Protein AF-R0MEW8-F1 (afdb_monomer_lite)

Structure (mmCIF, N/CA/C/O backbone):
data_AF-R0MEW8-F1
#
_entry.id   AF-R0MEW8-F1
#
loop_
_atom_site.group_PDB
_atom_site.id
_atom_site.type_symbol
_atom_site.label_atom_id
_atom_site.label_alt_id
_atom_site.label_comp_id
_atom_site.label_asym_id
_atom_site.label_entity_id
_atom_site.label_seq_id
_atom_site.pdbx_PDB_ins_code
_atom_site.Cartn_x
_atom_site.Cartn_y
_atom_site.Cartn_z
_atom_site.occupancy
_atom_site.B_iso_or_equiv
_atom_site.auth_seq_id
_atom_site.auth_comp_id
_atom_site.auth_asym_id
_atom_site.auth_atom_id
_atom_site.pdbx_PDB_model_num
ATOM 1 N N . MET A 1 1 ? -70.773 8.733 0.676 1.00 45.72 1 MET A N 1
ATOM 2 C CA . MET A 1 1 ? -70.458 7.287 0.622 1.00 45.72 1 MET A CA 1
ATOM 3 C C . MET A 1 1 ? -69.654 6.947 -0.623 1.00 45.72 1 MET A C 1
ATOM 5 O O . MET A 1 1 ? -68.715 6.173 -0.503 1.00 45.72 1 MET A O 1
ATOM 9 N N . ASP A 1 2 ? -69.951 7.563 -1.768 1.00 40.75 2 ASP A N 1
ATOM 10 C CA . ASP A 1 2 ? -69.246 7.274 -3.025 1.00 40.75 2 ASP A CA 1
ATOM 11 C C . ASP A 1 2 ? -67.790 7.762 -3.052 1.00 40.75 2 ASP A C 1
ATOM 13 O O . ASP A 1 2 ? -66.929 7.014 -3.490 1.00 40.75 2 ASP A O 1
ATOM 17 N N . LEU A 1 3 ? -67.468 8.898 -2.420 1.00 40.88 3 LEU A N 1
ATOM 18 C CA . LEU A 1 3 ? -66.073 9.344 -2.235 1.00 40.88 3 LEU A CA 1
ATOM 19 C C . LEU A 1 3 ? -65.227 8.364 -1.400 1.00 40.88 3 LEU A C 1
ATOM 21 O O . LEU A 1 3 ? -64.081 8.093 -1.736 1.00 40.88 3 LEU A O 1
ATOM 25 N N . LYS A 1 4 ? -65.816 7.749 -0.363 1.00 42.19 4 LYS A N 1
ATOM 26 C CA . LYS A 1 4 ? -65.147 6.708 0.441 1.00 42.19 4 LYS A CA 1
ATOM 27 C C . LYS A 1 4 ? -64.995 5.389 -0.322 1.00 42.19 4 LYS A C 1
ATOM 29 O O . LYS A 1 4 ? -64.044 4.656 -0.079 1.00 42.19 4 LYS A O 1
ATOM 34 N N . LYS A 1 5 ? -65.917 5.074 -1.243 1.00 41.00 5 LYS A N 1
ATOM 35 C CA . LYS A 1 5 ? -65.794 3.923 -2.156 1.00 41.00 5 LYS A CA 1
ATOM 36 C C . LYS A 1 5 ? -64.725 4.162 -3.224 1.00 41.00 5 LYS A C 1
ATOM 38 O O . LYS A 1 5 ? -64.028 3.218 -3.587 1.00 41.00 5 LYS A O 1
ATOM 43 N N . GLU A 1 6 ? -64.578 5.395 -3.703 1.00 45.00 6 GLU A N 1
ATOM 44 C CA . GLU A 1 6 ? -63.500 5.784 -4.614 1.00 45.00 6 GLU A CA 1
ATOM 45 C C . GLU A 1 6 ? -62.135 5.792 -3.923 1.00 45.00 6 GLU A C 1
ATOM 47 O O . GLU A 1 6 ? -61.191 5.265 -4.498 1.00 45.00 6 GLU A O 1
ATOM 52 N N . GLU A 1 7 ? -62.029 6.269 -2.680 1.00 45.22 7 GLU A N 1
ATOM 53 C CA . GLU A 1 7 ? -60.822 6.123 -1.847 1.00 45.22 7 GLU A CA 1
ATOM 54 C C . GLU A 1 7 ? -60.459 4.653 -1.605 1.00 45.22 7 GLU A C 1
ATOM 56 O O . GLU A 1 7 ? -59.304 4.265 -1.750 1.00 45.22 7 GLU A O 1
ATOM 61 N N . PHE A 1 8 ? -61.442 3.796 -1.307 1.00 43.72 8 PHE A N 1
ATOM 62 C CA . PHE A 1 8 ? -61.196 2.360 -1.147 1.00 43.72 8 PHE A CA 1
ATOM 63 C C . PHE A 1 8 ? -60.732 1.694 -2.451 1.00 43.72 8 PHE A C 1
ATOM 65 O O . PHE A 1 8 ? -59.829 0.860 -2.416 1.00 43.72 8 PHE A O 1
ATOM 72 N N . LYS A 1 9 ? -61.278 2.093 -3.611 1.00 45.50 9 LYS A N 1
ATOM 73 C CA . LYS A 1 9 ? -60.771 1.658 -4.925 1.00 45.50 9 LYS A CA 1
ATOM 74 C C . LYS A 1 9 ? -59.355 2.182 -5.191 1.00 45.50 9 LYS A C 1
ATOM 76 O O . LYS A 1 9 ? -58.499 1.399 -5.600 1.00 45.50 9 LYS A O 1
ATOM 81 N N . ARG A 1 10 ? -59.084 3.456 -4.878 1.00 45.94 10 ARG A N 1
ATOM 82 C CA . ARG A 1 10 ? -57.755 4.099 -4.930 1.00 45.94 10 ARG A CA 1
ATOM 83 C C . ARG A 1 10 ? -56.748 3.527 -3.933 1.00 45.94 10 ARG A C 1
ATOM 85 O O . ARG A 1 10 ? -55.581 3.853 -4.053 1.00 45.94 10 ARG A O 1
ATOM 92 N N . ASN A 1 11 ? -57.139 2.672 -2.994 1.00 44.56 11 ASN A N 1
ATOM 93 C CA . ASN A 1 11 ? -56.206 2.006 -2.076 1.00 44.56 11 ASN A CA 1
ATOM 94 C C . ASN A 1 11 ? -56.059 0.503 -2.362 1.00 44.56 11 ASN A C 1
ATOM 96 O O . ASN A 1 11 ? -55.282 -0.172 -1.697 1.00 44.56 11 ASN A O 1
ATOM 100 N N . SER A 1 12 ? -56.789 -0.026 -3.351 1.00 41.22 12 SER A N 1
ATOM 101 C CA . SER A 1 12 ? -56.800 -1.458 -3.704 1.00 41.22 12 SER A CA 1
ATOM 102 C C . SER A 1 12 ? -55.963 -1.823 -4.937 1.00 41.22 12 SER A C 1
ATOM 104 O O . SER A 1 12 ? -55.835 -2.998 -5.266 1.00 41.22 12 SER A O 1
ATOM 106 N N . ILE A 1 13 ? -55.406 -0.829 -5.632 1.00 47.88 13 ILE A N 1
ATOM 107 C CA . ILE A 1 13 ? -54.719 -0.999 -6.919 1.00 47.88 13 ILE A CA 1
ATOM 108 C C . ILE A 1 13 ? -53.245 -0.624 -6.733 1.00 47.88 13 ILE A C 1
ATOM 110 O O . ILE A 1 13 ? -52.960 0.517 -6.374 1.00 47.88 13 ILE A O 1
ATOM 114 N N . ASN A 1 14 ? -52.322 -1.556 -6.978 1.00 50.12 14 ASN A N 1
ATOM 115 C CA . ASN A 1 14 ? -50.871 -1.307 -6.975 1.00 50.12 14 ASN A CA 1
ATOM 116 C C . ASN A 1 14 ? -50.541 -0.192 -7.991 1.00 50.12 14 ASN A C 1
ATOM 118 O O . ASN A 1 14 ? -51.127 -0.187 -9.075 1.00 50.12 14 ASN A O 1
ATOM 122 N N . VAL A 1 15 ? -49.674 0.781 -7.684 1.00 48.97 15 VAL A N 1
ATOM 123 C CA . VAL A 1 15 ? -49.488 1.933 -8.584 1.00 48.97 15 VAL A CA 1
ATOM 124 C C . VAL A 1 15 ? -48.710 1.596 -9.866 1.00 48.97 15 VAL A C 1
ATOM 126 O O . VAL A 1 15 ? -48.902 2.274 -10.878 1.00 48.97 15 VAL A O 1
ATOM 129 N N . HIS A 1 16 ? -48.074 0.420 -9.953 1.00 46.25 16 HIS A N 1
ATOM 130 C CA . HIS A 1 16 ? -47.681 -0.176 -11.243 1.00 46.25 16 HIS A CA 1
ATOM 131 C C . HIS A 1 16 ? -48.856 -0.385 -12.217 1.00 46.25 16 HIS A C 1
ATOM 133 O O . HIS A 1 16 ? -48.655 -0.366 -13.427 1.00 46.25 16 HIS A O 1
ATOM 139 N N . GLN A 1 17 ? -50.090 -0.533 -11.722 1.00 48.25 17 GLN A N 1
ATOM 140 C CA . GLN A 1 17 ? -51.301 -0.623 -12.550 1.00 48.25 17 GLN A CA 1
ATOM 141 C C . GLN A 1 17 ? -51.917 0.751 -12.887 1.00 48.25 17 GLN A C 1
ATOM 143 O O . GLN A 1 17 ? -52.889 0.807 -13.637 1.00 48.25 17 GLN A O 1
ATOM 148 N N . ARG A 1 18 ? -51.385 1.861 -12.347 1.00 52.66 18 ARG A N 1
ATOM 149 C CA . ARG A 1 18 ? -51.867 3.238 -12.605 1.00 52.66 18 ARG A CA 1
ATOM 150 C C . ARG A 1 18 ? -51.029 4.000 -13.622 1.00 52.66 18 ARG A C 1
ATOM 152 O O . ARG A 1 18 ? -51.518 4.979 -14.189 1.00 52.66 18 ARG A O 1
ATOM 159 N N . LEU A 1 19 ? -49.805 3.541 -13.877 1.00 44.97 19 LEU A N 1
ATOM 160 C CA . LEU A 1 19 ? -48.940 4.049 -14.938 1.00 44.97 19 LEU A CA 1
ATOM 161 C C . LEU A 1 19 ? -49.603 3.772 -16.300 1.00 44.97 19 LEU A C 1
ATOM 163 O O . LEU A 1 19 ? -49.580 2.651 -16.798 1.00 44.97 19 LEU A O 1
ATOM 167 N N . GLY A 1 20 ? -50.253 4.797 -16.861 1.00 47.22 20 GLY A N 1
ATOM 168 C CA . GLY A 1 20 ? -51.067 4.712 -18.083 1.00 47.22 20 GLY A CA 1
ATOM 169 C C . GLY A 1 20 ? -52.508 5.229 -17.949 1.00 47.22 20 GLY A C 1
ATOM 170 O O . GLY A 1 20 ? -53.253 5.183 -18.922 1.00 47.22 20 GLY A O 1
ATOM 171 N N . THR A 1 21 ? -52.908 5.727 -16.774 1.00 54.38 21 THR A N 1
ATOM 172 C CA . THR A 1 21 ? -54.212 6.382 -16.541 1.00 54.38 21 THR A CA 1
ATOM 173 C C . THR A 1 21 ? -54.038 7.869 -16.206 1.00 54.38 21 THR A C 1
ATOM 175 O O . THR A 1 21 ? -52.991 8.256 -15.696 1.00 54.38 21 THR A O 1
ATOM 178 N N . ASP A 1 22 ? -55.057 8.702 -16.455 1.00 46.09 22 ASP A N 1
ATOM 179 C CA . ASP A 1 22 ? -55.026 10.178 -16.300 1.00 46.09 22 ASP A CA 1
ATOM 180 C C . ASP A 1 22 ? -54.928 10.692 -14.838 1.00 46.09 22 ASP A C 1
ATOM 182 O O . ASP A 1 22 ? -55.223 11.853 -14.547 1.00 46.09 22 ASP A O 1
ATOM 186 N N . LEU A 1 23 ? -54.539 9.846 -13.881 1.00 52.16 23 LEU A N 1
ATOM 187 C CA . LEU A 1 23 ? -54.419 10.205 -12.466 1.00 52.16 23 LEU A CA 1
ATOM 188 C C . LEU A 1 23 ? -52.982 10.650 -12.149 1.00 52.16 23 LEU A C 1
ATOM 190 O O . LEU A 1 23 ? -52.039 9.878 -12.306 1.00 52.16 23 LEU A O 1
ATOM 194 N N . GLN A 1 24 ? -52.815 11.894 -11.685 1.00 48.31 24 GLN A N 1
ATOM 195 C CA . GLN A 1 24 ? -51.515 12.443 -11.278 1.00 48.31 24 GLN A CA 1
ATOM 196 C C . GLN A 1 24 ? -51.022 11.791 -9.978 1.00 48.31 24 GLN A C 1
ATOM 198 O O . GLN A 1 24 ? -51.754 11.765 -8.991 1.00 48.31 24 GLN A O 1
ATOM 203 N N . VAL A 1 25 ? -49.782 11.293 -9.991 1.00 53.56 25 VAL A N 1
ATOM 204 C CA . VAL A 1 25 ? -49.080 10.719 -8.831 1.00 53.56 25 VAL A CA 1
ATOM 205 C C . VAL A 1 25 ? -48.085 11.754 -8.305 1.00 53.56 25 VAL A C 1
ATOM 207 O O . VAL A 1 25 ? -47.317 12.323 -9.086 1.00 53.56 25 VA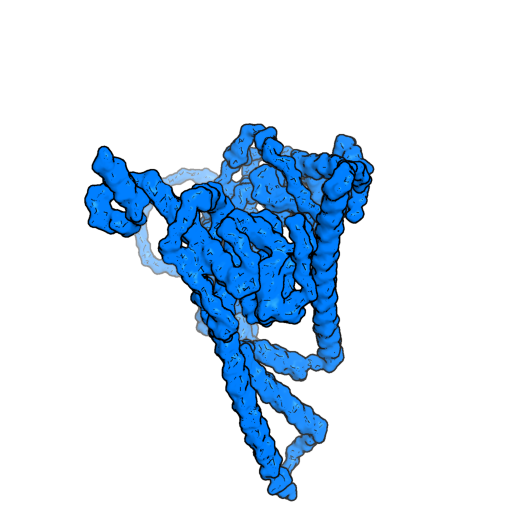L A O 1
ATOM 210 N N . THR A 1 26 ? -48.109 12.037 -7.003 1.00 58.66 26 THR A N 1
ATOM 211 C CA . THR A 1 26 ? -47.209 13.021 -6.375 1.00 58.66 26 THR A CA 1
ATOM 212 C C . THR A 1 26 ? -45.809 12.440 -6.111 1.00 58.66 26 THR A C 1
ATOM 214 O O . THR A 1 26 ? -45.624 11.225 -6.074 1.00 58.66 26 THR A O 1
ATOM 217 N N . GLN A 1 27 ? -44.790 13.296 -5.938 1.00 47.84 27 GLN A N 1
ATOM 218 C CA . GLN A 1 27 ? -43.417 12.849 -5.635 1.00 47.84 27 GLN A CA 1
ATOM 219 C C . GLN A 1 27 ? -43.324 12.085 -4.305 1.00 47.84 27 GLN A C 1
ATOM 221 O O . GLN A 1 27 ? -42.637 11.071 -4.247 1.00 47.84 27 GLN A O 1
ATOM 226 N N . GLU A 1 28 ? -44.049 12.527 -3.274 1.00 52.59 28 GLU A N 1
ATOM 227 C CA . GLU A 1 28 ? -44.102 11.845 -1.973 1.00 52.59 28 GLU A CA 1
ATOM 228 C C . GLU A 1 28 ? -44.771 10.467 -2.078 1.00 52.59 28 GLU A C 1
ATOM 230 O O . GLU A 1 28 ? -44.280 9.508 -1.487 1.00 52.59 28 GLU A O 1
ATOM 235 N N . GLU A 1 29 ? -45.826 10.332 -2.891 1.00 51.81 29 GLU A N 1
ATOM 236 C CA . GLU A 1 29 ? -46.462 9.036 -3.169 1.00 51.81 29 GLU A CA 1
ATOM 237 C C . GLU A 1 29 ? -45.537 8.099 -3.961 1.00 51.81 29 GLU A C 1
ATOM 239 O O . GLU A 1 29 ? -45.499 6.903 -3.677 1.00 51.81 29 GLU A O 1
ATOM 244 N N . MET A 1 30 ? -44.748 8.624 -4.909 1.00 47.25 30 MET A N 1
ATOM 245 C CA . MET A 1 30 ? -43.754 7.830 -5.645 1.00 47.25 30 MET A CA 1
ATOM 246 C C . MET A 1 30 ? -42.590 7.361 -4.763 1.00 47.25 30 MET A C 1
ATOM 248 O O . MET A 1 30 ? -42.080 6.258 -4.962 1.00 47.25 30 MET A O 1
ATOM 252 N N . ASP A 1 31 ? -42.149 8.180 -3.806 1.00 46.81 31 ASP A N 1
ATOM 253 C CA . ASP A 1 31 ? -41.082 7.805 -2.876 1.00 46.81 31 ASP A CA 1
ATOM 254 C C . ASP A 1 31 ? -41.580 6.832 -1.801 1.00 46.81 31 ASP A C 1
ATOM 256 O O . ASP A 1 31 ? -40.900 5.836 -1.560 1.00 46.81 31 ASP A O 1
ATOM 260 N N . GLN A 1 32 ? -42.790 7.024 -1.258 1.00 53.06 32 GLN A N 1
ATOM 261 C CA . GLN A 1 32 ? -43.449 6.035 -0.393 1.00 53.06 32 GLN A CA 1
ATOM 262 C C . GLN A 1 32 ? -43.654 4.696 -1.101 1.00 53.06 32 GLN A C 1
ATOM 264 O O . GLN A 1 32 ? -43.476 3.646 -0.494 1.00 53.06 32 GLN A O 1
ATOM 269 N N . GLU A 1 33 ? -43.984 4.693 -2.391 1.00 52.94 33 GLU A N 1
ATOM 270 C CA . GLU A 1 33 ? -44.113 3.448 -3.142 1.00 52.94 33 GLU A CA 1
ATOM 271 C C . GLU A 1 33 ? -42.762 2.759 -3.386 1.00 52.94 33 GLU A C 1
ATOM 273 O O . GLU A 1 33 ? -42.702 1.530 -3.377 1.00 52.94 33 GLU A O 1
ATOM 278 N N . ARG A 1 34 ? -41.655 3.502 -3.544 1.00 51.09 34 ARG A N 1
ATOM 279 C CA . ARG A 1 34 ? -40.305 2.913 -3.658 1.00 51.09 34 ARG A CA 1
ATOM 280 C C . ARG A 1 34 ? -39.827 2.267 -2.358 1.00 51.09 34 ARG A C 1
ATOM 282 O O . ARG A 1 34 ? -39.211 1.202 -2.428 1.00 51.09 34 ARG A O 1
ATOM 289 N N . THR A 1 35 ? -40.076 2.875 -1.198 1.00 48.03 35 THR A N 1
ATOM 290 C CA . THR A 1 35 ? -39.773 2.268 0.114 1.00 48.03 35 THR A CA 1
ATOM 291 C C . THR A 1 35 ? -40.696 1.087 0.401 1.00 48.03 35 THR A C 1
ATOM 293 O O . THR A 1 35 ? -40.183 -0.005 0.652 1.00 48.03 35 THR A O 1
ATOM 296 N N . ASN A 1 36 ? -42.008 1.244 0.176 1.00 57.62 36 ASN A N 1
ATOM 297 C CA . ASN A 1 36 ? -42.979 0.149 0.279 1.00 57.62 36 ASN A CA 1
ATOM 298 C C . ASN A 1 36 ? -42.616 -1.023 -0.650 1.00 57.62 36 ASN A C 1
ATOM 300 O O . ASN A 1 36 ? -42.833 -2.175 -0.289 1.00 57.62 36 ASN A O 1
ATOM 304 N N . SER A 1 37 ? -42.033 -0.761 -1.829 1.00 67.38 37 SER A N 1
ATOM 305 C CA . SER A 1 37 ? -41.575 -1.809 -2.754 1.00 67.38 37 SER A CA 1
ATOM 306 C C . SER A 1 37 ? -40.407 -2.618 -2.186 1.00 67.38 37 SER A C 1
ATOM 308 O O . SER A 1 37 ? -40.411 -3.838 -2.299 1.00 67.38 37 SER A O 1
ATOM 310 N N . LYS A 1 38 ? -39.427 -1.981 -1.527 1.00 75.00 38 LYS A N 1
ATOM 311 C CA . LYS A 1 38 ? -38.282 -2.695 -0.931 1.00 75.00 38 LYS A CA 1
ATOM 312 C C . LYS A 1 38 ? -38.686 -3.524 0.286 1.00 75.00 38 LYS A C 1
ATOM 314 O O . LYS A 1 38 ? -38.229 -4.658 0.421 1.00 75.00 38 LYS A O 1
ATOM 319 N N . ALA A 1 39 ? -39.528 -2.972 1.161 1.00 77.44 39 ALA A N 1
ATOM 320 C CA . ALA A 1 39 ? -40.037 -3.700 2.320 1.00 77.44 39 ALA A CA 1
ATOM 321 C C . ALA A 1 39 ? -40.902 -4.881 1.876 1.00 77.44 39 ALA A C 1
ATOM 323 O O . ALA A 1 39 ? -40.704 -6.009 2.327 1.00 77.44 39 ALA A O 1
ATOM 324 N N . TYR A 1 40 ? -41.777 -4.658 0.897 1.00 80.31 40 TYR A N 1
ATOM 325 C CA . TYR A 1 40 ? -42.547 -5.723 0.269 1.00 80.31 40 TYR A CA 1
ATOM 326 C C . TYR A 1 40 ? -41.659 -6.813 -0.349 1.00 80.31 40 TYR A C 1
ATOM 328 O O . TYR A 1 40 ? -41.887 -8.002 -0.113 1.00 80.31 40 TYR A O 1
ATOM 336 N N . ASP A 1 41 ? -40.629 -6.428 -1.104 1.00 81.31 41 ASP A N 1
ATOM 337 C CA . ASP A 1 41 ? -39.705 -7.366 -1.742 1.00 81.31 41 ASP A CA 1
ATOM 338 C C . ASP A 1 41 ? -38.964 -8.219 -0.708 1.00 81.31 41 ASP A C 1
ATOM 340 O O . ASP A 1 41 ? -38.845 -9.434 -0.882 1.00 81.31 41 ASP A O 1
ATOM 344 N N . TYR A 1 42 ? -38.494 -7.620 0.389 1.00 86.50 42 TYR A N 1
ATOM 345 C CA . TYR A 1 42 ? -37.833 -8.375 1.449 1.00 86.50 42 TYR A CA 1
ATOM 346 C C . TYR A 1 42 ? -38.803 -9.273 2.223 1.00 86.50 42 TYR A C 1
ATOM 348 O O . TYR A 1 42 ? -38.447 -10.419 2.491 1.00 86.50 42 TYR A O 1
ATOM 356 N N . LEU A 1 43 ? -40.033 -8.830 2.512 1.00 85.31 43 LEU A N 1
ATOM 357 C CA . LEU A 1 43 ? -41.063 -9.702 3.098 1.00 85.31 43 LEU A CA 1
ATOM 358 C C . LEU A 1 43 ? -41.360 -10.901 2.202 1.00 85.31 43 LEU A C 1
ATOM 360 O O . LEU A 1 43 ? -41.496 -12.013 2.706 1.00 85.31 43 LEU A O 1
ATOM 364 N N . CYS A 1 44 ? -41.381 -10.710 0.879 1.00 85.75 44 CYS A N 1
ATOM 365 C CA . CYS A 1 44 ? -41.467 -11.830 -0.050 1.00 85.75 44 CYS A CA 1
ATOM 366 C C . CYS A 1 44 ? -40.289 -12.791 0.152 1.00 85.75 44 CYS A C 1
ATOM 368 O O . CYS A 1 44 ? -40.518 -13.979 0.333 1.00 85.75 44 CYS A O 1
ATOM 370 N N . ARG A 1 45 ? -39.037 -12.308 0.196 1.00 88.62 45 ARG A N 1
ATOM 371 C CA . ARG A 1 45 ? -37.858 -13.182 0.395 1.00 88.62 45 ARG A CA 1
ATOM 372 C C . ARG A 1 45 ? -37.844 -13.893 1.743 1.00 88.62 45 ARG A C 1
ATOM 374 O O . ARG A 1 45 ? -37.406 -15.043 1.817 1.00 88.62 45 ARG A O 1
ATOM 381 N N . LEU A 1 46 ? -38.306 -13.214 2.787 1.00 89.75 46 LEU A N 1
ATOM 382 C CA . LEU A 1 46 ? -38.419 -13.759 4.131 1.00 89.75 46 LEU A CA 1
ATOM 383 C C . LEU A 1 46 ? -39.464 -14.875 4.174 1.00 89.75 46 LEU A C 1
ATOM 385 O O . LEU A 1 46 ? -39.185 -15.945 4.705 1.00 89.75 46 LEU A O 1
ATOM 389 N N . GLU A 1 47 ? -40.624 -14.654 3.559 1.00 89.31 47 GLU A N 1
ATOM 390 C CA . GLU A 1 47 ? -41.688 -15.650 3.470 1.00 89.31 47 GLU A CA 1
ATOM 391 C C . GLU A 1 47 ? -41.292 -16.854 2.610 1.00 89.31 47 GLU A C 1
ATOM 393 O O . GLU A 1 47 ? -41.573 -17.993 2.972 1.00 89.31 47 GLU A O 1
ATOM 398 N N . GLU A 1 48 ? -40.582 -16.621 1.505 1.00 91.31 48 GLU A N 1
ATOM 399 C CA . GLU A 1 48 ? -40.003 -17.670 0.661 1.00 91.31 48 GLU A CA 1
ATOM 400 C C . GLU A 1 48 ? -39.074 -18.583 1.488 1.00 91.31 48 GLU A C 1
ATOM 402 O O . GLU A 1 48 ? -39.205 -19.810 1.462 1.00 91.31 48 GLU A O 1
ATOM 407 N N . ALA A 1 49 ? -38.163 -17.993 2.272 1.00 92.50 49 ALA A N 1
ATOM 408 C CA . ALA A 1 49 ? -37.234 -18.743 3.118 1.00 92.50 49 ALA A CA 1
ATOM 409 C C . ALA A 1 49 ? -37.953 -19.458 4.269 1.00 92.50 49 ALA A C 1
ATOM 411 O O . ALA A 1 49 ? -37.684 -20.631 4.528 1.00 92.50 49 ALA A O 1
ATOM 412 N N . LYS A 1 50 ? -38.894 -18.775 4.929 1.00 92.81 50 LYS A N 1
ATOM 413 C CA . LYS A 1 50 ? -39.718 -19.334 6.001 1.00 92.81 50 LYS A CA 1
ATOM 414 C C . LYS A 1 50 ? -40.509 -20.542 5.500 1.00 92.81 50 LYS A C 1
ATOM 416 O O . LYS A 1 50 ? -40.370 -21.625 6.050 1.00 92.81 50 LYS A O 1
ATOM 421 N N . SER A 1 51 ? -41.250 -20.412 4.401 1.00 90.50 51 SER A N 1
ATOM 422 C CA . SER A 1 51 ? -42.012 -21.521 3.815 1.00 90.50 51 SER A CA 1
ATOM 423 C C . SER A 1 51 ? -41.123 -22.715 3.441 1.00 90.50 51 SER A C 1
ATOM 425 O O . SER A 1 51 ? -41.497 -23.862 3.687 1.00 90.50 51 SER A O 1
ATOM 427 N N . TRP A 1 52 ? -39.921 -22.465 2.909 1.00 92.56 52 TRP A N 1
ATOM 428 C CA . TRP A 1 52 ? -38.977 -23.529 2.562 1.00 92.56 52 TRP A CA 1
ATOM 429 C C . TRP A 1 52 ? -38.455 -24.286 3.792 1.00 92.56 52 TRP A C 1
ATOM 431 O O . TRP A 1 52 ? -38.441 -25.517 3.786 1.00 92.56 52 TRP A O 1
ATOM 441 N N . ILE A 1 53 ? -38.095 -23.569 4.863 1.00 91.44 53 ILE A N 1
ATOM 442 C CA . ILE A 1 53 ? -37.694 -24.167 6.148 1.00 91.44 53 ILE A CA 1
ATOM 443 C C . ILE A 1 53 ? -38.848 -24.980 6.755 1.00 91.44 53 ILE A C 1
ATOM 445 O O . ILE A 1 53 ? -38.621 -26.059 7.303 1.00 91.44 53 ILE A O 1
ATOM 449 N N . GLY A 1 54 ? -40.089 -24.517 6.577 1.00 89.25 54 GLY A N 1
ATOM 450 C CA . GLY A 1 54 ? -41.306 -25.136 7.118 1.00 89.25 54 GLY A CA 1
ATOM 451 C C . GLY A 1 54 ? -41.640 -26.505 6.561 1.00 89.25 54 GLY A C 1
ATOM 452 O O . GLY A 1 54 ? -42.483 -27.214 7.098 1.00 89.25 54 GLY A O 1
ATOM 453 N N . ARG A 1 55 ? -40.965 -26.910 5.484 1.00 88.12 55 ARG A N 1
ATOM 454 C CA . ARG A 1 55 ? -41.058 -28.274 4.962 1.00 88.12 55 ARG A CA 1
ATOM 455 C C . ARG A 1 55 ? -40.320 -29.286 5.849 1.00 88.12 55 ARG A C 1
ATOM 457 O O . ARG A 1 55 ? -40.573 -30.479 5.718 1.00 88.12 55 ARG A O 1
ATOM 464 N N . ILE A 1 56 ? -39.394 -28.824 6.694 1.00 86.25 56 ILE A N 1
ATOM 465 C CA . ILE A 1 56 ? -38.487 -29.660 7.498 1.00 86.25 56 ILE A CA 1
ATOM 466 C C . ILE A 1 56 ? -38.690 -29.422 8.998 1.00 86.25 56 ILE A C 1
ATOM 468 O O . ILE A 1 56 ? -38.656 -30.381 9.766 1.00 86.25 56 ILE A O 1
ATOM 472 N N . ALA A 1 57 ? -38.900 -28.168 9.403 1.00 87.25 57 ALA A N 1
ATOM 473 C CA . ALA A 1 57 ? -39.015 -27.750 10.796 1.00 87.25 57 ALA A CA 1
ATOM 474 C C . ALA A 1 57 ? -40.389 -27.131 11.093 1.00 87.25 57 ALA A C 1
ATOM 476 O O . ALA A 1 57 ? -41.027 -26.572 10.201 1.00 87.25 57 ALA A O 1
ATOM 477 N N . ASP A 1 58 ? -40.820 -27.197 12.353 1.00 86.31 58 ASP A N 1
ATOM 478 C CA . ASP A 1 58 ? -42.040 -26.533 12.823 1.00 86.31 58 ASP A CA 1
ATOM 479 C C . ASP A 1 58 ? -41.729 -25.074 13.178 1.00 86.31 58 ASP A C 1
ATOM 481 O O . ASP A 1 58 ? -40.909 -24.808 14.059 1.00 86.31 58 ASP A O 1
ATOM 485 N N . ILE A 1 59 ? -42.327 -24.127 12.453 1.00 90.12 59 ILE A N 1
ATOM 486 C CA . ILE A 1 59 ? -41.942 -22.711 12.489 1.00 90.12 59 ILE A CA 1
ATOM 487 C C . ILE A 1 59 ? -43.097 -21.819 12.953 1.00 90.12 59 ILE A C 1
ATOM 489 O O . ILE A 1 59 ? -44.227 -22.040 12.522 1.00 90.12 59 ILE A O 1
ATOM 493 N N . PRO A 1 60 ? -42.828 -20.749 13.728 1.00 88.50 60 PRO A N 1
ATOM 494 C CA . PRO A 1 60 ? -43.863 -19.807 14.150 1.00 88.50 60 PRO A CA 1
ATOM 495 C C . PRO A 1 60 ? -44.587 -19.097 12.998 1.00 88.50 60 PRO A C 1
ATOM 497 O O . PRO A 1 60 ? -43.976 -18.739 11.989 1.00 88.50 60 PRO A O 1
ATOM 500 N N . ASP A 1 61 ? -45.873 -18.785 13.188 1.00 81.25 61 ASP A N 1
ATOM 501 C CA . ASP A 1 61 ? -46.696 -18.054 12.211 1.00 81.25 61 ASP A CA 1
ATOM 502 C C . ASP A 1 61 ? -46.301 -16.574 12.086 1.00 81.25 61 ASP A C 1
ATOM 504 O O . ASP A 1 61 ? -46.348 -16.011 10.990 1.00 81.25 61 ASP A O 1
ATOM 508 N N . SER A 1 62 ? -45.830 -15.947 13.168 1.00 87.69 62 SER A N 1
ATOM 509 C CA . SER A 1 62 ? -45.354 -14.557 13.161 1.00 87.69 62 SER A CA 1
ATOM 510 C C . SER A 1 62 ? -43.959 -14.433 12.532 1.00 87.69 62 SER A C 1
ATOM 512 O O . SER A 1 62 ? -43.105 -15.302 12.711 1.00 87.69 62 SER A O 1
ATOM 514 N N . TYR A 1 63 ? -43.699 -13.354 11.784 1.00 86.88 63 TYR A N 1
ATOM 515 C CA . TYR A 1 63 ? -42.359 -13.072 11.243 1.00 86.88 63 TYR A CA 1
ATOM 516 C C . TYR A 1 63 ? -41.373 -12.648 12.334 1.00 86.88 63 TYR A C 1
ATOM 518 O O . TYR A 1 63 ? -40.212 -13.037 12.289 1.00 86.88 63 TYR A O 1
ATOM 526 N N . GLU A 1 64 ? -41.833 -11.883 13.324 1.00 86.25 64 GLU A N 1
ATOM 527 C CA . GLU A 1 64 ? -40.995 -11.414 14.433 1.00 86.25 64 GLU A CA 1
ATOM 528 C C . GLU A 1 64 ? -40.537 -12.585 15.310 1.00 86.25 64 GLU A C 1
ATOM 530 O O . GLU A 1 64 ? -39.352 -12.730 15.601 1.00 86.25 64 GLU A O 1
ATOM 535 N N . GLU A 1 65 ? -41.468 -13.475 15.655 1.00 88.00 65 GLU A N 1
ATOM 536 C CA . GLU A 1 65 ? -41.167 -14.679 16.432 1.00 88.00 65 GLU A CA 1
ATOM 537 C C . GLU A 1 65 ? -40.252 -15.632 15.653 1.00 88.00 65 GLU A C 1
ATOM 539 O O . GLU A 1 65 ? -39.311 -16.188 16.215 1.00 88.00 65 GLU A O 1
ATOM 544 N N . PHE A 1 66 ? -40.462 -15.761 14.338 1.00 91.12 66 PHE A N 1
ATOM 545 C CA . PHE A 1 66 ? -39.574 -16.531 13.471 1.00 91.12 66 PHE A CA 1
ATOM 546 C C . PHE A 1 66 ? -38.138 -15.988 13.467 1.00 91.12 66 PHE A C 1
ATOM 548 O O . PHE A 1 66 ? -37.193 -16.764 13.610 1.00 91.12 66 PHE A O 1
ATOM 555 N N . GLU A 1 67 ? -37.957 -14.673 13.319 1.00 90.38 67 GLU A N 1
ATOM 556 C CA . GLU A 1 67 ? -36.633 -14.045 13.343 1.00 90.38 67 GLU A CA 1
ATOM 557 C C . GLU A 1 67 ? -35.918 -14.251 14.688 1.00 90.38 67 GLU A C 1
ATOM 559 O O . GLU A 1 67 ? -34.712 -14.500 14.697 1.00 90.38 67 GLU A O 1
ATOM 564 N N . GLU A 1 68 ? -36.637 -14.175 15.814 1.00 90.31 68 GLU A N 1
ATOM 565 C CA . GLU A 1 68 ? -36.053 -14.389 17.143 1.00 90.31 68 GLU A CA 1
ATOM 566 C C . GLU A 1 68 ? -35.725 -15.865 17.416 1.00 90.31 68 GLU A C 1
ATOM 568 O O . GLU A 1 68 ? -34.635 -16.166 17.912 1.00 90.31 68 GLU A O 1
ATOM 573 N N . GLU A 1 69 ? -36.593 -16.806 17.034 1.00 91.62 69 GLU A N 1
ATOM 574 C CA . GLU A 1 69 ? -36.324 -18.244 17.186 1.00 91.62 69 GLU A CA 1
ATOM 575 C C . GLU A 1 69 ? -35.183 -18.720 16.271 1.00 91.62 69 GLU A C 1
ATOM 577 O O . GLU A 1 69 ? -34.361 -19.551 16.671 1.00 91.62 69 GLU A O 1
ATOM 582 N N . MET A 1 70 ? -35.036 -18.123 15.082 1.00 92.81 70 MET A N 1
ATOM 583 C CA . MET A 1 70 ? -33.911 -18.386 14.178 1.00 92.81 70 MET A CA 1
ATOM 584 C C . MET A 1 70 ? -32.545 -18.127 14.836 1.00 92.81 70 MET A C 1
ATOM 586 O O . MET A 1 70 ? -31.575 -18.817 14.516 1.00 92.81 70 MET A O 1
ATOM 590 N N . ARG A 1 71 ? -32.450 -17.206 15.809 1.00 93.00 71 ARG A N 1
ATOM 591 C CA . ARG A 1 71 ? -31.197 -16.897 16.533 1.00 93.00 71 ARG A CA 1
ATOM 592 C C . ARG A 1 71 ? -30.668 -18.074 17.349 1.00 93.00 71 ARG A C 1
ATOM 594 O O . ARG A 1 71 ? -29.464 -18.155 17.595 1.00 93.00 71 ARG A O 1
ATOM 601 N N . LYS A 1 72 ? -31.544 -18.999 17.754 1.00 91.56 72 LYS A N 1
ATOM 602 C CA . LYS A 1 72 ? -31.164 -20.230 18.465 1.00 91.56 72 LYS A CA 1
ATOM 603 C C . LYS A 1 72 ? -30.536 -21.274 17.529 1.00 91.56 72 LYS A C 1
ATOM 605 O O . LYS A 1 72 ? -29.999 -22.282 17.987 1.00 91.56 72 LYS A O 1
ATOM 610 N N . GLY A 1 73 ? -30.623 -21.074 16.211 1.00 90.31 73 GLY A N 1
ATOM 611 C CA . GLY A 1 73 ? -30.054 -21.967 15.201 1.00 90.31 73 GLY A CA 1
ATOM 612 C C . GLY A 1 73 ? -30.688 -23.362 15.142 1.00 90.31 73 GLY A C 1
ATOM 613 O O . GLY A 1 73 ? -30.189 -24.203 14.401 1.00 90.31 73 GLY A O 1
ATOM 614 N N . VAL A 1 74 ? -31.765 -23.627 15.894 1.00 92.81 74 VAL A N 1
ATOM 615 C CA . VAL A 1 74 ? -32.409 -24.951 15.982 1.00 92.81 74 VAL A CA 1
ATOM 616 C C . VAL A 1 74 ? -32.922 -25.390 14.610 1.00 92.81 74 VAL A C 1
ATOM 618 O O . VAL A 1 74 ? -32.530 -26.453 14.138 1.00 92.81 74 VAL A O 1
ATOM 621 N N . PHE A 1 75 ? -33.673 -24.526 13.917 1.00 93.06 75 PHE A N 1
ATOM 622 C CA . PHE A 1 75 ? -34.171 -24.798 12.562 1.00 93.06 75 PHE A CA 1
ATOM 623 C C . PHE A 1 75 ? -33.034 -25.090 11.572 1.00 93.06 75 PHE A C 1
ATOM 625 O O . PHE A 1 75 ? -33.120 -26.006 10.758 1.00 93.06 75 PHE A O 1
ATOM 632 N N . LEU A 1 76 ? -31.922 -24.357 11.672 1.00 93.94 76 LEU A N 1
ATOM 633 C CA . LEU A 1 76 ? -30.755 -24.567 10.816 1.00 93.94 76 LEU A CA 1
ATOM 634 C C . LEU A 1 76 ? -30.068 -25.907 11.097 1.00 93.94 76 LEU A C 1
ATOM 636 O O . LEU A 1 76 ? -29.682 -26.612 10.168 1.00 93.94 76 LEU A O 1
ATOM 640 N N . ALA A 1 77 ? -29.940 -26.288 12.367 1.00 90.50 77 ALA A N 1
ATOM 641 C CA . ALA A 1 77 ? -29.376 -27.578 12.739 1.00 90.50 77 ALA A CA 1
ATOM 642 C C . ALA A 1 77 ? -30.284 -28.752 12.332 1.00 90.50 77 ALA A C 1
ATOM 644 O O . ALA A 1 77 ? -29.776 -29.823 12.003 1.00 90.50 77 ALA A O 1
ATOM 645 N N . GLU A 1 78 ? -31.605 -28.567 12.299 1.00 90.19 78 GLU A N 1
ATOM 646 C CA . GLU A 1 78 ? -32.548 -29.559 11.767 1.00 90.19 78 GLU A CA 1
ATOM 647 C C . GLU A 1 78 ? -32.394 -29.741 10.253 1.00 90.19 78 GLU A C 1
ATOM 649 O O . GLU A 1 78 ? -32.293 -30.875 9.783 1.00 90.19 78 GLU A O 1
ATOM 654 N N . ILE A 1 79 ? -32.257 -28.646 9.498 1.00 90.88 79 ILE A N 1
ATOM 655 C CA . ILE A 1 79 ? -31.943 -28.683 8.058 1.00 90.88 79 ILE A CA 1
ATOM 656 C C . ILE A 1 79 ? -30.607 -29.393 7.817 1.00 90.88 79 ILE A C 1
ATOM 658 O O . ILE A 1 79 ? -30.512 -30.281 6.968 1.00 90.88 79 ILE A O 1
ATOM 662 N N . ALA A 1 80 ? -29.582 -29.039 8.594 1.00 89.69 80 ALA A N 1
ATOM 663 C CA . ALA A 1 80 ? -28.266 -29.662 8.528 1.00 89.69 80 ALA A CA 1
ATOM 664 C C . ALA A 1 80 ? -28.351 -31.169 8.787 1.00 89.69 80 ALA A C 1
ATOM 666 O O . ALA A 1 80 ? -27.763 -31.958 8.057 1.00 89.69 80 ALA A O 1
ATOM 667 N N . LYS A 1 81 ? -29.137 -31.579 9.787 1.00 89.38 81 LYS A N 1
ATOM 668 C CA . LYS A 1 81 ? -29.341 -32.986 10.137 1.00 89.38 81 LYS A CA 1
ATOM 669 C C . LYS A 1 81 ? -30.096 -33.749 9.048 1.00 89.38 81 LYS A C 1
ATOM 671 O O . LYS A 1 81 ? -29.831 -34.934 8.861 1.00 89.38 81 LYS A O 1
ATOM 676 N N . PHE A 1 82 ? -31.016 -33.089 8.347 1.00 87.25 82 PHE A N 1
ATOM 677 C CA . PHE A 1 82 ? -31.787 -33.686 7.259 1.00 87.25 82 PHE A CA 1
ATOM 678 C C . PHE A 1 82 ? -30.926 -33.947 6.014 1.00 87.25 82 PHE A C 1
ATOM 680 O O . PHE A 1 82 ? -30.964 -35.048 5.471 1.00 87.25 82 PHE A O 1
ATOM 687 N N . TYR A 1 83 ? -30.117 -32.970 5.587 1.00 85.62 83 TYR A N 1
ATOM 688 C CA . TYR A 1 83 ? -29.311 -33.087 4.363 1.00 85.62 83 TYR A CA 1
ATOM 689 C C . TYR A 1 83 ? -27.898 -33.650 4.581 1.00 85.62 83 TYR A C 1
ATOM 691 O O . TYR A 1 83 ? -27.337 -34.247 3.666 1.00 85.62 83 TYR A O 1
ATOM 699 N N . SER A 1 84 ? -27.318 -33.487 5.772 1.00 83.12 84 SER A N 1
ATOM 700 C CA . SER A 1 84 ? -25.993 -34.006 6.135 1.00 83.12 84 SER A CA 1
ATOM 701 C C . SER A 1 84 ? -25.968 -34.500 7.594 1.00 83.12 84 SER A C 1
ATOM 703 O O . SER A 1 84 ? -25.470 -33.820 8.500 1.00 83.12 84 SER A O 1
ATOM 705 N N . PRO A 1 85 ? -26.491 -35.711 7.864 1.00 79.12 85 PRO A N 1
ATOM 706 C CA . PRO A 1 85 ? -26.665 -36.220 9.226 1.00 79.12 85 PRO A CA 1
ATOM 707 C C . PRO A 1 85 ? -25.348 -36.394 9.997 1.00 79.12 85 PRO A C 1
ATOM 709 O O . PRO A 1 85 ? -25.353 -36.367 11.225 1.00 79.12 85 PRO A O 1
ATOM 712 N N . PHE A 1 86 ? -24.215 -36.541 9.303 1.00 77.62 86 PHE A N 1
ATOM 713 C CA . PHE A 1 86 ? -22.895 -36.700 9.924 1.00 77.62 86 PHE A CA 1
ATOM 714 C C . PHE A 1 86 ? -22.306 -35.388 10.459 1.00 77.62 86 PHE A C 1
ATOM 716 O O . PHE A 1 86 ? -21.442 -35.420 11.336 1.00 77.62 86 PHE A O 1
ATOM 723 N N . SER A 1 87 ? -22.779 -34.239 9.970 1.00 76.25 87 SER A N 1
ATOM 724 C CA . SER A 1 87 ? -22.272 -32.920 10.369 1.00 7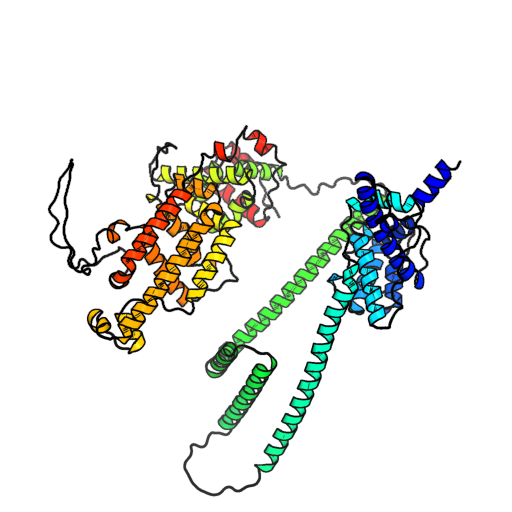6.25 87 SER A CA 1
ATOM 725 C C . SER A 1 87 ? -22.849 -32.456 11.713 1.00 76.25 87 SER A C 1
ATOM 727 O O . SER A 1 87 ? -22.277 -31.578 12.361 1.00 76.25 87 SER A O 1
ATOM 729 N N . VAL A 1 88 ? -23.963 -33.050 12.164 1.00 81.00 88 VAL A N 1
ATOM 730 C CA . VAL A 1 88 ? -24.687 -32.647 13.379 1.00 81.00 88 VAL A CA 1
ATOM 731 C C . VAL A 1 88 ? -24.498 -33.681 14.485 1.00 81.00 88 VAL A C 1
ATOM 733 O O . VAL A 1 88 ? -25.013 -34.792 14.410 1.00 81.00 88 VAL A O 1
ATOM 736 N N . LYS A 1 89 ? -23.803 -33.306 15.566 1.00 78.00 89 LYS A N 1
ATOM 737 C CA . LYS A 1 89 ? -23.628 -34.194 16.732 1.00 78.00 89 LYS A CA 1
ATOM 738 C C . LYS A 1 89 ? -24.884 -34.257 17.604 1.00 78.00 89 LYS A C 1
ATOM 740 O O . LYS A 1 89 ? -25.403 -35.331 17.883 1.00 78.00 89 LYS A O 1
ATOM 745 N N . SER A 1 90 ? -25.358 -33.100 18.063 1.00 81.94 90 SER A N 1
ATOM 746 C CA . SER A 1 90 ? -26.517 -32.977 18.955 1.00 81.94 90 SER A CA 1
ATOM 747 C C . SER A 1 90 ? -27.087 -31.566 18.879 1.00 81.94 90 SER A C 1
ATOM 749 O O . SER A 1 90 ? -26.342 -30.615 19.105 1.00 81.94 90 SER A O 1
ATOM 751 N N . ILE A 1 91 ? -28.385 -31.435 18.609 1.00 89.06 91 ILE A N 1
ATOM 752 C CA . ILE A 1 91 ? -29.058 -30.132 18.555 1.00 89.06 91 ILE A CA 1
ATOM 753 C C . ILE A 1 91 ? -29.319 -29.667 19.988 1.00 89.06 91 ILE A C 1
ATOM 755 O O . ILE A 1 91 ? -29.897 -30.406 20.788 1.00 89.06 91 ILE A O 1
ATOM 759 N N . PHE A 1 92 ? -28.862 -28.466 20.324 1.00 89.00 92 PHE A N 1
ATOM 760 C CA . PHE A 1 92 ? -29.100 -27.856 21.626 1.00 89.00 92 PHE A CA 1
ATOM 761 C C . PHE A 1 92 ? -30.419 -27.074 21.604 1.00 89.00 92 PHE A C 1
ATOM 763 O O . PHE A 1 92 ? -30.613 -26.227 20.739 1.00 89.00 92 PHE A O 1
ATOM 770 N N . ILE A 1 93 ? -31.325 -27.358 22.542 1.00 87.94 93 ILE A N 1
ATOM 771 C CA . ILE A 1 93 ? -32.653 -26.735 22.621 1.00 87.94 93 ILE A CA 1
ATOM 772 C C . ILE A 1 93 ? -32.835 -26.185 24.036 1.00 87.94 93 ILE A C 1
ATOM 774 O O . ILE A 1 93 ? -32.720 -26.928 25.010 1.00 87.94 93 ILE A O 1
ATOM 778 N N . ASP A 1 94 ? -33.110 -24.886 24.141 1.00 84.44 94 ASP A N 1
ATOM 779 C CA . ASP A 1 94 ? -33.369 -24.175 25.397 1.00 84.44 94 ASP A CA 1
ATOM 780 C C . ASP A 1 94 ? -34.314 -22.987 25.125 1.00 84.44 94 ASP A C 1
ATOM 782 O O . ASP A 1 94 ? -34.161 -22.332 24.086 1.00 84.44 94 ASP A O 1
ATOM 786 N N . PRO A 1 95 ? -35.285 -22.688 26.015 1.00 80.81 95 PRO A N 1
ATOM 787 C CA . PRO A 1 95 ? -36.186 -21.548 25.839 1.00 80.81 95 PRO A CA 1
ATOM 788 C C . PRO A 1 95 ? -35.458 -20.197 25.781 1.00 80.81 95 PRO A C 1
ATOM 790 O O . PRO A 1 95 ? -35.897 -19.289 25.078 1.00 80.81 95 PRO A O 1
ATOM 793 N N . SER A 1 96 ? -34.345 -20.069 26.508 1.00 83.69 96 SER A N 1
ATOM 794 C CA . SER A 1 96 ? -33.520 -18.865 26.588 1.00 83.69 96 SER A CA 1
ATOM 795 C C . SER A 1 96 ? -32.404 -18.879 25.540 1.00 83.69 96 SER A C 1
ATOM 797 O O . SER A 1 96 ? -31.807 -19.918 25.240 1.00 83.69 96 SER A O 1
ATOM 799 N N . LEU A 1 97 ? -32.093 -17.710 24.971 1.00 87.94 97 LEU A N 1
ATOM 800 C CA . LEU A 1 97 ? -30.965 -17.572 24.054 1.00 87.94 97 LEU A CA 1
ATOM 801 C C . LEU A 1 97 ? -29.645 -17.643 24.841 1.00 87.94 97 LEU A C 1
ATOM 803 O O . LEU A 1 97 ? -29.258 -16.702 25.527 1.00 87.94 97 LEU A O 1
ATOM 807 N N . GLN A 1 98 ? -28.957 -18.775 24.735 1.00 86.06 98 GLN A N 1
ATOM 808 C CA . GLN A 1 98 ? -27.644 -19.026 25.319 1.00 86.06 98 GLN A CA 1
ATOM 809 C C . GLN A 1 98 ? -26.575 -19.126 24.232 1.00 86.06 98 GLN A C 1
ATOM 811 O O . GLN A 1 98 ? -26.837 -19.612 23.134 1.00 86.06 98 GLN A O 1
ATOM 816 N N . TYR A 1 99 ? -25.331 -18.790 24.578 1.00 83.19 99 TYR A N 1
ATOM 817 C CA . TYR A 1 99 ? -24.190 -18.893 23.659 1.00 83.19 99 TYR A CA 1
ATOM 818 C C . TYR A 1 99 ? -24.031 -20.295 23.059 1.00 83.19 99 TYR A C 1
ATOM 820 O O . TYR A 1 99 ? -23.600 -20.434 21.922 1.00 83.19 99 TYR A O 1
ATOM 828 N N . ARG A 1 100 ? -24.440 -21.347 23.777 1.00 86.75 100 ARG A N 1
ATOM 829 C CA . ARG A 1 100 ? -24.394 -22.726 23.277 1.00 86.75 100 ARG A CA 1
ATOM 830 C C . ARG A 1 100 ? -25.231 -22.951 22.007 1.00 86.75 100 ARG A C 1
ATOM 832 O O . ARG A 1 100 ? -24.920 -23.856 21.247 1.00 86.75 100 ARG A O 1
ATOM 839 N N . HIS A 1 101 ? -26.221 -22.105 21.717 1.00 88.94 101 HIS A N 1
ATOM 840 C CA . HIS A 1 101 ? -26.953 -22.127 20.441 1.00 88.94 101 HIS A CA 1
ATOM 841 C C . HIS A 1 101 ? -26.073 -21.813 19.224 1.00 88.94 101 HIS A C 1
ATOM 843 O O . HIS A 1 101 ? -26.421 -22.187 18.107 1.00 88.94 101 HIS A O 1
ATOM 849 N N . THR A 1 102 ? -24.904 -21.194 19.413 1.00 89.56 102 THR A N 1
ATOM 850 C CA . THR A 1 102 ? -23.926 -21.017 18.327 1.00 89.56 102 THR A CA 1
ATOM 851 C C . THR A 1 102 ? -23.421 -22.352 17.778 1.00 89.56 102 THR A C 1
ATOM 853 O O . THR A 1 102 ? -23.135 -22.436 16.586 1.00 89.56 102 THR A O 1
ATOM 856 N N . ASP A 1 103 ? -23.413 -23.422 18.586 1.00 88.94 103 ASP A N 1
ATOM 857 C CA . ASP A 1 103 ? -23.085 -24.774 18.121 1.00 88.94 103 ASP A CA 1
ATOM 858 C C . ASP A 1 103 ? -24.072 -25.230 17.029 1.00 88.94 103 ASP A C 1
ATOM 860 O O . ASP A 1 103 ? -23.652 -25.785 16.015 1.00 88.94 103 ASP A O 1
ATOM 864 N N . ASN A 1 104 ? -25.368 -24.926 17.180 1.00 93.25 104 ASN A N 1
ATOM 865 C CA . ASN A 1 104 ? -26.398 -25.255 16.188 1.00 93.25 104 ASN A CA 1
ATOM 866 C C . ASN A 1 104 ? -26.151 -24.541 14.849 1.00 93.25 104 ASN A C 1
ATOM 868 O O . ASN A 1 104 ? -26.248 -25.153 13.784 1.00 93.25 104 ASN A O 1
ATOM 872 N N . ILE A 1 105 ? -25.780 -23.258 14.907 1.00 93.69 105 ILE A N 1
ATOM 873 C CA . ILE A 1 105 ? -25.440 -22.454 13.725 1.00 93.69 105 ILE A CA 1
ATOM 874 C C . ILE A 1 105 ? -24.181 -23.016 13.048 1.00 93.69 105 ILE A C 1
ATOM 876 O O . ILE A 1 105 ? -24.148 -23.185 11.830 1.00 93.69 105 ILE A O 1
ATOM 880 N N . ASN A 1 106 ? -23.163 -23.369 13.834 1.00 91.12 106 ASN A N 1
ATOM 881 C CA . ASN A 1 106 ? -21.925 -23.955 13.327 1.00 91.12 106 ASN A CA 1
ATOM 882 C C . ASN A 1 106 ? -22.151 -25.321 12.668 1.00 91.12 106 ASN A C 1
ATOM 884 O O . ASN A 1 106 ? -21.555 -25.594 11.627 1.00 91.12 106 ASN A O 1
ATOM 888 N N . PHE A 1 107 ? -23.039 -26.162 13.208 1.00 91.38 107 PHE A N 1
ATOM 889 C CA . PHE A 1 107 ? -23.408 -27.423 12.558 1.00 91.38 107 PHE A CA 1
ATOM 890 C C . PHE A 1 107 ? -24.006 -27.198 11.167 1.00 91.38 107 PHE A C 1
ATOM 892 O O . PHE A 1 107 ? -23.653 -27.914 10.228 1.00 91.38 107 PHE A O 1
ATOM 899 N N . PHE A 1 108 ? -24.843 -26.170 11.006 1.00 94.06 108 PHE A N 1
ATOM 900 C CA . PHE A 1 108 ? -25.366 -25.792 9.697 1.00 94.06 108 PHE A CA 1
ATOM 901 C C . PHE A 1 108 ? -24.271 -25.317 8.741 1.00 94.06 108 PHE A C 1
ATOM 903 O O . PHE A 1 108 ? -24.172 -25.844 7.635 1.00 94.06 108 PHE A O 1
ATOM 910 N N . LEU A 1 109 ? -23.393 -24.405 9.165 1.00 92.25 109 LEU A N 1
ATOM 911 C CA . LEU A 1 109 ? -22.295 -23.923 8.317 1.00 92.25 109 LEU A CA 1
ATOM 912 C C . LEU A 1 109 ? -21.331 -25.050 7.901 1.00 92.25 109 LEU A C 1
ATOM 914 O O . LEU A 1 109 ? -20.877 -25.081 6.757 1.00 92.25 109 LEU A O 1
ATOM 918 N N . CYS A 1 110 ? -21.063 -26.012 8.789 1.00 87.56 110 CYS A N 1
ATOM 919 C CA . CYS A 1 110 ? -20.317 -27.224 8.447 1.00 87.56 110 CYS A CA 1
ATOM 920 C C . CYS A 1 110 ? -21.058 -28.068 7.400 1.00 87.56 110 CYS A C 1
ATOM 922 O O . CYS A 1 110 ? -20.447 -28.490 6.423 1.00 87.56 110 CYS A O 1
ATOM 924 N N . SER A 1 111 ? -22.375 -28.249 7.546 1.00 89.62 111 SER A N 1
ATOM 925 C CA . SER A 1 111 ? -23.169 -29.003 6.568 1.00 89.62 111 SER A CA 1
ATOM 926 C C . SER A 1 111 ? -23.170 -28.365 5.174 1.00 89.62 111 SER A C 1
ATOM 928 O O . SER A 1 111 ? -23.115 -29.084 4.182 1.00 89.62 111 SER A O 1
ATOM 930 N N . LEU A 1 112 ? -23.142 -27.028 5.067 1.00 91.19 112 LEU A N 1
ATOM 931 C CA . LEU A 1 112 ? -23.027 -26.337 3.775 1.00 91.19 112 LEU A CA 1
ATOM 932 C C . LEU A 1 112 ? -21.728 -26.692 3.047 1.00 91.19 112 LEU A C 1
ATOM 934 O O . LEU A 1 112 ? -21.722 -26.855 1.824 1.00 91.19 112 LEU A O 1
ATOM 938 N N . LYS A 1 113 ? -20.636 -26.822 3.810 1.00 87.50 113 LYS A N 1
ATOM 939 C CA . LYS A 1 113 ? -19.325 -27.212 3.288 1.00 87.50 113 LYS A CA 1
ATOM 940 C C . LYS A 1 113 ? -19.345 -28.651 2.795 1.00 87.50 113 LYS A C 1
ATOM 942 O O . LYS A 1 113 ? -18.842 -28.914 1.708 1.00 87.50 113 LYS A O 1
ATOM 947 N N . ASP A 1 114 ? -19.963 -29.545 3.557 1.00 84.00 114 ASP A N 1
ATOM 948 C CA . ASP A 1 114 ? -20.085 -30.959 3.196 1.00 84.00 114 ASP A CA 1
ATOM 949 C C . ASP A 1 114 ? -20.981 -31.154 1.956 1.00 84.00 114 ASP A C 1
ATOM 951 O O . ASP A 1 114 ? -20.709 -32.009 1.118 1.00 84.00 114 ASP A O 1
ATOM 955 N N . LEU A 1 115 ? -22.005 -30.310 1.780 1.00 85.12 115 LEU A N 1
ATOM 956 C CA . LEU A 1 115 ? -22.868 -30.297 0.591 1.00 85.12 115 LEU A CA 1
ATOM 957 C C . LEU A 1 115 ? -22.192 -29.675 -0.647 1.00 85.12 115 LEU A C 1
ATOM 959 O O . LEU A 1 115 ? -22.658 -29.885 -1.776 1.00 85.12 115 LEU A O 1
ATOM 963 N N . GLY A 1 116 ? -21.100 -28.930 -0.453 1.00 84.88 116 GLY A N 1
ATOM 964 C CA . GLY A 1 116 ? -20.331 -28.277 -1.513 1.00 84.88 116 GLY A CA 1
ATOM 965 C C . GLY A 1 116 ? -20.879 -26.916 -1.951 1.00 84.88 116 GLY A C 1
ATOM 966 O O . GLY A 1 116 ? -20.607 -26.491 -3.069 1.00 84.88 116 GLY A O 1
ATOM 967 N N . LEU A 1 117 ? -21.660 -26.222 -1.112 1.00 86.19 117 LEU A N 1
ATOM 968 C CA . LEU A 1 117 ? -22.084 -24.852 -1.422 1.00 86.19 117 LEU A CA 1
ATOM 969 C C . LEU A 1 117 ? -20.862 -23.910 -1.330 1.00 86.19 117 LEU A C 1
ATOM 971 O O . LEU A 1 117 ? -20.143 -23.968 -0.330 1.00 86.19 117 LEU A O 1
ATOM 975 N N . PRO A 1 118 ? -20.609 -23.012 -2.299 1.00 84.62 118 PRO A N 1
ATOM 976 C CA . PRO A 1 118 ? -19.474 -22.092 -2.237 1.00 84.62 118 PRO A CA 1
ATOM 977 C C . PRO A 1 118 ? -19.501 -21.146 -1.022 1.00 84.62 118 PRO A C 1
ATOM 979 O O . PRO A 1 118 ? -20.536 -20.569 -0.686 1.00 84.62 118 PRO A O 1
ATOM 982 N N . LYS A 1 119 ? -18.332 -20.904 -0.407 1.00 83.44 119 LYS A N 1
ATOM 983 C CA . LYS A 1 119 ? -18.191 -20.102 0.831 1.00 83.44 119 LYS A CA 1
ATOM 984 C C . LYS A 1 119 ? -18.715 -18.663 0.742 1.00 83.44 119 LYS A C 1
ATOM 986 O O . LYS A 1 119 ? -19.049 -18.084 1.768 1.00 83.44 119 LYS A O 1
ATOM 991 N N . HIS A 1 120 ? -18.779 -18.068 -0.448 1.00 84.81 120 HIS A N 1
ATOM 992 C CA . HIS A 1 120 ? -19.252 -16.688 -0.611 1.00 84.81 120 HIS A CA 1
ATOM 993 C C . HIS A 1 120 ? -20.759 -16.527 -0.341 1.00 84.81 120 HIS A C 1
ATOM 995 O O . HIS A 1 120 ? -21.212 -15.413 -0.094 1.00 84.81 120 HIS A O 1
ATOM 1001 N N . PHE A 1 121 ? -21.525 -17.625 -0.331 1.00 87.38 121 PHE A N 1
ATOM 1002 C CA . PHE A 1 121 ? -22.932 -17.629 0.077 1.00 87.38 121 PHE A CA 1
ATOM 1003 C C . PHE A 1 121 ? -23.125 -17.741 1.598 1.00 87.38 121 PHE A C 1
ATOM 1005 O O . PHE A 1 121 ? -24.262 -17.701 2.064 1.00 87.38 121 PHE A O 1
ATOM 1012 N N . TYR A 1 122 ? -22.058 -17.927 2.383 1.00 90.81 122 TYR A N 1
ATOM 1013 C CA . TYR A 1 122 ? -22.179 -18.225 3.810 1.00 90.81 122 TYR A CA 1
ATOM 1014 C C . TYR A 1 122 ? -22.363 -16.939 4.619 1.00 90.81 122 TYR A C 1
ATOM 1016 O O . TYR A 1 122 ? -21.795 -15.888 4.309 1.00 90.81 122 TYR A O 1
ATOM 1024 N N . PHE A 1 123 ? -23.131 -17.038 5.700 1.00 93.19 123 PHE A N 1
ATOM 1025 C CA . PHE A 1 123 ? -23.207 -16.005 6.729 1.00 93.19 123 PHE A CA 1
ATOM 1026 C C . PHE A 1 123 ? -22.285 -16.349 7.910 1.00 93.19 123 PHE A C 1
ATOM 1028 O O . PHE A 1 123 ? -21.840 -17.487 8.055 1.00 93.19 123 PHE A O 1
ATOM 1035 N N . GLU A 1 124 ? -21.968 -15.357 8.738 1.00 91.50 124 GLU A N 1
ATOM 1036 C CA . GLU A 1 124 ? -21.164 -15.531 9.951 1.00 91.50 124 GLU A CA 1
ATOM 1037 C C . GLU A 1 124 ? -22.062 -15.779 11.163 1.00 91.50 124 GLU A C 1
ATOM 1039 O O . GLU A 1 124 ? -23.178 -15.276 11.231 1.00 91.50 124 GLU A O 1
ATOM 1044 N N . VAL A 1 125 ? -21.574 -16.484 12.186 1.00 90.06 125 VAL A N 1
ATOM 1045 C CA . VAL A 1 125 ? -22.370 -16.784 13.395 1.00 90.06 125 VAL A CA 1
ATOM 1046 C C . VAL A 1 125 ? -22.967 -15.517 14.026 1.00 90.06 125 VAL A C 1
ATOM 1048 O O . VAL A 1 125 ? -24.117 -15.520 14.467 1.00 90.06 125 VAL A O 1
ATOM 1051 N N . ILE A 1 126 ? -22.211 -14.417 14.009 1.00 88.44 126 ILE A N 1
ATOM 1052 C CA . ILE A 1 126 ? -22.611 -13.114 14.551 1.00 88.44 126 ILE A CA 1
ATOM 1053 C C . ILE A 1 126 ? -23.767 -12.494 13.743 1.00 88.44 126 ILE A C 1
ATOM 1055 O O . ILE A 1 126 ? -24.634 -11.840 14.329 1.00 88.44 126 ILE A O 1
ATOM 1059 N N . ASP A 1 127 ? -23.825 -12.735 12.425 1.00 89.81 127 ASP A N 1
ATOM 1060 C CA . ASP A 1 127 ? -24.877 -12.211 11.540 1.00 89.81 127 ASP A CA 1
ATOM 1061 C C . ASP A 1 127 ? -26.273 -12.657 12.016 1.00 89.81 127 ASP A C 1
ATOM 1063 O O . ASP A 1 127 ? -27.221 -11.870 11.951 1.00 89.81 127 ASP A O 1
ATOM 1067 N N . LEU A 1 128 ? -26.374 -13.884 12.551 1.00 92.44 128 LEU A N 1
ATOM 1068 C CA . LEU A 1 128 ? -27.607 -14.484 13.066 1.00 92.44 128 LEU A CA 1
ATOM 1069 C C . LEU A 1 128 ? -27.758 -14.352 14.590 1.00 92.44 128 LEU A C 1
ATOM 1071 O O . LEU A 1 128 ? -28.787 -13.878 15.060 1.00 92.44 128 LEU A O 1
ATOM 1075 N N . TYR A 1 129 ? -26.748 -14.733 15.379 1.00 90.81 129 TYR A N 1
ATOM 1076 C CA . TYR A 1 129 ? -26.863 -14.793 16.844 1.00 90.81 129 TYR A CA 1
ATOM 1077 C C . TYR A 1 129 ? -27.113 -13.409 17.478 1.00 90.81 129 TYR A C 1
ATOM 1079 O O . TYR A 1 129 ? -27.986 -13.252 18.339 1.00 90.81 129 TYR A O 1
ATOM 1087 N N . GLU A 1 130 ? -26.403 -12.378 17.004 1.00 88.00 130 GLU A N 1
ATOM 1088 C CA . GLU A 1 130 ? -26.597 -10.978 17.419 1.00 88.00 130 GLU A CA 1
ATOM 1089 C C . GLU A 1 130 ? -27.580 -10.214 16.515 1.00 88.00 130 GLU A C 1
ATOM 1091 O O . GLU A 1 130 ? -27.784 -9.018 16.715 1.00 88.00 130 GLU A O 1
ATOM 1096 N N . LYS A 1 131 ? -28.177 -10.880 15.514 1.00 88.19 131 LYS A N 1
ATOM 1097 C CA . LYS A 1 131 ? -29.066 -10.274 14.506 1.00 88.19 131 LYS A CA 1
ATOM 1098 C C . LYS A 1 131 ? -28.423 -9.080 13.772 1.00 88.19 131 LYS A C 1
ATOM 1100 O O . LYS A 1 131 ? -29.117 -8.172 13.322 1.00 88.19 131 LYS A O 1
ATOM 1105 N N . LYS A 1 132 ? -27.087 -9.069 13.622 1.00 85.69 132 LYS A N 1
ATOM 1106 C CA . LYS A 1 132 ? -26.363 -7.979 12.938 1.00 85.69 132 LYS A CA 1
ATOM 1107 C C . LYS A 1 132 ? -26.668 -7.903 11.443 1.00 85.69 132 LYS A C 1
ATOM 1109 O O . LYS A 1 132 ? -26.642 -6.810 10.882 1.00 85.69 132 LYS A O 1
ATOM 1114 N N . ASN A 1 133 ? -26.920 -9.042 10.792 1.00 87.19 133 ASN A N 1
ATOM 1115 C CA . ASN A 1 133 ? -27.170 -9.102 9.352 1.00 87.19 133 ASN A CA 1
ATOM 1116 C C . ASN A 1 133 ? -28.061 -10.296 8.968 1.00 87.19 133 ASN A C 1
ATOM 1118 O O . ASN A 1 133 ? -27.666 -11.198 8.226 1.00 87.19 133 ASN A O 1
ATOM 1122 N N . PHE A 1 134 ? -29.297 -10.283 9.462 1.00 90.06 134 PHE A N 1
ATOM 1123 C CA . PHE A 1 134 ? -30.289 -11.316 9.161 1.00 90.06 134 PHE A CA 1
ATOM 1124 C C . PHE A 1 134 ? -30.582 -11.518 7.653 1.00 90.06 134 PHE A C 1
ATOM 1126 O O . PHE A 1 134 ? -30.697 -12.667 7.224 1.00 90.06 134 PHE A O 1
ATOM 1133 N N . PRO A 1 135 ? -30.614 -10.483 6.788 1.00 90.38 135 PRO A N 1
ATOM 1134 C CA . PRO A 1 135 ? -30.840 -10.686 5.353 1.00 90.38 135 PRO A CA 1
ATOM 1135 C C . PRO A 1 135 ? -29.790 -11.553 4.663 1.00 90.38 135 PRO A C 1
ATOM 1137 O O . PRO A 1 135 ? -30.106 -12.241 3.696 1.00 90.38 135 PRO A O 1
ATOM 1140 N N . LYS A 1 136 ? -28.543 -11.546 5.147 1.00 90.62 136 LYS A N 1
ATOM 1141 C CA . LYS A 1 136 ? -27.487 -12.432 4.639 1.00 90.62 136 LYS A CA 1
ATOM 1142 C C . LYS A 1 136 ? -27.762 -13.898 4.991 1.00 90.62 136 LYS A C 1
ATOM 1144 O O . LYS A 1 136 ? -27.444 -14.783 4.202 1.00 90.62 136 LYS A O 1
ATOM 1149 N N . VAL A 1 137 ? -28.413 -14.152 6.127 1.00 93.12 137 VAL A N 1
ATOM 1150 C CA . VAL A 1 137 ? -28.905 -15.486 6.511 1.00 93.12 137 VAL A CA 1
ATOM 1151 C C . VAL A 1 137 ? -30.000 -15.935 5.544 1.00 93.12 137 VAL A C 1
ATOM 1153 O O . VAL A 1 137 ? -29.916 -17.030 4.993 1.00 93.12 137 VAL A O 1
ATOM 1156 N N . VAL A 1 138 ? -30.974 -15.061 5.263 1.00 92.94 138 VAL A N 1
ATOM 1157 C CA . VAL A 1 138 ? -32.030 -15.316 4.266 1.00 92.94 138 VAL A CA 1
ATOM 1158 C C . VAL A 1 138 ? -31.404 -15.605 2.897 1.00 92.94 138 VAL A C 1
ATOM 1160 O O . VAL A 1 138 ? -31.728 -16.606 2.269 1.00 92.94 138 VAL A O 1
ATOM 1163 N N . TYR A 1 139 ? -30.434 -14.801 2.460 1.00 92.19 139 TYR A N 1
ATOM 1164 C CA . TYR A 1 139 ? -29.698 -15.012 1.210 1.00 92.19 139 TYR A CA 1
ATOM 1165 C C . TYR A 1 139 ? -29.002 -16.380 1.138 1.00 92.19 139 TYR A C 1
ATOM 1167 O O . TYR A 1 139 ? -29.091 -17.067 0.121 1.00 92.19 139 TYR A O 1
ATOM 1175 N N . CYS A 1 140 ? -28.368 -16.811 2.230 1.00 93.94 140 CYS A N 1
ATOM 1176 C CA . CYS A 1 140 ? -27.738 -18.126 2.329 1.00 93.94 140 CYS A CA 1
ATOM 1177 C C . CYS A 1 140 ? -28.754 -19.272 2.169 1.00 93.94 140 CYS A C 1
ATOM 1179 O O . CYS A 1 140 ? -28.496 -20.228 1.438 1.00 93.94 140 CYS A O 1
ATOM 1181 N N . ILE A 1 141 ? -29.932 -19.153 2.794 1.00 93.94 141 ILE A N 1
ATOM 1182 C CA . ILE A 1 141 ? -31.020 -20.140 2.680 1.00 93.94 141 ILE A CA 1
ATOM 1183 C C . ILE A 1 141 ? -31.517 -20.238 1.234 1.00 93.94 141 ILE A C 1
ATOM 1185 O O . ILE A 1 141 ? -31.681 -21.340 0.715 1.00 93.94 141 ILE A O 1
ATOM 1189 N N . HIS A 1 142 ? -31.700 -19.098 0.561 1.00 92.12 142 HIS A N 1
ATOM 1190 C CA . HIS A 1 142 ? -32.073 -19.057 -0.856 1.00 92.12 142 HIS A CA 1
ATOM 1191 C C . HIS A 1 142 ? -31.033 -19.762 -1.734 1.00 92.12 142 HIS A C 1
ATOM 1193 O O . HIS A 1 142 ? -31.388 -20.623 -2.538 1.00 92.12 142 HIS A O 1
ATOM 1199 N N . ALA A 1 143 ? -29.747 -19.456 -1.548 1.00 91.81 143 ALA A N 1
ATOM 1200 C CA . ALA A 1 143 ? -28.664 -20.099 -2.291 1.00 91.81 143 ALA A CA 1
ATOM 1201 C C . ALA A 1 143 ? -28.627 -21.619 -2.076 1.00 91.81 143 ALA A C 1
ATOM 1203 O O . ALA A 1 143 ? -28.509 -22.374 -3.042 1.00 91.81 143 ALA A O 1
ATOM 1204 N N . LEU A 1 144 ? -28.800 -22.077 -0.832 1.00 92.00 144 LEU A N 1
ATOM 1205 C CA . LEU A 1 144 ? -28.884 -23.501 -0.513 1.00 92.00 144 LEU A CA 1
ATOM 1206 C C . LEU A 1 144 ? -30.096 -24.164 -1.185 1.00 92.00 144 LEU A C 1
ATOM 1208 O O . LEU A 1 144 ? -29.950 -25.228 -1.781 1.00 92.00 144 LEU A O 1
ATOM 1212 N N . ALA A 1 145 ? -31.276 -23.545 -1.120 1.00 91.00 145 ALA A N 1
ATOM 1213 C CA . ALA A 1 145 ? -32.496 -24.083 -1.718 1.00 91.00 145 ALA A CA 1
ATOM 1214 C C . ALA A 1 145 ? -32.367 -24.241 -3.241 1.00 91.00 145 ALA A C 1
ATOM 1216 O O . ALA A 1 145 ? -32.712 -25.290 -3.789 1.00 91.00 145 ALA A O 1
ATOM 1217 N N . HIS A 1 146 ? -31.816 -23.231 -3.921 1.00 89.12 146 HIS A N 1
ATOM 1218 C CA . HIS A 1 146 ? -31.521 -23.293 -5.353 1.00 89.12 146 HIS A CA 1
ATOM 1219 C C . HIS A 1 146 ? -30.497 -24.388 -5.676 1.00 89.12 146 HIS A C 1
ATOM 1221 O O . HIS A 1 146 ? -30.714 -25.180 -6.589 1.00 89.12 146 HIS A O 1
ATOM 1227 N N . PHE A 1 147 ? -29.427 -24.497 -4.888 1.00 88.69 147 PHE A N 1
ATOM 1228 C CA . PHE A 1 147 ? -28.386 -25.506 -5.077 1.00 88.69 147 PHE A CA 1
ATOM 1229 C C . PHE A 1 147 ? -28.873 -26.940 -4.889 1.00 88.69 147 PHE A C 1
ATOM 1231 O O . PHE A 1 147 ? -28.574 -27.808 -5.711 1.00 88.69 147 PHE A O 1
ATOM 1238 N N . LEU A 1 148 ? -29.672 -27.194 -3.855 1.00 87.62 148 LEU A N 1
ATOM 1239 C CA . LEU A 1 148 ? -30.264 -28.509 -3.633 1.00 87.62 148 LEU A CA 1
ATOM 1240 C C . LEU A 1 148 ? -31.285 -28.868 -4.719 1.00 87.62 148 LEU A C 1
ATOM 1242 O O . LEU A 1 148 ? -31.373 -30.037 -5.090 1.00 87.62 148 LEU A O 1
ATOM 1246 N N . ASN A 1 149 ? -32.005 -27.882 -5.262 1.00 88.12 149 ASN A N 1
ATOM 1247 C CA . ASN A 1 149 ? -32.914 -28.083 -6.390 1.00 88.12 149 ASN A CA 1
ATOM 1248 C C . ASN A 1 149 ? -32.158 -28.417 -7.684 1.00 88.12 149 ASN A C 1
ATOM 1250 O O . ASN A 1 149 ? -32.525 -29.368 -8.369 1.00 88.12 149 ASN A O 1
ATOM 1254 N N . THR A 1 150 ? -31.056 -27.718 -7.984 1.00 84.06 150 THR A N 1
ATOM 1255 C CA . THR A 1 150 ? -30.188 -28.043 -9.132 1.00 84.06 150 THR A CA 1
ATOM 1256 C C . THR A 1 150 ? -29.588 -29.448 -9.010 1.00 84.06 150 THR A C 1
ATOM 1258 O O . THR A 1 150 ? -29.487 -30.159 -10.006 1.00 84.06 150 THR A O 1
ATOM 1261 N N . LYS A 1 151 ? -29.243 -29.890 -7.791 1.00 81.62 151 LYS A N 1
ATOM 1262 C CA . LYS A 1 151 ? -28.774 -31.261 -7.521 1.00 81.62 151 LYS A CA 1
ATOM 1263 C C . LYS A 1 151 ? -29.894 -32.315 -7.476 1.00 81.62 151 LYS A C 1
ATOM 1265 O O . LYS A 1 151 ? -29.596 -33.495 -7.316 1.00 81.62 151 LYS A O 1
ATOM 1270 N N . GLY A 1 152 ? -31.165 -31.919 -7.580 1.00 81.50 152 GLY A N 1
ATOM 1271 C CA . GLY A 1 152 ? -32.319 -32.823 -7.485 1.00 81.50 152 GLY A CA 1
ATOM 1272 C C . GLY A 1 152 ? -32.559 -33.419 -6.090 1.00 81.50 152 GLY A C 1
ATOM 1273 O O . GLY A 1 152 ? -33.262 -34.417 -5.970 1.00 81.50 152 GLY A O 1
ATOM 1274 N N . ILE A 1 153 ? -31.971 -32.835 -5.039 1.00 80.81 153 ILE A N 1
ATOM 1275 C CA . ILE A 1 153 ? -32.041 -33.329 -3.652 1.00 80.81 153 ILE A CA 1
ATOM 1276 C C . ILE A 1 153 ? -33.289 -32.795 -2.933 1.00 80.81 153 ILE A C 1
ATOM 1278 O O . ILE A 1 153 ? -33.889 -33.501 -2.125 1.00 80.81 153 ILE A O 1
ATOM 1282 N N . ALA A 1 154 ? -33.683 -31.550 -3.213 1.00 81.19 154 ALA A N 1
ATOM 1283 C CA . ALA A 1 154 ? -34.806 -30.881 -2.560 1.00 81.19 154 ALA A CA 1
ATOM 1284 C C . ALA A 1 154 ? -35.680 -30.131 -3.567 1.00 81.19 154 ALA A C 1
ATOM 1286 O O . ALA A 1 154 ? -35.209 -29.724 -4.625 1.00 81.19 154 ALA A O 1
ATOM 1287 N N . GLY A 1 155 ? -36.944 -29.894 -3.210 1.00 75.75 155 GLY A N 1
ATOM 1288 C CA . GLY A 1 155 ? -37.803 -28.993 -3.975 1.00 75.75 155 GLY A CA 1
ATOM 1289 C C . GLY A 1 155 ? -37.315 -27.546 -3.878 1.00 75.75 155 GLY A C 1
ATOM 1290 O O . GLY A 1 155 ? -36.959 -27.077 -2.791 1.00 75.75 155 GLY A O 1
ATOM 1291 N N . GLY A 1 156 ? -37.332 -26.834 -5.006 1.00 79.25 156 GLY A N 1
ATOM 1292 C CA . GLY A 1 156 ? -36.993 -25.413 -5.075 1.00 79.25 156 GLY A CA 1
ATOM 1293 C C . GLY A 1 156 ? -37.838 -24.526 -4.152 1.00 79.25 156 GLY A C 1
ATOM 1294 O O . GLY A 1 156 ? -38.888 -24.926 -3.631 1.00 79.25 156 GLY A O 1
ATOM 1295 N N . ILE A 1 157 ? -37.346 -23.309 -3.939 1.00 87.00 157 ILE A N 1
ATOM 1296 C CA . ILE A 1 157 ? -38.039 -22.273 -3.177 1.00 87.00 157 ILE A CA 1
ATOM 1297 C C . ILE A 1 157 ? -39.183 -21.689 -4.024 1.00 87.00 157 ILE A C 1
ATOM 1299 O O . ILE A 1 157 ? -38.982 -21.298 -5.174 1.00 87.00 157 ILE A O 1
ATOM 1303 N N . GLU A 1 158 ? -40.406 -21.705 -3.495 1.00 84.19 158 GLU A N 1
ATOM 1304 C CA . GLU A 1 158 ? -41.594 -21.187 -4.190 1.00 84.19 158 GLU A CA 1
ATOM 1305 C C . GLU A 1 158 ? -41.668 -19.675 -4.037 1.00 84.19 158 GLU A C 1
ATOM 1307 O O . GLU A 1 158 ? -41.425 -19.179 -2.945 1.00 84.19 158 GLU A O 1
ATOM 1312 N N . SER A 1 159 ? -42.018 -18.941 -5.098 1.00 81.31 159 SER A N 1
ATOM 1313 C CA . SER A 1 159 ? -42.045 -17.479 -5.016 1.00 81.31 159 SER A CA 1
ATOM 1314 C C . SER A 1 159 ? -43.287 -16.953 -4.297 1.00 81.31 159 SER A C 1
ATOM 1316 O O . SER A 1 159 ? -44.410 -17.316 -4.639 1.00 81.31 159 SER A O 1
ATOM 1318 N N . ALA A 1 160 ? -43.085 -16.018 -3.367 1.00 80.12 160 ALA A N 1
ATOM 1319 C CA . ALA A 1 160 ? -44.154 -15.356 -2.615 1.00 80.12 160 ALA A CA 1
ATOM 1320 C C . ALA A 1 160 ? -44.646 -14.048 -3.271 1.00 80.12 160 ALA A C 1
ATOM 1322 O O . ALA A 1 160 ? -45.422 -13.297 -2.671 1.00 80.12 160 ALA A O 1
ATOM 1323 N N . ARG A 1 161 ? -44.215 -13.752 -4.507 1.00 71.50 161 ARG A N 1
ATOM 1324 C CA . ARG A 1 161 ? -44.627 -12.545 -5.242 1.00 71.50 161 ARG A CA 1
ATOM 1325 C C . ARG A 1 161 ? -46.146 -12.513 -5.436 1.00 71.50 161 ARG A C 1
ATOM 1327 O O . ARG A 1 161 ? -46.725 -13.431 -6.008 1.00 71.50 161 ARG A O 1
ATOM 1334 N N . GLY A 1 162 ? -46.784 -11.428 -5.001 1.00 60.31 162 GLY A N 1
ATOM 1335 C CA . GLY A 1 162 ? -48.239 -11.248 -5.064 1.00 60.31 162 GLY A CA 1
ATOM 1336 C C . GLY A 1 162 ? -48.984 -11.633 -3.781 1.00 60.31 162 GLY A C 1
ATOM 1337 O O . GLY A 1 162 ? -50.201 -11.453 -3.721 1.00 60.31 162 GLY A O 1
ATOM 1338 N N . LYS A 1 163 ? -48.287 -12.113 -2.740 1.00 70.12 163 LYS A N 1
ATOM 1339 C CA . LYS A 1 163 ? -48.882 -12.344 -1.416 1.00 70.12 163 LYS A CA 1
ATOM 1340 C C . LYS A 1 163 ? -49.207 -11.012 -0.732 1.00 70.12 163 LYS A C 1
ATOM 1342 O O . LYS A 1 163 ? -48.465 -10.038 -0.868 1.00 70.12 163 LYS A O 1
ATOM 1347 N N . VAL A 1 164 ? -50.338 -10.967 -0.025 1.00 69.12 164 VAL A N 1
ATOM 1348 C CA . VAL A 1 164 ? -50.777 -9.796 0.749 1.00 69.12 164 VAL A CA 1
ATOM 1349 C C . VAL A 1 164 ? -50.299 -9.961 2.190 1.00 69.12 164 VAL A C 1
ATOM 1351 O O . VAL A 1 164 ? -50.713 -10.901 2.867 1.00 69.12 164 VAL A O 1
ATOM 1354 N N . PHE A 1 165 ? -49.431 -9.056 2.642 1.00 77.31 165 PHE A N 1
ATOM 1355 C CA . PHE A 1 165 ? -48.903 -9.030 4.009 1.00 77.31 165 PHE A CA 1
ATOM 1356 C C . PHE A 1 165 ? -49.737 -8.116 4.916 1.00 77.31 165 PHE A C 1
ATOM 1358 O O . PHE A 1 165 ? -50.451 -7.228 4.436 1.00 77.31 165 PHE A O 1
ATOM 1365 N N . ALA A 1 166 ? -49.668 -8.336 6.232 1.00 75.69 166 ALA A N 1
ATOM 1366 C CA . ALA A 1 166 ? -50.339 -7.468 7.190 1.00 75.69 166 ALA A CA 1
ATOM 1367 C C . ALA A 1 166 ? -49.690 -6.076 7.194 1.00 75.69 166 ALA A C 1
ATOM 1369 O O . ALA A 1 166 ? -48.478 -5.931 7.043 1.00 75.69 166 ALA A O 1
ATOM 1370 N N . LYS A 1 167 ? -50.505 -5.036 7.399 1.00 69.88 167 LYS A N 1
ATOM 1371 C CA . LYS A 1 167 ? -50.019 -3.646 7.416 1.00 69.88 167 LYS A CA 1
ATOM 1372 C C . LYS A 1 167 ? -48.985 -3.398 8.518 1.00 69.88 167 LYS A C 1
ATOM 1374 O O . LYS A 1 167 ? -48.029 -2.675 8.285 1.00 69.88 167 LYS A O 1
ATOM 1379 N N . SER A 1 168 ? -49.139 -4.056 9.668 1.00 76.81 168 SER A N 1
ATOM 1380 C CA . SER A 1 168 ? -48.187 -3.988 10.782 1.00 76.81 168 SER A CA 1
ATOM 1381 C C . SER A 1 168 ? -46.793 -4.509 10.420 1.00 76.81 168 SER A C 1
ATOM 1383 O O . SER A 1 168 ? -45.803 -3.953 10.884 1.00 76.81 168 SER A O 1
ATOM 1385 N N . ASP A 1 169 ? -46.704 -5.544 9.580 1.00 79.88 169 ASP A N 1
ATOM 1386 C CA . ASP A 1 169 ? -45.422 -6.141 9.180 1.00 79.88 169 ASP A CA 1
ATOM 1387 C C . ASP A 1 169 ? -44.684 -5.257 8.169 1.00 79.88 169 ASP A C 1
ATOM 1389 O O . ASP A 1 169 ? -43.462 -5.125 8.232 1.00 79.88 169 ASP A O 1
ATOM 1393 N N . LEU A 1 170 ? -45.440 -4.622 7.266 1.00 75.88 170 LEU A N 1
ATOM 1394 C CA . LEU A 1 170 ? -44.921 -3.643 6.311 1.00 75.88 170 LEU A CA 1
ATOM 1395 C C . LEU A 1 170 ? -44.375 -2.408 7.038 1.00 75.88 170 LEU A C 1
ATOM 1397 O O . LEU A 1 170 ? -43.217 -2.056 6.841 1.00 75.88 170 LEU A O 1
ATOM 1401 N N . GLU A 1 171 ? -45.158 -1.827 7.953 1.00 76.06 171 GLU A N 1
ATOM 1402 C CA . GLU A 1 171 ? -44.755 -0.646 8.731 1.00 76.06 171 GLU A CA 1
ATOM 1403 C C . GLU A 1 171 ? -43.522 -0.913 9.612 1.00 76.06 171 GLU A C 1
ATOM 1405 O O . GLU A 1 171 ? -42.634 -0.061 9.717 1.00 76.06 171 GLU A O 1
ATOM 1410 N N . ARG A 1 172 ? -43.428 -2.105 10.225 1.00 83.06 172 ARG A N 1
ATOM 1411 C CA . ARG A 1 172 ? -42.245 -2.510 11.001 1.00 83.06 172 ARG A CA 1
ATOM 1412 C C . ARG A 1 172 ? -41.005 -2.510 10.117 1.00 83.06 172 ARG A C 1
ATOM 1414 O O . ARG A 1 172 ? -39.995 -1.897 10.465 1.00 83.06 172 ARG A O 1
ATOM 1421 N N . LEU A 1 173 ? -41.086 -3.179 8.973 1.00 76.00 173 LEU A N 1
ATOM 1422 C CA . LEU A 1 173 ? -39.939 -3.360 8.104 1.00 76.00 173 LEU A CA 1
ATOM 1423 C C . LEU A 1 173 ? -39.519 -2.061 7.406 1.00 76.00 173 LEU A C 1
ATOM 1425 O O . LEU A 1 173 ? -38.321 -1.828 7.271 1.00 76.00 173 LEU A O 1
ATOM 1429 N N . ASP A 1 174 ? -40.462 -1.188 7.044 1.00 72.00 174 ASP A N 1
ATOM 1430 C CA . ASP A 1 174 ? -40.162 0.146 6.507 1.00 72.00 174 ASP A CA 1
ATOM 1431 C C . ASP A 1 174 ? -39.283 0.961 7.467 1.00 72.00 174 ASP A C 1
ATOM 1433 O O . ASP A 1 174 ? -38.380 1.675 7.035 1.00 72.00 174 ASP A O 1
ATOM 1437 N N . SER A 1 175 ? -39.477 0.809 8.782 1.00 73.06 175 SER A N 1
ATOM 1438 C CA . SER A 1 175 ? -38.645 1.483 9.790 1.00 73.06 175 SER A CA 1
ATOM 1439 C C . SER A 1 175 ? -37.234 0.887 9.942 1.00 73.06 175 SER A C 1
ATOM 1441 O O . SER A 1 175 ? -36.307 1.561 10.406 1.00 73.06 175 SER A O 1
ATOM 1443 N N . GLU A 1 176 ? -37.053 -0.378 9.554 1.00 72.62 176 GLU A N 1
ATOM 1444 C CA . GLU A 1 176 ? -35.800 -1.125 9.684 1.00 72.62 176 GLU A CA 1
ATOM 1445 C C . GLU A 1 176 ? -34.967 -1.104 8.389 1.00 72.62 176 GLU A C 1
ATOM 1447 O O . GLU A 1 176 ? -33.737 -1.191 8.449 1.00 72.62 176 GLU A O 1
ATOM 1452 N N . ILE A 1 177 ? -35.604 -0.942 7.224 1.00 69.19 177 ILE A N 1
ATOM 1453 C CA . ILE A 1 177 ? -34.981 -1.170 5.914 1.00 69.19 177 ILE A CA 1
ATOM 1454 C C . ILE A 1 177 ? -33.879 -0.167 5.559 1.00 69.19 177 ILE A C 1
ATOM 1456 O O . ILE A 1 177 ? -32.904 -0.546 4.912 1.00 69.19 177 ILE A O 1
ATOM 1460 N N . ASP A 1 178 ? -33.955 1.072 6.058 1.00 64.69 178 ASP A N 1
ATOM 1461 C CA . ASP A 1 178 ? -32.911 2.092 5.860 1.00 64.69 178 ASP A CA 1
ATOM 1462 C C . ASP A 1 178 ? -31.578 1.722 6.534 1.00 64.69 178 ASP A C 1
ATOM 1464 O O . ASP A 1 178 ? -30.515 2.219 6.155 1.00 64.69 178 ASP A O 1
ATOM 1468 N N . LYS A 1 179 ? -31.606 0.825 7.528 1.00 64.19 179 LYS A N 1
ATOM 1469 C CA . LYS A 1 179 ? -30.414 0.360 8.257 1.00 64.19 179 LYS A CA 1
ATOM 1470 C C . LYS A 1 179 ? -29.825 -0.924 7.672 1.00 64.19 179 LYS A C 1
ATOM 1472 O O . LYS A 1 179 ? -28.736 -1.335 8.076 1.00 64.19 179 LYS A O 1
ATOM 1477 N N . ILE A 1 180 ? -30.526 -1.560 6.737 1.00 67.06 180 ILE A N 1
ATOM 1478 C CA . ILE A 1 180 ? -30.226 -2.905 6.262 1.00 67.06 180 ILE A CA 1
ATOM 1479 C C . ILE A 1 180 ? -29.518 -2.858 4.899 1.00 67.06 180 ILE A C 1
ATOM 1481 O O . ILE A 1 180 ? -30.028 -2.319 3.919 1.00 67.06 180 ILE A O 1
ATOM 1485 N N . LYS A 1 181 ? -28.344 -3.495 4.793 1.00 67.50 181 LYS A N 1
ATOM 1486 C CA . LYS A 1 181 ? -27.690 -3.741 3.496 1.00 67.50 181 LYS A CA 1
ATOM 1487 C C . LYS A 1 181 ? -28.337 -4.948 2.812 1.00 67.50 181 LYS A C 1
ATOM 1489 O O . LYS A 1 181 ? -28.106 -6.080 3.226 1.00 67.50 181 LYS A O 1
ATOM 1494 N N . MET A 1 182 ? -29.127 -4.708 1.766 1.00 72.31 182 MET A N 1
ATOM 1495 C CA . MET A 1 182 ? -29.834 -5.762 1.030 1.00 72.31 182 MET A CA 1
ATOM 1496 C C . MET A 1 182 ? -28.914 -6.514 0.044 1.00 72.31 182 MET A C 1
ATOM 1498 O O . MET A 1 182 ? -28.317 -5.870 -0.821 1.00 72.31 182 MET A O 1
ATOM 1502 N N . PRO A 1 183 ? -28.817 -7.857 0.122 1.00 77.00 183 PRO A N 1
ATOM 1503 C CA . PRO A 1 183 ? -28.154 -8.683 -0.893 1.00 77.00 183 PRO A CA 1
ATOM 1504 C C . PRO A 1 183 ? -28.923 -8.728 -2.228 1.00 77.00 183 PRO A C 1
ATOM 1506 O O . PRO A 1 183 ? -30.144 -8.579 -2.264 1.00 77.00 183 PRO A O 1
ATOM 1509 N N . GLU A 1 184 ? -28.232 -8.997 -3.339 1.00 78.12 184 GLU A N 1
ATOM 1510 C CA . GLU A 1 184 ? -28.849 -9.102 -4.672 1.00 78.12 184 GLU A CA 1
ATOM 1511 C C . GLU A 1 184 ? -29.449 -10.499 -4.936 1.00 78.12 184 GLU A C 1
ATOM 1513 O O . GLU A 1 184 ? -28.884 -11.324 -5.652 1.00 78.12 184 GLU A O 1
ATOM 1518 N N . PHE A 1 185 ? -30.647 -10.765 -4.407 1.00 76.50 185 PHE A N 1
ATOM 1519 C CA . PHE A 1 185 ? -31.344 -12.058 -4.564 1.00 76.50 185 PHE A CA 1
ATOM 1520 C C . PHE A 1 185 ? -31.605 -12.486 -6.023 1.00 76.50 185 PHE A C 1
ATOM 1522 O O . PHE A 1 185 ? -31.787 -13.667 -6.298 1.00 76.50 185 PHE A O 1
ATOM 1529 N N . SER A 1 186 ? -31.625 -11.550 -6.978 1.00 71.94 186 SER A N 1
ATOM 1530 C CA . SER A 1 186 ? -31.906 -11.842 -8.392 1.00 71.94 186 SER A CA 1
ATOM 1531 C C . SER A 1 186 ? -30.760 -12.546 -9.130 1.00 71.94 186 SER A C 1
ATOM 1533 O O . SER A 1 186 ? -31.001 -13.112 -10.194 1.00 71.94 186 SER A O 1
ATOM 1535 N N . LYS A 1 187 ? -29.525 -12.500 -8.610 1.00 77.75 187 LYS A N 1
ATOM 1536 C CA . LYS A 1 187 ? -28.341 -13.071 -9.281 1.00 77.75 187 LYS A CA 1
ATOM 1537 C C . LYS A 1 187 ? -27.948 -14.462 -8.787 1.00 77.75 187 LYS A C 1
ATOM 1539 O O . LYS A 1 187 ? -27.185 -15.130 -9.474 1.00 77.75 187 LYS A O 1
ATOM 1544 N N . ILE A 1 188 ? -28.536 -14.934 -7.682 1.00 80.25 188 ILE A N 1
ATOM 1545 C CA . ILE A 1 188 ? -28.170 -16.197 -7.013 1.00 80.25 188 ILE A CA 1
ATOM 1546 C C . ILE A 1 188 ? -28.079 -17.367 -7.999 1.00 80.25 188 ILE A C 1
ATOM 1548 O O . ILE A 1 188 ? -27.067 -18.057 -8.031 1.00 80.25 188 ILE A O 1
ATOM 1552 N N . GLN A 1 189 ? -29.109 -17.576 -8.827 1.00 76.06 189 GLN A N 1
ATOM 1553 C CA . GLN A 1 189 ? -29.138 -18.704 -9.763 1.00 76.06 189 GLN A CA 1
ATOM 1554 C C . GLN A 1 189 ? -28.027 -18.608 -10.818 1.00 76.06 189 GLN A C 1
ATOM 1556 O O . GLN A 1 189 ? -27.374 -19.602 -11.110 1.00 76.06 189 GLN A O 1
ATOM 1561 N N . LYS A 1 190 ? -27.780 -17.408 -11.355 1.00 77.88 190 LYS A N 1
ATOM 1562 C CA . LYS A 1 190 ? -26.746 -17.189 -12.371 1.00 77.88 190 LYS A CA 1
ATOM 1563 C C . LYS A 1 190 ? -25.349 -17.431 -11.795 1.00 77.88 190 LYS A C 1
ATOM 1565 O O . LYS A 1 190 ? -24.552 -18.132 -12.411 1.00 77.88 190 LYS A O 1
ATOM 1570 N N . ASP A 1 191 ? -25.085 -16.889 -10.609 1.00 76.94 191 ASP A N 1
ATOM 1571 C CA . ASP A 1 191 ? -23.802 -17.044 -9.920 1.00 76.94 191 ASP A CA 1
ATOM 1572 C C . ASP A 1 191 ? -23.554 -18.514 -9.546 1.00 76.94 191 ASP A C 1
ATOM 1574 O O . ASP A 1 191 ? -22.425 -19.001 -9.588 1.00 76.94 191 ASP A O 1
ATOM 1578 N N . LEU A 1 192 ? -24.613 -19.256 -9.219 1.00 77.62 192 LEU A N 1
ATOM 1579 C CA . LEU A 1 192 ? -24.530 -20.681 -8.932 1.00 77.62 192 LEU A CA 1
ATOM 1580 C C . LEU A 1 192 ? -24.228 -21.512 -10.192 1.00 77.62 192 LEU A C 1
ATOM 1582 O O . LEU A 1 192 ? -23.335 -22.359 -10.161 1.00 77.62 192 LEU A O 1
ATOM 1586 N N . ASP A 1 193 ? -24.913 -21.235 -11.304 1.00 74.50 193 ASP A N 1
ATOM 1587 C CA . ASP A 1 193 ? -24.727 -21.941 -12.578 1.00 74.50 193 ASP A CA 1
ATOM 1588 C C . ASP A 1 193 ? -23.320 -21.712 -13.172 1.00 74.50 193 ASP A C 1
ATOM 1590 O O . ASP A 1 193 ? -22.742 -22.619 -13.773 1.00 74.50 193 ASP A O 1
ATOM 1594 N N . GLU A 1 194 ? -22.741 -20.516 -12.999 1.00 71.69 194 GLU A N 1
ATOM 1595 C CA . GLU A 1 194 ? -21.368 -20.206 -13.433 1.00 71.69 194 GLU A CA 1
ATOM 1596 C C . GLU A 1 194 ? -20.302 -20.976 -12.639 1.00 71.69 194 GLU A C 1
ATOM 1598 O O . GLU A 1 194 ? -19.268 -21.339 -13.202 1.00 71.69 194 GLU A O 1
ATOM 1603 N N . ASN A 1 195 ? -20.540 -21.241 -11.351 1.00 63.66 195 ASN A N 1
ATOM 1604 C CA . ASN A 1 195 ? -19.604 -22.001 -10.520 1.00 63.66 195 ASN A CA 1
ATOM 1605 C C . ASN A 1 195 ? -19.709 -23.513 -10.776 1.00 63.66 195 ASN A C 1
ATOM 1607 O O . ASN A 1 195 ? -18.682 -24.169 -10.886 1.00 63.66 195 ASN A O 1
ATOM 1611 N N . ILE A 1 196 ? -20.920 -24.051 -10.972 1.00 64.62 196 ILE A N 1
ATOM 1612 C CA . ILE A 1 196 ? -21.118 -25.486 -11.252 1.00 64.62 196 ILE A CA 1
ATOM 1613 C C . ILE A 1 196 ? -20.476 -25.904 -12.588 1.00 64.62 196 ILE A C 1
ATOM 1615 O O . ILE A 1 196 ? -19.915 -26.992 -12.677 1.00 64.62 196 ILE A O 1
ATOM 1619 N N . LYS A 1 197 ? -20.518 -25.051 -13.624 1.00 60.78 197 LYS A N 1
ATOM 1620 C CA . LYS A 1 197 ? -19.894 -25.351 -14.929 1.00 60.78 197 LYS A CA 1
ATOM 1621 C C . LYS A 1 197 ? -18.370 -25.460 -14.872 1.00 60.78 197 LYS A C 1
ATOM 1623 O O . LYS A 1 197 ? -17.797 -26.259 -15.602 1.00 60.78 197 LYS A O 1
ATOM 1628 N N . LYS A 1 198 ? -17.717 -24.664 -14.020 1.00 58.81 198 LYS A N 1
ATOM 1629 C CA . LYS A 1 198 ? -16.254 -24.702 -13.882 1.00 58.81 198 LYS A CA 1
ATOM 1630 C C . LYS A 1 198 ? -15.779 -26.040 -13.325 1.00 58.81 198 LYS A C 1
ATOM 1632 O O . LYS A 1 198 ? -14.816 -26.583 -13.845 1.00 58.81 198 LYS A O 1
ATOM 1637 N N . ASP A 1 199 ? -16.501 -26.590 -12.353 1.00 52.34 199 ASP A N 1
ATOM 1638 C CA . ASP A 1 199 ? -16.128 -27.860 -11.728 1.00 52.34 199 ASP A CA 1
ATOM 1639 C C . ASP A 1 199 ? -16.340 -29.060 -12.681 1.00 52.34 199 ASP A C 1
ATOM 1641 O O . ASP A 1 199 ? -15.553 -29.999 -12.672 1.00 52.34 199 ASP A O 1
ATOM 1645 N N . SER A 1 200 ? -17.360 -29.035 -13.556 1.00 49.97 200 SER A N 1
ATOM 1646 C CA . SER A 1 200 ? -17.630 -30.149 -14.486 1.00 49.97 200 SER A CA 1
ATOM 1647 C C . SER A 1 200 ? -16.674 -30.233 -15.681 1.00 49.97 200 SER A C 1
ATOM 1649 O O . SER A 1 200 ? -16.392 -31.329 -16.163 1.00 49.97 200 SER A O 1
ATOM 1651 N N . ASP A 1 201 ? -16.201 -29.089 -16.183 1.00 49.41 201 ASP A N 1
ATOM 1652 C CA . ASP A 1 201 ? -15.317 -29.039 -17.356 1.00 49.41 201 ASP A CA 1
ATOM 1653 C C . ASP A 1 201 ? -13.880 -29.490 -17.016 1.00 49.41 201 ASP A C 1
ATOM 1655 O O . ASP A 1 201 ? -13.145 -29.949 -17.895 1.00 49.41 201 ASP A O 1
ATOM 1659 N N . GLU A 1 202 ? -13.481 -29.394 -15.744 1.00 47.53 202 GLU A N 1
ATOM 1660 C CA . GLU A 1 202 ? -12.164 -29.827 -15.263 1.00 47.53 202 GLU A CA 1
ATOM 1661 C C . GLU A 1 202 ? -12.067 -31.359 -15.138 1.00 47.53 202 GLU A C 1
ATOM 1663 O O . GLU A 1 202 ? -11.088 -31.947 -15.608 1.00 47.53 202 GLU A O 1
ATOM 1668 N N . ASP A 1 203 ? -13.101 -32.026 -14.615 1.00 43.41 203 ASP A N 1
ATOM 1669 C CA . ASP A 1 203 ? -13.104 -33.484 -14.419 1.00 43.41 203 ASP A CA 1
ATOM 1670 C C . ASP A 1 203 ? -13.145 -34.271 -15.750 1.00 43.41 203 ASP A C 1
ATOM 1672 O O . ASP A 1 203 ? -12.402 -35.242 -15.927 1.00 43.41 203 ASP A O 1
ATOM 1676 N N . ASP A 1 204 ? -13.941 -33.834 -16.737 1.00 48.16 204 ASP A N 1
ATOM 1677 C CA . ASP A 1 204 ? -14.062 -34.526 -18.038 1.00 48.16 204 ASP A CA 1
ATOM 1678 C C . ASP A 1 204 ? -12.786 -34.397 -18.899 1.00 48.16 204 ASP A C 1
ATOM 1680 O O . ASP A 1 204 ? -12.485 -35.250 -19.742 1.00 48.16 204 ASP A O 1
ATOM 1684 N N . CYS A 1 205 ? -11.994 -33.343 -18.667 1.00 51.78 205 CYS A N 1
ATOM 1685 C CA . CYS A 1 205 ? -10.711 -33.115 -19.332 1.00 51.78 205 CYS A CA 1
ATOM 1686 C C . CYS A 1 205 ? -9.620 -34.067 -18.803 1.00 51.78 205 CYS A C 1
ATOM 1688 O O . CYS A 1 205 ? -8.846 -34.632 -19.581 1.00 51.78 205 CYS A O 1
ATOM 1690 N N . ILE A 1 206 ? -9.599 -34.308 -17.488 1.00 49.53 206 ILE A N 1
ATOM 1691 C CA . ILE A 1 206 ? -8.627 -35.193 -16.827 1.00 49.53 206 ILE A CA 1
ATOM 1692 C C . ILE A 1 206 ? -8.851 -36.660 -17.231 1.00 49.53 206 ILE A C 1
ATOM 1694 O O . ILE A 1 206 ? -7.891 -37.375 -17.534 1.00 49.53 206 ILE A O 1
ATOM 1698 N N . GLU A 1 207 ? -10.109 -37.107 -17.301 1.00 47.53 207 GLU A N 1
ATOM 1699 C CA . GLU A 1 207 ? -10.462 -38.490 -17.655 1.00 47.53 207 GLU A CA 1
ATOM 1700 C C . GLU A 1 207 ? -10.080 -38.836 -19.110 1.00 47.53 207 GLU A C 1
ATOM 1702 O O . GLU A 1 207 ? -9.671 -39.963 -19.410 1.00 47.53 207 GLU A O 1
ATOM 1707 N N . ARG A 1 208 ? -10.172 -37.855 -20.023 1.00 57.59 208 ARG A N 1
ATOM 1708 C CA . ARG A 1 208 ? -9.794 -38.003 -21.439 1.00 57.59 208 ARG A CA 1
ATOM 1709 C C . ARG A 1 208 ? -8.283 -38.156 -21.619 1.00 57.59 208 ARG A C 1
ATOM 1711 O O . ARG A 1 208 ? -7.842 -39.092 -22.282 1.00 57.59 208 ARG A O 1
ATOM 1718 N N . LEU A 1 209 ? -7.501 -37.298 -20.963 1.00 54.31 209 LEU A N 1
ATOM 1719 C CA . LEU A 1 209 ? -6.034 -37.315 -21.029 1.00 54.31 209 LEU A CA 1
ATOM 1720 C C . LEU A 1 209 ? -5.431 -38.593 -20.431 1.00 54.31 209 LEU A C 1
ATOM 1722 O O . LEU A 1 209 ? -4.425 -39.104 -20.921 1.00 54.31 209 LEU A O 1
ATOM 1726 N N . ARG A 1 210 ? -6.061 -39.149 -19.389 1.00 50.94 210 ARG A N 1
ATOM 1727 C CA . ARG A 1 210 ? -5.617 -40.406 -18.776 1.00 50.94 210 ARG A CA 1
ATOM 1728 C C . ARG A 1 210 ? -5.729 -41.592 -19.737 1.00 50.94 210 ARG A C 1
ATOM 1730 O O . ARG A 1 210 ? -4.847 -42.445 -19.746 1.00 50.94 210 ARG A O 1
ATOM 1737 N N . ARG A 1 211 ? -6.792 -41.626 -20.545 1.00 60.28 211 ARG A N 1
ATOM 1738 C CA . ARG A 1 211 ? -7.062 -42.707 -21.501 1.00 60.28 211 ARG A CA 1
ATOM 1739 C C . ARG A 1 211 ? -6.087 -42.678 -22.684 1.00 60.28 211 ARG A C 1
ATOM 1741 O O . ARG A 1 211 ? -5.597 -43.725 -23.089 1.00 60.28 211 ARG A O 1
ATOM 1748 N N . GLU A 1 212 ? -5.740 -41.486 -23.172 1.00 60.81 212 GLU A N 1
ATOM 1749 C CA . GLU A 1 212 ? -4.739 -41.308 -24.238 1.00 60.81 212 GLU A CA 1
ATOM 1750 C C . GLU A 1 212 ? -3.328 -41.728 -23.789 1.00 60.81 212 GLU A C 1
ATOM 1752 O O . GLU A 1 212 ? -2.612 -42.394 -24.536 1.00 60.81 212 GLU A O 1
ATOM 1757 N N . ALA A 1 213 ? -2.946 -41.421 -22.545 1.00 49.66 213 ALA A N 1
ATOM 1758 C CA . ALA A 1 213 ? -1.639 -41.800 -22.005 1.00 49.66 213 ALA A CA 1
ATOM 1759 C C . ALA A 1 213 ? -1.470 -43.323 -21.817 1.00 49.66 213 ALA A C 1
ATOM 1761 O O . ALA A 1 213 ? -0.365 -43.846 -21.961 1.00 49.66 213 ALA A O 1
ATOM 1762 N N . GLU A 1 214 ? -2.548 -44.044 -21.496 1.00 54.12 214 GLU A N 1
ATOM 1763 C CA . GLU A 1 214 ? -2.527 -45.507 -21.353 1.00 54.12 214 GLU A CA 1
ATOM 1764 C C . GLU A 1 214 ? -2.348 -46.214 -22.707 1.00 54.12 214 GLU A C 1
ATOM 1766 O O . GLU A 1 214 ? -1.624 -47.207 -22.794 1.00 54.12 214 GLU A O 1
ATOM 1771 N N . GLU A 1 215 ? -2.937 -45.672 -23.777 1.00 65.06 215 GLU A N 1
ATOM 1772 C CA . GLU A 1 215 ? -2.774 -46.206 -25.133 1.00 65.06 215 GLU A CA 1
ATOM 1773 C C . GLU A 1 215 ? -1.360 -45.992 -25.692 1.00 65.06 215 GLU A C 1
ATOM 1775 O O . GLU A 1 215 ? -0.839 -46.876 -26.375 1.00 65.06 215 GLU A O 1
ATOM 1780 N N . GLU A 1 216 ? -0.708 -44.861 -25.399 1.00 59.34 216 GLU A N 1
ATOM 1781 C CA . GLU A 1 216 ? 0.685 -44.633 -25.815 1.00 59.34 216 GLU A CA 1
ATOM 1782 C C . GLU A 1 216 ? 1.675 -45.547 -25.086 1.00 59.34 216 GLU A C 1
ATOM 1784 O O . GLU A 1 216 ? 2.632 -46.033 -25.693 1.00 59.34 216 GLU A O 1
ATOM 1789 N N . LEU A 1 217 ? 1.429 -45.838 -23.804 1.00 48.47 217 LEU A N 1
ATOM 1790 C CA . LEU A 1 217 ? 2.287 -46.727 -23.022 1.00 48.47 217 LEU A CA 1
ATOM 1791 C C . LEU A 1 217 ? 2.252 -48.169 -23.550 1.00 48.47 217 LEU A C 1
ATOM 1793 O O . LEU A 1 217 ? 3.272 -48.857 -23.527 1.00 48.47 217 LEU A O 1
ATOM 1797 N N . LEU A 1 218 ? 1.089 -48.615 -24.037 1.00 56.56 218 LEU A N 1
ATOM 1798 C CA . LEU A 1 218 ? 0.928 -49.944 -24.623 1.00 56.56 218 LEU A CA 1
ATOM 1799 C C . LEU A 1 218 ? 1.695 -50.068 -25.950 1.00 56.56 218 LEU A C 1
ATOM 1801 O O . LEU A 1 218 ? 2.399 -51.051 -26.156 1.00 56.56 218 LEU A O 1
ATOM 1805 N N . ARG A 1 219 ? 1.631 -49.039 -26.809 1.00 61.31 219 ARG A N 1
ATOM 1806 C CA . ARG A 1 219 ? 2.355 -49.013 -28.096 1.00 61.31 219 ARG A CA 1
ATOM 1807 C C . ARG A 1 219 ? 3.870 -49.014 -27.912 1.00 61.31 219 ARG A C 1
ATOM 1809 O O . ARG A 1 219 ? 4.566 -49.751 -28.598 1.00 61.31 219 ARG A O 1
ATOM 1816 N N . ALA A 1 220 ? 4.369 -48.240 -26.949 1.00 52.56 220 ALA A N 1
ATOM 1817 C CA . ALA A 1 220 ? 5.794 -48.210 -26.628 1.00 52.56 220 ALA A CA 1
ATOM 1818 C C . ALA A 1 220 ? 6.298 -49.541 -26.036 1.00 52.56 220 ALA A C 1
ATOM 1820 O O . ALA A 1 220 ? 7.479 -49.853 -26.150 1.00 52.56 220 ALA A O 1
ATOM 1821 N N . GLY A 1 221 ? 5.422 -50.321 -25.393 1.00 43.19 221 GLY A N 1
ATOM 1822 C CA . GLY A 1 221 ? 5.749 -51.658 -24.894 1.00 43.19 221 GLY A CA 1
ATOM 1823 C C . GLY A 1 221 ? 5.922 -52.688 -26.012 1.00 43.19 221 GLY A C 1
ATOM 1824 O O . GLY A 1 221 ? 6.859 -53.483 -25.956 1.00 43.19 221 GLY A O 1
ATOM 1825 N N . ASP A 1 222 ? 5.066 -52.636 -27.034 1.00 50.91 222 ASP A N 1
ATOM 1826 C CA . ASP A 1 222 ? 5.125 -53.554 -28.177 1.00 50.91 222 ASP A CA 1
ATOM 1827 C C . ASP A 1 222 ? 6.365 -53.296 -29.059 1.00 50.91 222 ASP A C 1
ATOM 1829 O O . ASP A 1 222 ? 7.006 -54.245 -29.502 1.00 50.91 222 ASP A O 1
ATOM 1833 N N . GLU A 1 223 ? 6.792 -52.036 -29.220 1.00 52.69 223 GLU A N 1
ATOM 1834 C CA . GLU A 1 223 ? 8.006 -51.679 -29.983 1.00 52.69 223 GLU A CA 1
ATOM 1835 C C . GLU A 1 223 ? 9.314 -52.198 -29.345 1.00 52.69 223 GLU A C 1
ATOM 1837 O O . GLU A 1 223 ? 10.301 -52.419 -30.042 1.00 52.69 223 GLU A O 1
ATOM 1842 N N . ILE A 1 224 ? 9.332 -52.448 -28.029 1.00 47.38 224 ILE A N 1
ATOM 1843 C CA . ILE A 1 224 ? 10.519 -52.949 -27.309 1.00 47.38 224 ILE A CA 1
ATOM 1844 C C . ILE A 1 224 ? 10.710 -54.460 -27.508 1.00 47.38 224 ILE A C 1
ATOM 1846 O O . ILE A 1 224 ? 11.835 -54.953 -27.421 1.00 47.38 224 ILE A O 1
ATOM 1850 N N . MET A 1 225 ? 9.638 -55.208 -27.783 1.00 43.12 225 MET A N 1
ATOM 1851 C CA . MET A 1 225 ? 9.726 -56.657 -27.987 1.00 43.12 225 MET A CA 1
ATOM 1852 C C . MET A 1 225 ? 10.288 -57.043 -29.362 1.00 43.12 225 MET A C 1
ATOM 1854 O O . MET A 1 225 ? 10.854 -58.130 -29.493 1.00 43.12 225 MET A O 1
ATOM 1858 N N . ASP A 1 226 ? 10.178 -56.163 -30.358 1.00 47.88 226 ASP A N 1
ATOM 1859 C CA . ASP A 1 226 ? 10.590 -56.455 -31.734 1.00 47.88 226 ASP A CA 1
ATOM 1860 C C . ASP A 1 226 ? 12.089 -56.181 -32.005 1.00 47.88 226 ASP A C 1
ATOM 1862 O O . ASP A 1 226 ? 12.636 -56.705 -32.976 1.00 47.88 226 ASP A O 1
ATOM 1866 N N . GLU A 1 227 ? 12.800 -55.436 -31.143 1.00 48.16 227 GLU A N 1
ATOM 1867 C CA . GLU A 1 227 ? 14.228 -55.097 -31.340 1.00 48.16 227 GLU A CA 1
ATOM 1868 C C . GLU A 1 227 ? 15.236 -56.077 -30.693 1.00 48.16 227 GLU A C 1
ATOM 1870 O O . GLU A 1 227 ? 16.433 -55.993 -30.971 1.00 48.16 227 GLU A O 1
ATOM 1875 N N . GLU A 1 228 ? 14.809 -57.042 -29.866 1.00 45.28 228 GLU A N 1
ATOM 1876 C CA . GLU A 1 228 ? 15.734 -57.964 -29.170 1.00 45.28 228 GLU A CA 1
ATOM 1877 C C . GLU A 1 228 ? 16.181 -59.200 -29.987 1.00 45.28 228 GLU A C 1
ATOM 1879 O O . GLU A 1 228 ? 16.906 -60.048 -29.462 1.00 45.28 228 GLU A O 1
ATOM 1884 N N . ILE A 1 229 ? 15.826 -59.324 -31.273 1.00 41.56 229 ILE A N 1
ATOM 1885 C CA . ILE A 1 229 ? 16.207 -60.495 -32.088 1.00 41.56 229 ILE A CA 1
ATOM 1886 C C . ILE A 1 229 ? 16.695 -60.109 -33.492 1.00 41.56 229 ILE A C 1
ATOM 1888 O O . ILE A 1 229 ? 16.033 -60.489 -34.443 1.00 41.56 229 ILE A O 1
ATOM 1892 N N . ILE A 1 230 ? 17.846 -59.432 -33.657 1.00 37.34 230 ILE A N 1
ATOM 1893 C CA . ILE A 1 230 ? 18.731 -59.604 -34.841 1.00 37.34 230 ILE A CA 1
ATOM 1894 C C . ILE A 1 230 ? 20.208 -59.341 -34.466 1.00 37.34 230 ILE A C 1
ATOM 1896 O O . ILE A 1 230 ? 20.618 -58.213 -34.214 1.00 37.34 230 ILE A O 1
ATOM 1900 N N . ASP A 1 231 ? 20.961 -60.441 -34.437 1.00 37.53 231 ASP A N 1
ATOM 1901 C CA . ASP A 1 231 ? 22.378 -60.695 -34.747 1.00 37.53 231 ASP A CA 1
ATOM 1902 C C . ASP A 1 231 ? 23.483 -59.635 -34.541 1.00 37.53 231 ASP A C 1
ATOM 1904 O O . ASP A 1 231 ? 23.561 -58.578 -35.163 1.00 37.53 231 ASP A O 1
ATOM 1908 N N . ILE A 1 232 ? 24.452 -60.067 -33.727 1.00 40.34 232 ILE A N 1
ATOM 1909 C CA . ILE A 1 232 ? 25.815 -59.556 -33.583 1.00 40.34 232 ILE A CA 1
ATOM 1910 C C . ILE A 1 232 ? 26.654 -60.111 -34.740 1.00 40.34 232 ILE A C 1
ATOM 1912 O O . ILE A 1 232 ? 26.915 -61.309 -34.739 1.00 40.34 232 ILE A O 1
ATOM 1916 N N . GLU A 1 233 ? 27.162 -59.270 -35.647 1.00 36.81 233 GLU A N 1
ATOM 1917 C CA . GLU A 1 233 ? 28.414 -59.558 -36.365 1.00 36.81 233 GLU A CA 1
ATOM 1918 C C . GLU A 1 233 ? 29.087 -58.289 -36.935 1.00 36.81 233 GLU A C 1
ATOM 1920 O O . GLU A 1 233 ? 28.504 -57.516 -37.685 1.00 36.81 233 GLU A O 1
ATOM 1925 N N . GLU A 1 234 ? 30.340 -58.121 -36.502 1.00 38.34 234 GLU A N 1
ATOM 1926 C CA . GLU A 1 234 ? 31.490 -57.417 -37.088 1.00 38.34 234 GLU A CA 1
ATOM 1927 C C . GLU A 1 234 ? 31.381 -55.977 -37.634 1.00 38.34 234 GLU A C 1
ATOM 1929 O O . GLU A 1 234 ? 30.944 -55.718 -38.748 1.00 38.34 234 GLU A O 1
ATOM 1934 N N . GLY A 1 235 ? 32.090 -55.081 -36.930 1.00 34.38 235 GLY A N 1
ATOM 1935 C CA . GLY A 1 235 ? 33.058 -54.197 -37.584 1.00 34.38 235 GLY A CA 1
ATOM 1936 C C . GLY A 1 235 ? 32.743 -52.707 -37.560 1.00 34.38 235 GLY A C 1
ATOM 1937 O O . GLY A 1 235 ? 32.224 -52.182 -38.527 1.00 34.38 235 GLY A O 1
ATOM 1938 N N . GLU A 1 236 ? 33.172 -52.013 -36.504 1.00 33.12 236 GLU A N 1
ATOM 1939 C CA . GLU A 1 236 ? 33.981 -50.784 -36.555 1.00 33.12 236 GLU A CA 1
ATOM 1940 C C . GLU A 1 236 ? 34.232 -50.291 -35.122 1.00 33.12 236 GLU A C 1
ATOM 1942 O O . GLU A 1 236 ? 33.462 -50.548 -34.198 1.00 33.12 236 GLU A O 1
ATOM 1947 N N . LYS A 1 237 ? 35.391 -49.669 -34.894 1.00 43.34 237 LYS A N 1
ATOM 1948 C CA . LYS A 1 237 ? 35.779 -49.149 -33.580 1.00 43.34 237 LYS A CA 1
ATOM 1949 C C . LYS A 1 237 ? 34.935 -47.917 -33.249 1.00 43.34 237 LYS A C 1
ATOM 1951 O O . LYS A 1 237 ? 35.360 -46.804 -33.538 1.00 43.34 237 LYS A O 1
ATOM 1956 N N . GLU A 1 238 ? 33.803 -48.116 -32.590 1.00 37.22 238 GLU A N 1
ATOM 1957 C CA . GLU A 1 238 ? 33.142 -47.075 -31.805 1.00 37.22 238 GLU A CA 1
ATOM 1958 C C . GLU A 1 238 ? 33.400 -47.309 -30.314 1.00 37.22 238 GLU A C 1
ATOM 1960 O O . GLU A 1 238 ? 33.450 -48.442 -29.830 1.00 37.22 238 GLU A O 1
ATOM 1965 N N . GLU A 1 239 ? 33.645 -46.218 -29.590 1.00 38.12 239 GLU A N 1
ATOM 1966 C CA . GLU A 1 239 ? 33.892 -46.208 -28.151 1.00 38.12 239 GLU A CA 1
ATOM 1967 C C . GLU A 1 239 ? 32.750 -46.925 -27.417 1.00 38.12 239 GLU A C 1
ATOM 1969 O O . GLU A 1 239 ? 31.614 -46.454 -27.367 1.00 38.12 239 GLU A O 1
ATOM 1974 N N . VAL A 1 240 ? 33.046 -48.099 -26.855 1.00 40.91 240 VAL A N 1
ATOM 1975 C CA . VAL A 1 240 ? 32.074 -48.902 -26.109 1.00 40.91 240 VAL A CA 1
ATOM 1976 C C . VAL A 1 240 ? 31.702 -48.147 -24.832 1.00 40.91 240 VAL A C 1
ATOM 1978 O O . VAL A 1 240 ? 32.410 -48.231 -23.829 1.00 40.91 240 VAL A O 1
ATOM 1981 N N . LEU A 1 241 ? 30.588 -47.408 -24.866 1.00 47.41 241 LEU A N 1
ATOM 1982 C CA . LEU A 1 241 ? 29.967 -46.837 -23.670 1.00 47.41 241 LEU A CA 1
ATOM 1983 C C . LEU A 1 241 ? 29.721 -47.953 -22.651 1.00 47.41 241 LEU A C 1
ATOM 1985 O O . LEU A 1 241 ? 29.124 -48.987 -22.981 1.00 47.41 241 LEU A O 1
ATOM 1989 N N . THR A 1 242 ? 30.165 -47.739 -21.413 1.00 50.31 242 THR A N 1
ATOM 1990 C CA . THR A 1 242 ? 29.997 -48.722 -20.341 1.00 50.31 242 THR A CA 1
ATOM 1991 C C . THR A 1 242 ? 28.510 -48.956 -20.042 1.00 50.31 242 THR A C 1
ATOM 1993 O O . THR A 1 242 ? 27.648 -48.136 -20.366 1.00 50.31 242 THR A O 1
ATOM 1996 N N . ILE A 1 243 ? 28.169 -50.099 -19.435 1.00 51.00 243 ILE A N 1
ATOM 1997 C CA . ILE A 1 243 ? 26.775 -50.434 -19.081 1.00 51.00 243 ILE A CA 1
ATOM 1998 C C . ILE A 1 243 ? 26.169 -49.350 -18.170 1.00 51.00 243 ILE A C 1
ATOM 2000 O O . ILE A 1 243 ? 25.001 -48.998 -18.330 1.00 51.00 243 ILE A O 1
ATOM 2004 N N . GLU A 1 244 ? 26.975 -48.759 -17.284 1.00 47.88 244 GLU A N 1
ATOM 2005 C CA . GLU A 1 244 ? 26.584 -47.606 -16.464 1.00 47.88 244 GLU A CA 1
ATOM 2006 C C . GLU A 1 244 ? 26.271 -46.364 -17.305 1.00 47.88 244 GLU A C 1
ATOM 2008 O O . GLU A 1 244 ? 25.269 -45.696 -17.043 1.00 47.88 244 GLU A O 1
ATOM 2013 N N . ASP A 1 245 ? 27.044 -46.086 -18.357 1.00 47.03 245 ASP A N 1
ATOM 2014 C CA . ASP A 1 245 ? 26.782 -44.954 -19.251 1.00 47.03 245 ASP A CA 1
ATOM 2015 C C . ASP A 1 245 ? 25.495 -45.158 -20.058 1.00 47.03 245 ASP A C 1
ATOM 2017 O O . ASP A 1 245 ? 24.701 -44.226 -20.201 1.00 47.03 245 ASP A O 1
ATOM 2021 N N . LYS A 1 246 ? 25.223 -46.388 -20.519 1.00 53.06 246 LYS A N 1
ATOM 2022 C CA . LYS A 1 246 ? 23.969 -46.735 -21.214 1.00 53.06 246 LYS A CA 1
ATOM 2023 C C . LYS A 1 246 ? 22.749 -46.616 -20.298 1.00 53.06 246 LYS A C 1
ATOM 2025 O O . LYS A 1 246 ? 21.713 -46.104 -20.724 1.00 53.06 246 LYS A O 1
ATOM 2030 N N . ILE A 1 247 ? 22.866 -47.039 -19.037 1.00 56.69 247 ILE A N 1
ATOM 2031 C CA . ILE A 1 247 ? 21.809 -46.877 -18.024 1.00 56.69 247 ILE A CA 1
ATOM 2032 C C . ILE A 1 247 ? 21.601 -45.391 -17.708 1.00 56.69 247 ILE A C 1
ATOM 2034 O O . ILE A 1 247 ? 20.465 -44.920 -17.687 1.00 56.69 247 ILE A O 1
ATOM 2038 N N . SER A 1 248 ? 22.683 -44.630 -17.541 1.00 51.41 248 SER A N 1
ATOM 2039 C CA . SER A 1 248 ? 22.645 -43.181 -17.318 1.00 51.41 248 SER A CA 1
ATOM 2040 C C . SER A 1 248 ? 21.956 -42.449 -18.472 1.00 51.41 248 SER A C 1
ATOM 2042 O O . SER A 1 248 ? 21.098 -41.599 -18.242 1.00 51.41 248 SER A O 1
ATOM 2044 N N . LEU A 1 249 ? 22.254 -42.821 -19.720 1.00 56.56 249 LEU A N 1
ATOM 2045 C CA . LEU A 1 249 ? 21.600 -42.279 -20.912 1.00 56.56 249 LEU A CA 1
ATOM 2046 C C . LEU A 1 249 ? 20.116 -42.647 -20.992 1.00 56.56 249 LEU A C 1
ATOM 2048 O O . LEU A 1 249 ? 19.305 -41.765 -21.267 1.00 56.56 249 LEU A O 1
ATOM 2052 N N . LYS A 1 250 ? 19.734 -43.893 -20.684 1.00 59.12 250 LYS A N 1
ATOM 2053 C CA . LYS A 1 250 ? 18.318 -44.303 -20.650 1.00 59.12 250 LYS A CA 1
ATOM 2054 C C . LYS A 1 250 ? 17.530 -43.586 -19.550 1.00 59.12 250 LYS A C 1
ATOM 2056 O O . LYS A 1 250 ? 16.409 -43.146 -19.795 1.00 59.12 250 LYS A O 1
ATOM 2061 N N . ILE A 1 251 ? 18.120 -43.388 -18.370 1.00 58.25 251 ILE A N 1
ATOM 2062 C CA . ILE A 1 251 ? 17.504 -42.614 -17.280 1.00 58.25 251 ILE A CA 1
ATOM 2063 C C . ILE A 1 251 ? 17.365 -41.139 -17.683 1.00 58.25 251 ILE A C 1
ATOM 2065 O O . ILE A 1 251 ? 16.309 -40.541 -17.480 1.00 58.25 251 ILE A O 1
ATOM 2069 N N . LYS A 1 252 ? 18.390 -40.556 -18.316 1.00 50.03 252 LYS A N 1
ATOM 2070 C CA . LYS A 1 252 ? 18.333 -39.185 -18.849 1.00 50.03 252 LYS A CA 1
ATOM 2071 C C . LYS A 1 252 ? 17.248 -39.034 -19.919 1.00 50.03 252 LYS A C 1
ATOM 2073 O O . LYS A 1 252 ? 16.508 -38.056 -19.879 1.00 50.03 252 LYS A O 1
ATOM 2078 N N . LEU A 1 253 ? 17.099 -40.009 -20.818 1.00 56.53 253 LEU A N 1
ATOM 2079 C CA . LEU A 1 253 ? 16.050 -40.028 -21.842 1.00 56.53 253 LEU A CA 1
ATOM 2080 C C . LEU A 1 253 ? 14.645 -40.120 -21.219 1.00 56.53 253 LEU A C 1
ATOM 2082 O O . LEU A 1 253 ? 13.741 -39.388 -21.616 1.00 56.53 253 LEU A O 1
ATOM 2086 N N . PHE A 1 254 ? 14.477 -40.948 -20.183 1.00 63.12 254 PHE A N 1
ATOM 2087 C CA . PHE A 1 254 ? 13.222 -41.074 -19.437 1.00 63.12 254 PHE A CA 1
ATOM 2088 C C . PHE A 1 254 ? 12.809 -39.760 -18.757 1.00 63.12 254 PHE A C 1
ATOM 2090 O O . PHE A 1 254 ? 11.658 -39.332 -18.866 1.00 63.12 254 PHE A O 1
ATOM 2097 N N . PHE A 1 255 ? 13.746 -39.076 -18.092 1.00 51.41 255 PHE A N 1
ATOM 2098 C CA . PHE A 1 255 ? 13.464 -37.776 -17.478 1.00 51.41 255 PHE A CA 1
ATOM 2099 C C . PHE A 1 255 ? 13.163 -36.693 -18.520 1.00 51.41 255 PHE A C 1
ATOM 2101 O O . PHE A 1 255 ? 12.284 -35.867 -18.280 1.00 51.41 255 PHE A O 1
ATOM 2108 N N . MET A 1 256 ? 13.821 -36.727 -19.684 1.00 50.59 256 MET A N 1
ATOM 2109 C CA . MET A 1 256 ? 13.544 -35.819 -20.804 1.00 50.59 256 MET A CA 1
ATOM 2110 C C . MET A 1 256 ? 12.123 -35.986 -21.347 1.00 50.59 256 MET A C 1
ATOM 2112 O O . MET A 1 256 ? 11.410 -34.995 -21.496 1.00 50.59 256 MET A O 1
ATOM 2116 N N . LEU A 1 257 ? 11.682 -37.226 -21.578 1.00 52.31 257 LEU A N 1
ATOM 2117 C CA . LEU A 1 257 ? 10.323 -37.527 -22.043 1.00 52.31 257 LEU A CA 1
ATOM 2118 C C . LEU A 1 257 ? 9.267 -37.115 -21.010 1.00 52.31 257 LEU A C 1
ATOM 2120 O O . LEU A 1 257 ? 8.246 -36.525 -21.356 1.00 52.31 257 LEU A O 1
ATOM 2124 N N . ARG A 1 258 ? 9.539 -37.334 -19.719 1.00 55.19 258 ARG A N 1
ATOM 2125 C CA . ARG A 1 258 ? 8.623 -36.946 -18.639 1.00 55.19 258 ARG A CA 1
ATOM 2126 C C . ARG A 1 258 ? 8.533 -35.428 -18.446 1.00 55.19 258 ARG A C 1
ATOM 2128 O O . ARG A 1 258 ? 7.454 -34.916 -18.168 1.00 55.19 258 ARG A O 1
ATOM 2135 N N . LEU A 1 259 ? 9.634 -34.699 -18.636 1.00 51.56 259 LEU A N 1
ATOM 2136 C CA . LEU A 1 259 ? 9.660 -33.230 -18.641 1.00 51.56 259 LEU A CA 1
ATOM 2137 C C . LEU A 1 259 ? 8.937 -32.639 -19.862 1.00 51.56 259 LEU A C 1
ATOM 2139 O O . LEU A 1 259 ? 8.247 -31.630 -19.726 1.00 51.56 259 LEU A O 1
ATOM 2143 N N . LEU A 1 260 ? 9.046 -33.284 -21.028 1.00 50.34 260 LEU A N 1
ATOM 2144 C CA . LEU A 1 260 ? 8.289 -32.924 -22.229 1.00 50.34 260 LEU A CA 1
ATOM 2145 C C . LEU A 1 260 ? 6.777 -33.140 -22.024 1.00 50.34 260 LEU A C 1
ATOM 2147 O O . LEU A 1 260 ? 5.976 -32.293 -22.408 1.00 50.34 260 LEU A O 1
ATOM 2151 N N . MET A 1 261 ? 6.383 -34.219 -21.342 1.00 50.22 261 MET A N 1
ATOM 2152 C CA . MET A 1 261 ? 4.981 -34.473 -20.985 1.00 50.22 261 MET A CA 1
ATOM 2153 C C . MET A 1 261 ? 4.415 -33.424 -20.013 1.00 50.22 261 MET A C 1
ATOM 2155 O O . MET A 1 261 ? 3.277 -32.982 -20.176 1.00 50.22 261 MET A O 1
ATOM 2159 N N . ILE A 1 262 ? 5.210 -32.952 -19.046 1.00 51.59 262 ILE A N 1
ATOM 2160 C CA . ILE A 1 262 ? 4.821 -31.852 -18.138 1.00 51.59 262 ILE A CA 1
ATOM 2161 C C . ILE A 1 262 ? 4.669 -30.521 -18.903 1.00 51.59 262 ILE A C 1
ATOM 2163 O O . ILE A 1 262 ? 3.758 -29.741 -18.631 1.00 51.59 262 ILE A O 1
ATOM 2167 N N . PHE A 1 263 ? 5.513 -30.267 -19.911 1.00 46.75 263 PHE A N 1
ATOM 2168 C CA . PHE A 1 263 ? 5.402 -29.084 -20.777 1.00 46.75 263 PHE A CA 1
ATOM 2169 C C . PHE A 1 263 ? 4.074 -29.036 -21.546 1.00 46.75 263 PHE A C 1
ATOM 2171 O O . PHE A 1 263 ? 3.460 -27.973 -21.656 1.00 46.75 263 PHE A O 1
ATOM 2178 N N . ILE A 1 264 ? 3.634 -30.187 -22.061 1.00 50.16 264 ILE A N 1
ATOM 2179 C CA . ILE A 1 264 ? 2.402 -30.305 -22.849 1.00 50.16 264 ILE A CA 1
ATOM 2180 C C . ILE A 1 264 ? 1.158 -30.171 -21.954 1.00 50.16 264 ILE A C 1
ATOM 2182 O O . ILE A 1 264 ? 0.171 -29.572 -22.376 1.00 50.16 264 ILE A O 1
ATOM 2186 N N . THR A 1 265 ? 1.219 -30.660 -20.710 1.00 47.69 265 THR A N 1
ATOM 2187 C CA . THR A 1 265 ? 0.073 -30.697 -19.782 1.00 47.69 265 THR A CA 1
ATOM 2188 C C . THR A 1 265 ? -0.150 -29.398 -18.995 1.00 47.69 265 THR A C 1
ATOM 2190 O O . THR A 1 265 ? -1.298 -28.991 -18.845 1.00 47.69 265 THR A O 1
ATOM 2193 N N . GLU A 1 266 ? 0.895 -28.692 -18.544 1.00 47.91 266 GLU A N 1
ATOM 2194 C CA . GLU A 1 266 ? 0.742 -27.534 -17.632 1.00 47.91 266 GLU A CA 1
ATOM 2195 C C . GLU A 1 266 ? 0.977 -26.145 -18.271 1.00 47.91 266 GLU A C 1
ATOM 2197 O O . GLU A 1 266 ? 0.927 -25.131 -17.576 1.00 47.91 266 GLU A O 1
ATOM 2202 N N . ARG A 1 267 ? 1.244 -26.048 -19.588 1.00 45.09 267 ARG A N 1
ATOM 2203 C CA . ARG A 1 267 ? 1.605 -24.784 -20.291 1.00 45.09 267 ARG A CA 1
ATOM 2204 C C . ARG A 1 267 ? 2.631 -23.916 -19.533 1.00 45.09 267 ARG A C 1
ATOM 2206 O O . ARG A 1 267 ? 2.551 -22.686 -19.513 1.00 45.09 267 ARG A O 1
ATOM 2213 N N . MET A 1 268 ? 3.633 -24.550 -18.932 1.00 50.94 268 MET A N 1
ATOM 2214 C CA . MET A 1 268 ? 4.731 -23.856 -18.258 1.00 50.94 268 MET A CA 1
ATOM 2215 C C . MET A 1 268 ? 5.692 -23.208 -19.270 1.00 50.94 268 MET A C 1
ATOM 2217 O O . MET A 1 268 ? 5.920 -23.728 -20.362 1.00 50.94 268 MET A O 1
ATOM 2221 N N . SER A 1 269 ? 6.271 -22.051 -18.922 1.00 55.59 269 SER A N 1
ATOM 2222 C CA . SER A 1 269 ? 7.149 -21.310 -19.841 1.00 55.59 269 SER A CA 1
ATOM 2223 C C . SER A 1 269 ? 8.430 -22.091 -20.177 1.00 55.59 269 SER A C 1
ATOM 2225 O O . SER A 1 269 ? 9.073 -22.675 -19.302 1.00 55.59 269 SER A O 1
ATOM 2227 N N . LEU A 1 270 ? 8.839 -22.046 -21.452 1.00 48.94 270 LEU A N 1
ATOM 2228 C CA . LEU A 1 270 ? 10.049 -22.686 -22.003 1.00 48.94 270 LEU A CA 1
ATOM 2229 C C . LEU A 1 270 ? 11.324 -22.392 -21.179 1.00 48.94 270 LEU A C 1
ATOM 2231 O O . LEU A 1 270 ? 12.213 -23.234 -21.064 1.00 48.94 270 LEU A O 1
ATOM 2235 N N . CYS A 1 271 ? 11.388 -21.222 -20.537 1.00 51.16 271 CYS A N 1
ATOM 2236 C CA . CYS A 1 271 ? 12.507 -20.794 -19.697 1.00 51.16 271 CYS A CA 1
ATOM 2237 C C . CYS A 1 271 ? 12.598 -21.539 -18.351 1.00 51.16 271 CYS A C 1
ATOM 2239 O O . CYS A 1 271 ? 13.700 -21.737 -17.841 1.00 51.16 271 CYS A O 1
ATOM 2241 N N . PHE A 1 272 ? 11.471 -21.968 -17.770 1.00 51.28 272 PHE A N 1
ATOM 2242 C CA . PHE A 1 272 ? 11.461 -22.740 -16.518 1.00 51.28 272 PHE A CA 1
ATOM 2243 C C . PHE A 1 272 ? 12.012 -24.155 -16.745 1.00 51.28 272 PHE A C 1
ATOM 2245 O O . PHE A 1 272 ? 12.776 -24.677 -15.931 1.00 51.28 272 PHE A O 1
ATOM 2252 N N . LEU A 1 273 ? 11.707 -24.725 -17.914 1.00 48.75 273 LEU A N 1
ATOM 2253 C CA . LEU A 1 273 ? 12.229 -26.011 -18.363 1.00 48.75 273 LEU A CA 1
ATOM 2254 C C . LEU A 1 273 ? 13.725 -25.945 -18.671 1.00 48.75 273 LEU A C 1
ATOM 2256 O O . LEU A 1 273 ? 14.465 -26.778 -18.165 1.00 48.75 273 LEU A O 1
ATOM 2260 N N . LEU A 1 274 ? 14.185 -24.930 -19.412 1.00 49.66 274 LEU A N 1
ATOM 2261 C CA . LEU A 1 274 ? 15.610 -24.731 -19.723 1.00 49.66 274 LEU A CA 1
ATOM 2262 C C . LEU A 1 274 ? 16.464 -24.515 -18.466 1.00 49.66 274 LEU A C 1
ATOM 2264 O O . LEU A 1 274 ? 17.579 -25.024 -18.385 1.00 49.66 274 LEU A O 1
ATOM 2268 N N . ARG A 1 275 ? 15.923 -23.827 -17.454 1.00 50.00 275 ARG A N 1
ATOM 2269 C CA . ARG A 1 275 ? 16.579 -23.650 -16.153 1.00 50.00 275 ARG A CA 1
ATOM 2270 C C . ARG A 1 275 ? 16.672 -24.965 -15.375 1.00 50.00 275 ARG A C 1
ATOM 2272 O O . ARG A 1 275 ? 17.742 -25.272 -14.856 1.00 50.00 275 ARG A O 1
ATOM 2279 N N . ASN A 1 276 ? 15.610 -25.771 -15.338 1.00 47.69 276 ASN A N 1
ATOM 2280 C CA . ASN A 1 276 ? 15.647 -27.088 -14.689 1.00 47.69 276 ASN A CA 1
ATOM 2281 C C . ASN A 1 276 ? 16.519 -28.100 -15.456 1.00 47.69 276 ASN A C 1
ATOM 2283 O O . ASN A 1 276 ? 17.214 -28.908 -14.839 1.00 47.69 276 ASN A O 1
ATOM 2287 N N . LEU A 1 277 ? 16.567 -27.998 -16.786 1.00 48.59 277 LEU A N 1
ATOM 2288 C CA . LEU A 1 277 ? 17.490 -28.724 -17.664 1.00 48.59 277 LEU A CA 1
ATOM 2289 C C . LEU A 1 277 ? 18.952 -28.355 -17.386 1.00 48.59 277 LEU A C 1
ATOM 2291 O O . LEU A 1 277 ? 19.788 -29.239 -17.234 1.00 48.59 277 LEU A O 1
ATOM 2295 N N . SER A 1 278 ? 19.268 -27.063 -17.242 1.00 48.53 278 SER A N 1
ATOM 2296 C CA . SER A 1 278 ? 20.631 -26.632 -16.905 1.00 48.53 278 SER A CA 1
ATOM 2297 C C . SER A 1 278 ? 21.032 -26.997 -15.473 1.00 48.53 278 SER A C 1
ATOM 2299 O O . SER A 1 278 ? 22.197 -27.283 -15.217 1.00 48.53 278 SER A O 1
ATOM 2301 N N . LEU A 1 279 ? 20.075 -27.019 -14.537 1.00 46.41 279 LEU A N 1
ATOM 2302 C CA . LEU A 1 279 ? 20.333 -27.323 -13.125 1.00 46.41 279 LEU A CA 1
ATOM 2303 C C . LEU A 1 279 ? 20.524 -28.822 -12.868 1.00 46.41 279 LEU A C 1
ATOM 2305 O O . LEU A 1 279 ? 21.297 -29.184 -11.987 1.00 46.41 279 LEU A O 1
ATOM 2309 N N . SER A 1 280 ? 19.880 -29.687 -13.655 1.00 48.16 280 SER A N 1
ATOM 2310 C CA . SER A 1 280 ? 20.019 -31.146 -13.539 1.00 48.16 280 SER A CA 1
ATOM 2311 C C . SER A 1 280 ? 21.296 -31.695 -14.187 1.00 48.16 280 SER A C 1
ATOM 2313 O O . SER A 1 280 ? 21.775 -32.748 -13.773 1.00 48.16 280 SER A O 1
ATOM 2315 N N . PHE A 1 281 ? 21.885 -30.985 -15.157 1.00 45.53 281 PHE A N 1
ATOM 2316 C CA . PHE A 1 281 ? 23.088 -31.439 -15.870 1.00 45.53 281 PHE A CA 1
ATOM 2317 C C . PHE A 1 281 ? 24.423 -30.921 -15.294 1.00 45.53 281 PHE A C 1
ATOM 2319 O O . PHE A 1 281 ? 25.463 -31.484 -15.626 1.00 45.53 281 PHE A O 1
ATOM 2326 N N . LEU A 1 282 ? 24.428 -29.869 -14.456 1.00 50.12 282 LEU A N 1
ATOM 2327 C CA . LEU A 1 282 ? 25.660 -29.143 -14.074 1.00 50.12 282 LEU A CA 1
ATOM 2328 C C . LEU A 1 282 ? 25.895 -28.911 -12.566 1.00 50.12 282 LEU A C 1
ATOM 2330 O O . LEU A 1 282 ? 26.931 -28.344 -12.218 1.00 50.12 282 LEU A O 1
ATOM 2334 N N . ARG A 1 283 ? 25.011 -29.336 -11.650 1.00 42.28 283 ARG A N 1
ATOM 2335 C CA . ARG A 1 283 ? 25.222 -29.148 -10.196 1.00 42.28 283 ARG A CA 1
ATOM 2336 C C . ARG A 1 283 ? 25.671 -30.426 -9.489 1.00 42.28 283 ARG A C 1
ATOM 2338 O O . ARG A 1 283 ? 25.129 -31.502 -9.720 1.00 42.28 283 ARG A O 1
ATOM 2345 N N . LEU A 1 284 ? 26.665 -30.292 -8.604 1.00 43.91 284 LEU A N 1
ATOM 2346 C CA . LEU A 1 284 ? 27.206 -31.404 -7.822 1.00 43.91 284 LEU A CA 1
ATOM 2347 C C . LEU A 1 284 ? 26.121 -32.024 -6.909 1.00 43.91 284 LEU A C 1
ATOM 2349 O O . LEU A 1 284 ? 25.376 -31.277 -6.267 1.00 43.91 284 LEU A O 1
ATOM 2353 N N . PRO A 1 285 ? 26.090 -33.364 -6.747 1.00 54.66 285 PRO A N 1
ATOM 2354 C CA . PRO A 1 285 ? 25.050 -34.082 -5.992 1.00 54.66 285 PRO A CA 1
ATOM 2355 C C . PRO A 1 285 ? 24.837 -33.580 -4.555 1.00 54.66 285 PRO A C 1
ATOM 2357 O O . PRO A 1 285 ? 23.722 -33.592 -4.040 1.00 54.66 285 PRO A O 1
ATOM 2360 N N . ASN A 1 286 ? 25.898 -33.091 -3.910 1.00 51.44 286 ASN A N 1
ATOM 2361 C CA . ASN A 1 286 ? 25.856 -32.641 -2.518 1.00 51.44 286 ASN A CA 1
ATOM 2362 C C . ASN A 1 286 ? 25.105 -31.316 -2.315 1.00 51.44 286 ASN A C 1
ATOM 2364 O O . ASN A 1 286 ? 24.625 -31.064 -1.212 1.00 51.44 286 ASN A O 1
ATOM 2368 N N . GLU A 1 287 ? 25.002 -30.463 -3.338 1.00 50.66 287 GLU A N 1
ATOM 2369 C CA . GLU A 1 287 ? 24.230 -29.217 -3.238 1.00 50.66 287 GLU A CA 1
ATOM 2370 C C . GLU A 1 287 ? 22.731 -29.472 -3.409 1.00 50.66 287 GLU A C 1
ATOM 2372 O O . GLU A 1 287 ? 21.944 -28.874 -2.684 1.00 50.66 287 GLU A O 1
ATOM 2377 N N . MET A 1 288 ? 22.334 -30.430 -4.257 1.00 47.62 288 MET A N 1
ATOM 2378 C CA . MET A 1 288 ? 20.927 -30.827 -4.410 1.00 47.62 288 MET A CA 1
ATOM 2379 C C . MET A 1 288 ? 20.348 -31.456 -3.141 1.00 47.62 288 MET A C 1
ATOM 2381 O O . MET A 1 288 ? 19.193 -31.203 -2.818 1.00 47.62 288 MET A O 1
ATOM 2385 N N . ILE A 1 289 ? 21.136 -32.246 -2.404 1.00 57.84 289 ILE A N 1
ATOM 2386 C CA . ILE A 1 289 ? 20.689 -32.830 -1.128 1.00 57.84 289 ILE A CA 1
ATOM 2387 C C . ILE A 1 289 ? 20.437 -31.721 -0.102 1.00 57.84 289 ILE A C 1
ATOM 2389 O O . ILE A 1 289 ? 19.417 -31.743 0.579 1.00 57.84 289 ILE A O 1
ATOM 2393 N N . LYS A 1 290 ? 21.317 -30.713 -0.041 1.00 60.88 290 LYS A N 1
ATOM 2394 C CA . LYS A 1 290 ? 21.150 -29.562 0.858 1.00 60.88 290 LYS A CA 1
ATOM 2395 C C . LYS A 1 290 ? 19.988 -28.666 0.441 1.00 60.88 290 LYS A C 1
ATOM 2397 O O . LYS A 1 290 ? 19.254 -28.202 1.299 1.00 60.88 290 LYS A O 1
ATOM 2402 N N . GLU A 1 291 ? 19.807 -28.422 -0.854 1.00 55.47 291 GLU A N 1
ATOM 2403 C CA . GLU A 1 291 ? 18.708 -27.600 -1.376 1.00 55.47 291 GLU A CA 1
ATOM 2404 C C . GLU A 1 291 ? 17.353 -28.306 -1.174 1.00 55.47 291 GLU A C 1
ATOM 2406 O O . GLU A 1 291 ? 16.402 -27.679 -0.719 1.00 55.47 291 GLU A O 1
ATOM 2411 N N . ALA A 1 292 ? 17.290 -29.632 -1.353 1.00 60.12 292 ALA A N 1
ATOM 2412 C CA . ALA A 1 292 ? 16.115 -30.441 -1.024 1.00 60.12 292 ALA A CA 1
ATOM 2413 C C . ALA A 1 292 ? 15.832 -30.497 0.488 1.00 60.12 292 ALA A C 1
ATOM 2415 O O . ALA A 1 292 ? 14.672 -30.441 0.894 1.00 60.12 292 ALA A O 1
ATOM 2416 N N . GLU A 1 293 ? 16.870 -30.569 1.327 1.00 70.88 293 GLU A N 1
ATOM 2417 C CA . GLU A 1 293 ? 16.736 -30.504 2.786 1.00 70.88 293 GLU A CA 1
ATOM 2418 C C . GLU A 1 293 ? 16.237 -29.120 3.234 1.00 70.88 293 GLU A C 1
ATOM 2420 O O . GLU A 1 293 ? 15.359 -29.027 4.090 1.00 70.88 293 GLU A O 1
ATOM 2425 N N . ILE A 1 294 ? 16.713 -28.042 2.601 1.00 64.69 294 ILE A N 1
ATOM 2426 C CA . ILE A 1 294 ? 16.214 -26.675 2.814 1.00 64.69 294 ILE A CA 1
ATOM 2427 C C . ILE A 1 294 ? 14.747 -26.561 2.384 1.00 64.69 294 ILE A C 1
ATOM 2429 O O . ILE A 1 294 ? 13.944 -26.007 3.132 1.00 64.69 294 ILE A O 1
ATOM 2433 N N . ASP A 1 295 ? 14.361 -27.124 1.239 1.00 64.00 295 ASP A N 1
ATOM 2434 C CA . ASP A 1 295 ? 12.971 -27.116 0.774 1.00 64.00 295 ASP A CA 1
ATOM 2435 C C . ASP A 1 295 ? 12.048 -27.950 1.674 1.00 64.00 295 ASP A C 1
ATOM 2437 O O . ASP A 1 295 ? 10.905 -27.565 1.940 1.00 64.00 295 ASP A O 1
ATOM 2441 N N . GLU A 1 296 ? 12.527 -29.080 2.197 1.00 79.62 296 GLU A N 1
ATOM 2442 C CA . GLU A 1 296 ? 11.794 -29.885 3.173 1.00 79.62 296 GLU A CA 1
ATOM 2443 C C . GLU A 1 296 ? 11.647 -29.141 4.508 1.00 79.62 296 GLU A C 1
ATOM 2445 O O . GLU A 1 296 ? 10.564 -29.136 5.104 1.00 79.62 296 GLU A O 1
ATOM 2450 N N . LEU A 1 297 ? 12.699 -28.451 4.958 1.00 78.12 297 LEU A N 1
ATOM 2451 C CA . LEU A 1 297 ? 12.657 -27.581 6.130 1.00 78.12 297 LEU A CA 1
ATOM 2452 C C . LEU A 1 297 ? 11.699 -26.409 5.917 1.00 78.12 297 LEU A C 1
ATOM 2454 O O . LEU A 1 297 ? 10.898 -26.130 6.803 1.00 78.12 297 LEU A O 1
ATOM 2458 N N . HIS A 1 298 ? 11.691 -25.778 4.744 1.00 61.31 298 HIS A N 1
ATOM 2459 C CA . HIS A 1 298 ? 10.738 -24.724 4.399 1.00 61.31 298 HIS A CA 1
ATOM 2460 C C . HIS A 1 298 ? 9.296 -25.240 4.399 1.00 61.31 298 HIS A C 1
ATOM 2462 O O . HIS A 1 298 ? 8.412 -24.593 4.960 1.00 61.31 298 HIS A O 1
ATOM 2468 N N . LYS A 1 299 ? 9.040 -26.439 3.858 1.00 72.38 299 LYS A N 1
ATOM 2469 C CA . LYS A 1 299 ? 7.717 -27.082 3.940 1.00 72.38 299 LYS A CA 1
ATOM 2470 C C . LYS A 1 299 ? 7.313 -27.366 5.388 1.00 72.38 299 LYS A C 1
ATOM 2472 O O . LYS A 1 299 ? 6.175 -27.084 5.762 1.00 72.38 299 LYS A O 1
ATOM 2477 N N . LYS A 1 300 ? 8.234 -27.861 6.224 1.00 81.69 300 LYS A N 1
ATOM 2478 C CA . LYS A 1 300 ? 7.992 -28.086 7.660 1.00 81.69 300 LYS A CA 1
ATOM 2479 C C . LYS A 1 300 ? 7.741 -26.781 8.415 1.00 81.69 300 LYS A C 1
ATOM 2481 O O . LYS A 1 300 ? 6.837 -26.747 9.245 1.00 81.69 300 LYS A O 1
ATOM 2486 N N . ILE A 1 301 ? 8.486 -25.717 8.117 1.00 74.62 301 ILE A N 1
ATOM 2487 C CA . ILE A 1 301 ? 8.303 -24.382 8.703 1.00 74.62 301 ILE A CA 1
ATOM 2488 C C . ILE A 1 301 ? 6.933 -23.829 8.318 1.00 74.62 301 ILE A C 1
ATOM 2490 O O . ILE A 1 301 ? 6.186 -23.417 9.197 1.00 74.62 301 ILE A O 1
ATOM 2494 N N . ASN A 1 302 ? 6.552 -23.897 7.044 1.00 60.19 302 ASN A N 1
ATOM 2495 C CA . ASN A 1 302 ? 5.247 -23.421 6.585 1.00 60.19 302 ASN A CA 1
ATOM 2496 C C . ASN A 1 302 ? 4.093 -24.219 7.203 1.00 60.19 302 ASN A C 1
ATOM 2498 O O . ASN A 1 302 ? 3.084 -23.641 7.602 1.00 60.19 302 ASN A O 1
ATOM 2502 N N . PHE A 1 303 ? 4.249 -25.537 7.352 1.00 84.44 303 PHE A N 1
ATOM 2503 C CA . PHE A 1 303 ? 3.272 -26.367 8.055 1.00 84.44 303 PHE A CA 1
ATOM 2504 C C . PHE A 1 303 ? 3.171 -25.999 9.543 1.00 84.44 303 PHE A C 1
ATOM 2506 O O . PHE A 1 303 ? 2.072 -25.878 10.074 1.00 84.44 303 PHE A O 1
ATOM 2513 N N . LYS A 1 304 ? 4.308 -25.768 10.212 1.00 77.50 304 LYS A N 1
ATOM 2514 C CA . LYS A 1 304 ? 4.363 -25.311 11.609 1.00 77.50 304 LYS A CA 1
ATOM 2515 C C . LYS A 1 304 ? 3.749 -23.923 11.789 1.00 77.50 304 LYS A C 1
ATOM 2517 O O . LYS A 1 304 ? 3.034 -23.725 12.758 1.00 77.50 304 LYS A O 1
ATOM 2522 N N . LEU A 1 305 ? 3.995 -22.988 10.872 1.00 67.56 305 LEU A N 1
ATOM 2523 C CA . LEU A 1 305 ? 3.391 -21.652 10.888 1.00 67.56 305 LEU A CA 1
ATOM 2524 C C . LEU A 1 305 ? 1.874 -21.730 10.728 1.00 67.56 305 LEU A C 1
ATOM 2526 O O . LEU A 1 305 ? 1.153 -21.048 11.446 1.00 67.56 305 LEU A O 1
ATOM 2530 N N . LYS A 1 306 ? 1.389 -22.608 9.844 1.00 70.62 306 LYS A N 1
ATOM 2531 C CA . LYS A 1 306 ? -0.044 -22.870 9.699 1.00 70.62 306 LYS A CA 1
ATOM 2532 C C . LYS A 1 306 ? -0.649 -23.459 10.979 1.00 70.62 306 LYS A C 1
ATOM 2534 O O . LYS A 1 306 ? -1.660 -22.955 11.442 1.00 70.62 306 LYS A O 1
ATOM 2539 N N . ASP A 1 307 ? 0.007 -24.449 11.587 1.00 85.31 307 ASP A N 1
ATOM 2540 C CA . ASP A 1 307 ? -0.419 -25.049 12.864 1.00 85.31 307 ASP A CA 1
ATOM 2541 C C . ASP A 1 307 ? -0.402 -24.036 14.028 1.00 85.31 307 ASP A C 1
ATOM 2543 O O . ASP A 1 307 ? -1.290 -24.060 14.876 1.00 85.31 307 ASP A O 1
ATOM 2547 N N . ILE A 1 308 ? 0.575 -23.121 14.068 1.00 74.69 308 ILE A N 1
ATOM 2548 C CA . ILE A 1 308 ? 0.619 -22.023 15.049 1.00 74.69 308 ILE A CA 1
ATOM 2549 C C . ILE A 1 308 ? -0.558 -21.073 14.834 1.00 74.69 308 ILE A C 1
ATOM 2551 O O . ILE A 1 308 ? -1.278 -20.802 15.786 1.00 74.69 308 ILE A O 1
ATOM 2555 N N . ASN A 1 309 ? -0.796 -20.633 13.600 1.00 67.75 309 ASN A N 1
ATOM 2556 C CA . ASN A 1 309 ? -1.895 -19.726 13.277 1.00 67.75 309 ASN A CA 1
ATOM 2557 C C . ASN A 1 309 ? -3.271 -20.352 13.582 1.00 67.75 309 ASN A C 1
ATOM 2559 O O . ASN A 1 309 ? -4.146 -19.703 14.147 1.00 67.75 309 ASN A O 1
ATOM 2563 N N . ASP A 1 310 ? -3.449 -21.643 13.284 1.00 75.00 310 ASP A N 1
ATOM 2564 C CA . ASP A 1 310 ? -4.670 -22.383 13.618 1.00 75.00 310 ASP A CA 1
ATOM 2565 C C . ASP A 1 310 ? -4.863 -22.492 15.147 1.00 75.00 310 ASP A C 1
ATOM 2567 O O . ASP A 1 310 ? -5.984 -22.387 15.651 1.00 75.00 310 ASP A O 1
ATOM 2571 N N . LYS A 1 311 ? -3.773 -22.659 15.911 1.00 82.25 311 LYS A N 1
ATOM 2572 C CA . LYS A 1 311 ? -3.800 -22.672 17.385 1.00 82.25 311 LYS A CA 1
ATOM 2573 C C . LYS A 1 311 ? -4.020 -21.294 17.999 1.00 82.25 311 LYS A C 1
ATOM 2575 O O . LYS A 1 311 ? -4.685 -21.219 19.026 1.00 82.25 311 LYS A O 1
ATOM 2580 N N . GLU A 1 312 ? -3.489 -20.231 17.406 1.00 71.38 312 GLU A N 1
ATOM 2581 C CA . GLU A 1 312 ? -3.744 -18.847 17.822 1.00 71.38 312 GLU A CA 1
ATOM 2582 C C . GLU A 1 312 ? -5.217 -18.494 17.621 1.00 71.38 312 GLU A C 1
ATOM 2584 O O . GLU A 1 312 ? -5.861 -18.030 18.557 1.00 71.38 312 GLU A O 1
ATOM 2589 N N . MET A 1 313 ? -5.789 -18.848 16.466 1.00 67.06 313 MET A N 1
ATOM 2590 C CA . MET A 1 313 ? -7.221 -18.689 16.203 1.00 67.06 313 MET A CA 1
ATOM 2591 C C . MET A 1 313 ? -8.078 -19.495 17.198 1.00 67.06 313 MET A C 1
ATOM 2593 O O . MET A 1 313 ? -9.119 -19.027 17.656 1.00 67.06 313 MET A O 1
ATOM 2597 N N . TYR A 1 314 ? -7.632 -20.695 17.584 1.00 80.12 314 TYR A N 1
ATOM 2598 C CA . TYR A 1 314 ? -8.304 -21.506 18.605 1.00 80.12 314 TYR A CA 1
ATOM 2599 C C . TYR A 1 314 ? -8.166 -20.931 20.026 1.00 80.12 314 TYR A C 1
ATOM 2601 O O . TYR A 1 314 ? -9.103 -21.008 20.820 1.00 80.12 314 TYR A O 1
ATOM 2609 N N . LEU A 1 315 ? -7.014 -20.346 20.367 1.00 70.75 315 LEU A N 1
ATOM 2610 C CA . LEU A 1 315 ? -6.805 -19.658 21.644 1.00 70.75 315 LEU A CA 1
ATOM 2611 C C . LEU A 1 315 ? -7.675 -18.408 21.748 1.00 70.75 315 LEU A C 1
ATOM 2613 O O . LEU A 1 315 ? -8.285 -18.194 22.791 1.00 70.75 315 LEU A O 1
ATOM 2617 N N . GLU A 1 316 ? -7.782 -17.639 20.668 1.00 72.38 316 GLU A N 1
ATOM 2618 C CA . GLU A 1 316 ? -8.653 -16.470 20.587 1.00 72.38 316 GLU A CA 1
ATOM 2619 C C . GLU A 1 316 ? -10.132 -16.864 20.735 1.00 72.38 316 GLU A C 1
ATOM 2621 O O . GLU A 1 316 ? -10.879 -16.226 21.479 1.00 72.38 316 GLU A O 1
ATOM 2626 N N . ASP A 1 317 ? -10.556 -17.970 20.115 1.00 70.12 317 ASP A N 1
ATOM 2627 C CA . ASP A 1 317 ? -11.904 -18.520 20.304 1.00 70.12 317 ASP A CA 1
ATOM 2628 C C . ASP A 1 317 ? -12.154 -18.954 21.760 1.00 70.12 317 ASP A C 1
ATOM 2630 O O . ASP A 1 317 ? -13.175 -18.599 22.356 1.00 70.12 317 ASP A O 1
ATOM 2634 N N . ILE A 1 318 ? -11.198 -19.650 22.390 1.00 78.62 318 ILE A N 1
ATOM 2635 C CA . ILE A 1 318 ? -11.286 -20.007 23.813 1.00 78.62 318 ILE A CA 1
ATOM 2636 C C . ILE A 1 318 ? -11.356 -18.757 24.689 1.00 78.62 318 ILE A C 1
ATOM 2638 O O . ILE A 1 318 ? -12.163 -18.720 25.617 1.00 78.62 318 ILE A O 1
ATOM 2642 N N . GLU A 1 319 ? -10.536 -17.742 24.434 1.00 70.62 319 GLU A N 1
ATOM 2643 C CA . GLU A 1 319 ? -10.507 -16.512 25.222 1.00 70.62 319 GLU A CA 1
ATOM 2644 C C . GLU A 1 319 ? -11.842 -15.769 25.125 1.00 70.62 319 GLU A C 1
ATOM 2646 O O . GLU A 1 319 ? -12.433 -15.404 26.147 1.00 70.62 319 GLU A O 1
ATOM 2651 N N . ASN A 1 320 ? -12.383 -15.646 23.913 1.00 64.19 320 ASN A N 1
ATOM 2652 C CA . ASN A 1 320 ? -13.705 -15.083 23.673 1.00 64.19 320 ASN A CA 1
ATOM 2653 C C . ASN A 1 320 ? -14.797 -15.894 24.381 1.00 64.19 320 ASN A C 1
ATOM 2655 O O . ASN A 1 320 ? -15.662 -15.326 25.053 1.00 64.19 320 ASN A O 1
ATOM 2659 N N . ARG A 1 321 ? -14.723 -17.226 24.324 1.00 73.31 321 ARG A N 1
ATOM 2660 C CA . ARG A 1 321 ? -15.656 -18.124 25.011 1.00 73.31 321 ARG A CA 1
ATOM 2661 C C . ARG A 1 321 ? -15.569 -18.002 26.528 1.00 73.31 321 ARG A C 1
ATOM 2663 O O . ARG A 1 321 ? -16.602 -17.965 27.193 1.00 73.31 321 ARG A O 1
ATOM 2670 N N . VAL A 1 322 ? -14.368 -17.904 27.092 1.00 73.69 322 VAL A N 1
ATOM 2671 C CA . VAL A 1 322 ? -14.144 -17.694 28.528 1.00 73.69 322 VAL A CA 1
ATOM 2672 C C . VAL A 1 322 ? -14.694 -16.334 28.948 1.00 73.69 322 VAL A C 1
ATOM 2674 O O . VAL A 1 322 ? -15.417 -16.254 29.939 1.00 73.69 322 VAL A O 1
ATOM 2677 N N . LYS A 1 323 ? -14.437 -15.281 28.171 1.00 72.56 323 LYS A N 1
ATOM 2678 C CA . LYS A 1 323 ? -14.953 -13.929 28.415 1.00 72.56 323 LYS A CA 1
ATOM 2679 C C . LYS A 1 323 ? -16.481 -13.898 28.416 1.00 72.56 323 LYS A C 1
ATOM 2681 O O . LYS A 1 323 ? -17.084 -13.347 29.337 1.00 72.56 323 LYS A O 1
ATOM 2686 N N . LEU A 1 324 ? -17.107 -14.565 27.449 1.00 70.44 324 LEU A N 1
ATOM 2687 C CA . LEU A 1 324 ? -18.560 -14.712 27.357 1.00 70.44 324 LEU A CA 1
ATOM 2688 C C . LEU A 1 324 ? -19.130 -15.570 28.492 1.00 70.44 324 LEU A C 1
ATOM 2690 O O . LEU A 1 324 ? -20.139 -15.208 29.089 1.00 70.44 324 LEU A O 1
ATOM 2694 N N . MET A 1 325 ? -18.472 -16.676 28.850 1.00 71.62 325 MET A N 1
ATOM 2695 C CA . MET A 1 325 ? -18.870 -17.514 29.986 1.00 71.62 325 MET A CA 1
ATOM 2696 C C . MET A 1 325 ? -18.793 -16.760 31.314 1.00 71.62 325 MET A C 1
ATOM 2698 O O . MET A 1 325 ? -19.665 -16.933 32.165 1.00 71.62 325 MET A O 1
ATOM 2702 N N . ILE A 1 326 ? -17.765 -15.932 31.499 1.00 73.25 326 ILE A N 1
ATOM 2703 C CA . ILE A 1 326 ? -17.615 -15.077 32.676 1.00 73.25 326 ILE A CA 1
ATOM 2704 C C . ILE A 1 326 ? -18.722 -14.021 32.686 1.00 73.25 326 ILE A C 1
ATOM 2706 O O . ILE A 1 326 ? -19.382 -13.878 33.711 1.00 73.25 326 ILE A O 1
ATOM 2710 N N . SER A 1 327 ? -18.986 -13.352 31.559 1.00 68.38 327 SER A N 1
ATOM 2711 C CA . SER A 1 327 ? -20.073 -12.368 31.443 1.00 68.38 327 SER A CA 1
ATOM 2712 C C . SER A 1 327 ? -21.434 -12.986 31.774 1.00 68.38 327 SER A C 1
ATOM 2714 O O . SER A 1 327 ? -22.139 -12.492 32.649 1.00 68.38 327 SER A O 1
ATOM 2716 N N . ASN A 1 328 ? -21.749 -14.145 31.188 1.00 71.00 328 ASN A N 1
ATOM 2717 C CA . ASN A 1 328 ? -22.995 -14.863 31.456 1.00 71.00 328 ASN A CA 1
ATOM 2718 C C . ASN A 1 328 ? -23.103 -15.327 32.914 1.00 71.00 328 ASN A C 1
ATOM 2720 O O . ASN A 1 328 ? -24.179 -15.263 33.501 1.00 71.00 328 ASN A O 1
ATOM 2724 N N . LYS A 1 329 ? -22.006 -15.781 33.538 1.00 74.19 329 LYS A N 1
ATOM 2725 C CA . LYS A 1 329 ? -22.012 -16.128 34.971 1.00 74.19 329 LYS A CA 1
ATOM 2726 C C . LYS A 1 329 ? -22.196 -14.907 35.874 1.00 74.19 329 LYS A C 1
ATOM 2728 O O . LYS A 1 329 ? -22.830 -15.039 36.919 1.00 74.19 329 LYS A O 1
ATOM 2733 N N . LEU A 1 330 ? -21.642 -13.753 35.504 1.00 63.91 330 LEU A N 1
ATOM 2734 C CA . LEU A 1 330 ? -21.816 -12.496 36.239 1.00 63.91 330 LEU A CA 1
ATOM 2735 C C . LEU A 1 330 ? -23.272 -12.011 36.161 1.00 63.91 330 LEU A C 1
ATOM 2737 O O . LEU A 1 330 ? -23.829 -11.608 37.184 1.00 63.91 330 LEU A O 1
ATOM 2741 N N . GLU A 1 331 ? -23.898 -12.131 34.988 1.00 66.94 331 GLU A N 1
ATOM 2742 C CA . GLU A 1 331 ? -25.306 -11.790 34.754 1.00 66.94 331 GLU A CA 1
ATOM 2743 C C . GLU A 1 331 ? -26.270 -12.751 35.467 1.00 66.94 331 GLU A C 1
ATOM 2745 O O . GLU A 1 331 ? -27.144 -12.301 36.206 1.00 66.94 331 GLU A O 1
ATOM 2750 N N . LEU A 1 332 ? -26.072 -14.070 35.344 1.00 67.56 332 LEU A N 1
ATOM 2751 C CA . LEU A 1 332 ? -26.942 -15.084 35.964 1.00 67.56 332 LEU A CA 1
ATOM 2752 C C . LEU A 1 332 ? -26.948 -15.032 37.499 1.00 67.56 332 LEU A C 1
ATOM 2754 O O . LEU A 1 332 ? -27.954 -15.368 38.123 1.00 67.56 332 LEU A O 1
ATOM 2758 N N . HIS A 1 333 ? -25.839 -14.625 38.124 1.00 65.88 333 HIS A N 1
ATOM 2759 C CA . HIS A 1 333 ? -25.730 -14.550 39.583 1.00 65.88 333 HIS A CA 1
ATOM 2760 C C . HIS A 1 333 ? -25.924 -13.137 40.163 1.00 65.88 333 HIS A C 1
ATOM 2762 O O . HIS A 1 333 ? -25.776 -12.973 41.375 1.00 65.88 333 HIS A O 1
ATOM 2768 N N . ASN A 1 334 ? -26.261 -12.118 39.354 1.00 55.28 334 ASN A N 1
ATOM 2769 C CA . ASN A 1 334 ? -26.353 -10.712 39.793 1.00 55.28 334 ASN A CA 1
ATOM 2770 C C . ASN A 1 334 ? -25.103 -10.235 40.568 1.00 55.28 334 ASN A C 1
ATOM 2772 O O . ASN A 1 334 ? -25.170 -9.378 41.457 1.00 55.28 334 ASN A O 1
ATOM 2776 N N . ILE A 1 335 ? -23.936 -10.795 40.243 1.00 57.53 335 ILE A N 1
ATOM 2777 C CA . ILE A 1 335 ? -22.671 -10.436 40.878 1.00 57.53 335 ILE A CA 1
ATOM 2778 C C . ILE A 1 335 ? -22.128 -9.240 40.108 1.00 57.53 335 ILE A C 1
ATOM 2780 O O . ILE A 1 335 ? -21.576 -9.385 39.020 1.00 57.53 335 ILE A O 1
ATOM 2784 N N . LYS A 1 336 ? -22.255 -8.036 40.680 1.00 52.50 336 LYS A N 1
ATOM 2785 C CA . LYS A 1 336 ? -21.489 -6.886 40.187 1.00 52.50 336 LYS A CA 1
ATOM 2786 C C . LYS A 1 336 ? -20.007 -7.254 40.273 1.00 52.50 336 LYS A C 1
ATOM 2788 O O . LYS A 1 336 ? -19.562 -7.625 41.366 1.00 52.50 336 LYS A O 1
ATOM 2793 N N . PRO A 1 337 ? -19.240 -7.172 39.176 1.00 46.06 337 PRO A N 1
ATOM 2794 C CA . PRO A 1 337 ? -17.837 -7.523 39.224 1.00 46.06 337 PRO A CA 1
ATOM 2795 C C . PRO A 1 337 ? -17.163 -6.601 40.239 1.00 46.06 337 PRO A C 1
ATOM 2797 O O . PRO A 1 337 ? -17.148 -5.379 40.085 1.00 46.06 337 PRO A O 1
ATOM 2800 N N . ARG A 1 338 ? -16.582 -7.185 41.294 1.00 47.41 338 ARG A N 1
ATOM 2801 C CA . ARG A 1 338 ? -15.420 -6.552 41.910 1.00 47.41 338 ARG A CA 1
ATOM 2802 C C . ARG A 1 338 ? -14.417 -6.488 40.775 1.00 47.41 338 ARG A C 1
ATOM 2804 O O . ARG A 1 338 ? -13.972 -7.531 40.303 1.00 47.41 338 ARG A O 1
ATOM 2811 N N . THR A 1 339 ? -14.122 -5.285 40.301 1.00 39.53 339 THR A N 1
ATOM 2812 C CA . THR A 1 339 ? -12.956 -5.052 39.464 1.00 39.53 339 THR A CA 1
ATOM 2813 C C . THR A 1 339 ? -11.765 -5.509 40.295 1.00 39.53 339 THR A C 1
ATOM 2815 O O . THR A 1 339 ? -11.219 -4.749 41.096 1.00 39.53 339 THR A O 1
ATOM 2818 N N . ASN A 1 340 ? -11.369 -6.771 40.148 1.00 40.91 340 ASN A N 1
ATOM 2819 C CA . ASN A 1 340 ? -9.964 -7.071 40.245 1.00 40.91 340 ASN A CA 1
ATOM 2820 C C . ASN A 1 340 ? -9.376 -6.190 39.158 1.00 40.91 340 ASN A C 1
ATOM 2822 O O . ASN A 1 340 ? -9.547 -6.458 37.970 1.00 40.91 340 ASN A O 1
ATOM 2826 N N . LYS A 1 341 ? -8.799 -5.065 39.582 1.00 42.75 341 LYS A N 1
ATOM 2827 C CA . LYS A 1 341 ? -7.739 -4.445 38.823 1.00 42.75 341 LYS A CA 1
ATOM 2828 C C . LYS A 1 341 ? -6.792 -5.610 38.529 1.00 42.75 341 LYS A C 1
ATOM 2830 O O . LYS A 1 341 ? -6.039 -6.015 39.405 1.00 42.75 341 LYS A O 1
ATOM 2835 N N . VAL A 1 342 ? -6.861 -6.180 37.321 1.00 42.81 342 VAL A N 1
ATOM 2836 C CA . VAL A 1 342 ? -5.612 -6.386 36.588 1.00 42.81 342 VAL A CA 1
ATOM 2837 C C . VAL A 1 342 ? -4.920 -5.062 36.819 1.00 42.81 342 VAL A C 1
ATOM 2839 O O . VAL A 1 342 ? -5.563 -4.046 36.547 1.00 42.81 342 VAL A O 1
ATOM 2842 N N . GLU A 1 343 ? -3.803 -5.046 37.544 1.00 46.09 343 GLU A N 1
ATOM 2843 C CA . GLU A 1 343 ? -3.056 -3.812 37.749 1.00 46.09 343 GLU A CA 1
ATOM 2844 C C . GLU A 1 343 ? -2.973 -3.176 36.366 1.00 46.09 343 GLU A C 1
ATOM 2846 O O . GLU A 1 343 ? -2.311 -3.713 35.483 1.00 46.09 343 GLU A O 1
ATOM 2851 N N . GLU A 1 344 ? -3.807 -2.156 36.114 1.00 48.41 344 GLU A N 1
ATOM 2852 C CA . GLU A 1 344 ? -3.779 -1.419 34.869 1.00 48.41 344 GLU A CA 1
ATOM 2853 C C . GLU A 1 344 ? -2.385 -0.849 34.927 1.00 48.41 344 GLU A C 1
ATOM 2855 O O . GLU A 1 344 ? -2.133 0.056 35.731 1.00 48.41 344 GLU A O 1
ATOM 2860 N N . MET A 1 345 ? -1.464 -1.475 34.188 1.00 56.41 345 MET A N 1
ATOM 2861 C CA . MET A 1 345 ? -0.105 -0.997 34.053 1.00 56.41 345 MET A CA 1
ATOM 2862 C C . MET A 1 345 ? -0.279 0.485 33.780 1.00 56.41 345 MET A C 1
ATOM 2864 O O . MET A 1 345 ? -1.050 0.849 32.891 1.00 56.41 345 MET A O 1
ATOM 2868 N N . ASN A 1 346 ? 0.228 1.337 34.667 1.00 64.19 346 ASN A N 1
ATOM 2869 C CA . ASN A 1 346 ? -0.163 2.735 34.656 1.00 64.19 346 ASN A CA 1
ATOM 2870 C C . ASN A 1 346 ? 0.362 3.335 33.348 1.00 64.19 346 ASN A C 1
ATOM 2872 O O . ASN A 1 346 ? 1.526 3.695 33.273 1.00 64.19 346 ASN A O 1
ATOM 2876 N N . LEU A 1 347 ? -0.475 3.393 32.307 1.00 71.38 347 LEU A N 1
ATOM 2877 C CA . LEU A 1 347 ? -0.096 3.867 30.974 1.00 71.38 347 LEU A CA 1
ATOM 2878 C C . LEU A 1 347 ? -0.090 5.397 30.911 1.00 71.38 347 LEU A C 1
ATOM 2880 O O . LEU A 1 347 ? 0.357 5.967 29.922 1.00 71.38 347 LEU A O 1
ATOM 2884 N N . LYS A 1 348 ? -0.545 6.088 31.966 1.00 74.81 348 LYS A N 1
ATOM 2885 C CA . LYS A 1 348 ? -0.586 7.558 32.014 1.00 74.81 348 LYS A CA 1
ATOM 2886 C C . LYS A 1 348 ? 0.785 8.215 31.809 1.00 74.81 348 LYS A C 1
ATOM 2888 O O . LYS A 1 348 ? 0.830 9.202 31.078 1.00 74.81 348 LYS A O 1
ATOM 2893 N N . PRO A 1 349 ? 1.896 7.724 32.395 1.00 76.56 349 PRO A N 1
ATOM 2894 C CA . PRO A 1 349 ? 3.220 8.258 32.110 1.00 76.56 349 PRO A CA 1
ATOM 2895 C C . PRO A 1 349 ? 3.613 8.047 30.645 1.00 76.56 349 PRO A C 1
ATOM 2897 O O . PRO A 1 349 ? 4.184 8.952 30.046 1.00 76.56 349 PRO A O 1
ATOM 2900 N N . LEU A 1 350 ? 3.247 6.910 30.038 1.00 79.56 350 LEU A N 1
ATOM 2901 C CA . LEU A 1 350 ? 3.546 6.625 28.631 1.00 79.56 350 LEU A CA 1
ATOM 2902 C C . LEU A 1 350 ? 2.740 7.531 27.698 1.00 79.56 350 LEU A C 1
ATOM 2904 O O . LEU A 1 350 ? 3.308 8.119 26.783 1.00 79.56 350 LEU A O 1
ATOM 2908 N N . GLU A 1 351 ? 1.444 7.706 27.965 1.00 77.56 351 GLU A N 1
ATOM 2909 C CA . GLU A 1 351 ? 0.592 8.653 27.240 1.00 77.56 351 GLU A CA 1
ATOM 2910 C C . GLU A 1 351 ? 1.154 10.080 27.326 1.00 77.56 351 GLU A C 1
ATOM 2912 O O . GLU A 1 351 ? 1.182 10.794 26.326 1.00 77.56 351 GLU A O 1
ATOM 2917 N N . LEU A 1 352 ? 1.643 10.492 28.500 1.00 80.12 352 LEU A N 1
ATOM 2918 C CA . LEU A 1 352 ? 2.205 11.825 28.714 1.00 80.12 352 LEU A CA 1
ATOM 2919 C C . LEU A 1 352 ? 3.538 12.014 27.977 1.00 80.12 352 LEU A C 1
ATOM 2921 O O . LEU A 1 352 ? 3.743 13.058 27.356 1.00 80.12 352 LEU A O 1
ATOM 2925 N N . VAL A 1 353 ? 4.421 11.012 28.003 1.00 82.44 353 VAL A N 1
ATOM 2926 C CA . VAL A 1 353 ? 5.688 11.033 27.253 1.00 82.44 353 VAL A CA 1
ATOM 2927 C C . VAL A 1 353 ? 5.425 11.072 25.750 1.00 82.44 353 VAL A C 1
ATOM 2929 O O . VAL A 1 353 ? 5.972 11.937 25.072 1.00 82.44 353 VAL A O 1
ATOM 2932 N N . LEU A 1 354 ? 4.545 10.213 25.228 1.00 81.88 354 LEU A N 1
ATOM 2933 C CA . LEU A 1 354 ? 4.192 10.192 23.804 1.00 81.88 354 LEU A CA 1
ATOM 2934 C C . LEU A 1 354 ? 3.532 11.497 23.355 1.00 81.88 354 LEU A C 1
ATOM 2936 O O . LEU A 1 354 ? 3.879 12.030 22.304 1.00 81.88 354 LEU A O 1
ATOM 2940 N N . HIS A 1 355 ? 2.623 12.048 24.162 1.00 81.75 355 HIS A N 1
ATOM 2941 C CA . HIS A 1 355 ? 2.015 13.341 23.871 1.00 81.75 355 HIS A CA 1
ATOM 2942 C C . HIS A 1 355 ? 3.079 14.433 23.749 1.00 81.75 355 HIS A C 1
ATOM 2944 O O . HIS A 1 355 ? 3.047 15.213 22.803 1.00 81.75 355 HIS A O 1
ATOM 2950 N N . ARG A 1 356 ? 4.047 14.477 24.671 1.00 81.75 356 ARG A N 1
ATOM 2951 C CA . ARG A 1 356 ? 5.131 15.465 24.620 1.00 81.75 356 ARG A CA 1
ATOM 2952 C C . ARG A 1 356 ? 6.079 15.249 23.448 1.00 81.75 356 ARG A C 1
ATOM 2954 O O . ARG A 1 356 ? 6.450 16.232 22.823 1.00 81.75 356 ARG A O 1
ATOM 2961 N N . LEU A 1 357 ? 6.409 14.003 23.106 1.00 84.19 357 LEU A N 1
ATOM 2962 C CA . LEU A 1 357 ? 7.186 13.690 21.900 1.00 84.19 357 LEU A CA 1
ATOM 2963 C C . LEU A 1 357 ? 6.500 14.192 20.620 1.00 84.19 357 LEU A C 1
ATOM 2965 O O . LEU A 1 357 ? 7.181 14.608 19.688 1.00 84.19 357 LEU A O 1
ATOM 2969 N N . LEU A 1 358 ? 5.165 14.168 20.579 1.00 83.19 358 LEU A N 1
ATOM 2970 C CA . LEU A 1 358 ? 4.374 14.653 19.447 1.00 83.19 358 LEU A CA 1
ATOM 2971 C C . LEU A 1 358 ? 4.238 16.181 19.414 1.00 83.19 358 LEU A C 1
ATOM 2973 O O . LEU A 1 358 ? 4.274 16.769 18.337 1.00 83.19 358 LEU A O 1
ATOM 2977 N N . THR A 1 359 ? 4.032 16.829 20.565 1.00 81.81 359 THR A N 1
ATOM 2978 C CA . THR A 1 359 ? 3.783 18.279 20.626 1.00 81.81 359 THR A CA 1
ATOM 2979 C C . THR A 1 359 ? 5.051 19.121 20.670 1.00 81.81 359 THR A C 1
ATOM 2981 O O . THR A 1 359 ? 5.030 20.267 20.228 1.00 81.81 359 THR A O 1
ATOM 2984 N N . GLU A 1 360 ? 6.141 18.584 21.219 1.00 85.62 360 GLU A N 1
ATOM 2985 C CA . GLU A 1 360 ? 7.412 19.286 21.393 1.00 85.62 360 GLU A CA 1
ATOM 2986 C C . GLU A 1 360 ? 8.506 18.610 20.544 1.00 85.62 360 GLU A C 1
ATOM 2988 O O . GLU A 1 360 ? 9.139 17.652 20.998 1.00 85.62 360 GLU A O 1
ATOM 2993 N N . PRO A 1 361 ? 8.765 19.103 19.315 1.00 86.75 361 PRO A N 1
ATOM 2994 C CA . PRO A 1 361 ? 9.642 18.425 18.357 1.00 86.75 361 PRO A CA 1
ATOM 2995 C C . PRO A 1 361 ? 11.097 18.305 18.829 1.00 86.75 361 PRO A C 1
ATOM 2997 O O . PRO A 1 361 ? 11.771 17.349 18.446 1.00 86.75 361 PRO A O 1
ATOM 3000 N N . LYS A 1 362 ? 11.541 19.204 19.722 1.00 86.31 362 LYS A N 1
ATOM 3001 C CA . LYS A 1 362 ? 12.890 19.228 20.310 1.00 86.31 362 LYS A CA 1
ATOM 3002 C C . LYS A 1 362 ? 13.333 17.877 20.881 1.00 86.31 362 LYS A C 1
ATOM 3004 O O . LYS A 1 362 ? 14.484 17.490 20.750 1.00 86.31 362 LYS A O 1
ATOM 3009 N N . TYR A 1 363 ? 12.423 17.130 21.507 1.00 86.38 363 TYR A N 1
ATOM 3010 C CA . TYR A 1 363 ? 12.787 15.873 22.162 1.00 86.38 363 TYR A CA 1
ATOM 3011 C C . TYR A 1 363 ? 13.112 14.783 21.148 1.00 86.38 363 TYR A C 1
ATOM 3013 O O . TYR A 1 363 ? 14.075 14.031 21.307 1.00 86.38 363 TYR A O 1
ATOM 3021 N N . LEU A 1 364 ? 12.310 14.705 20.089 1.00 87.62 364 LEU A N 1
ATOM 3022 C CA . LEU A 1 364 ? 12.489 13.700 19.058 1.00 87.62 364 LEU A CA 1
ATOM 3023 C C . LEU A 1 364 ? 13.610 14.084 18.085 1.00 87.62 364 LEU A C 1
ATOM 3025 O O . LEU A 1 364 ? 14.312 13.195 17.608 1.00 87.62 364 LEU A O 1
ATOM 3029 N N . SER A 1 365 ? 13.828 15.381 17.842 1.00 87.31 365 SER A N 1
ATOM 3030 C CA . SER A 1 365 ? 14.971 15.859 17.066 1.00 87.31 365 SER A CA 1
ATOM 3031 C C . SER A 1 365 ? 16.290 15.531 17.770 1.00 87.31 365 SER A C 1
ATOM 3033 O O . SER A 1 365 ? 17.146 14.910 17.149 1.00 87.31 365 SER A O 1
ATOM 3035 N N . THR A 1 366 ? 16.442 15.810 19.071 1.00 85.19 366 THR A N 1
ATOM 3036 C CA . THR A 1 366 ? 17.629 15.398 19.854 1.00 85.19 366 THR A CA 1
ATOM 3037 C C . THR A 1 366 ? 17.871 13.892 19.774 1.00 85.19 366 THR A C 1
ATOM 3039 O O . THR A 1 366 ? 18.985 13.433 19.521 1.00 85.19 366 THR A O 1
ATOM 3042 N N . LEU A 1 367 ? 16.808 13.109 19.926 1.00 85.56 367 LEU A N 1
ATOM 3043 C CA . LEU A 1 367 ? 16.881 11.657 19.901 1.00 85.56 367 LEU A CA 1
ATOM 3044 C C . LEU A 1 367 ? 17.322 11.120 18.528 1.00 85.56 367 LEU A C 1
ATOM 3046 O O . LEU A 1 367 ? 18.187 10.250 18.467 1.00 85.56 367 LEU A O 1
ATOM 3050 N N . LEU A 1 368 ? 16.816 11.684 17.428 1.00 86.62 368 LEU A N 1
ATOM 3051 C CA . LEU A 1 368 ? 17.204 11.314 16.060 1.00 86.62 368 LEU A CA 1
ATOM 3052 C C . LEU A 1 368 ? 18.695 11.526 15.760 1.00 86.62 368 LEU A C 1
ATOM 3054 O O . LEU A 1 368 ? 19.270 10.788 14.958 1.00 86.62 368 LEU A O 1
ATOM 3058 N N . PHE A 1 369 ? 19.334 12.507 16.395 1.00 84.06 369 PHE A N 1
ATOM 3059 C CA . PHE A 1 369 ? 20.761 12.766 16.195 1.00 84.06 369 PHE A CA 1
ATOM 3060 C C . PHE A 1 369 ? 21.660 11.771 16.931 1.00 84.06 369 PHE A C 1
ATOM 3062 O O . PHE A 1 369 ? 22.745 11.465 16.439 1.00 84.06 369 PHE A O 1
ATOM 3069 N N . ASN A 1 370 ? 21.201 11.230 18.061 1.00 83.19 370 ASN A N 1
ATOM 3070 C CA . ASN A 1 370 ? 21.967 10.270 18.862 1.00 83.19 370 ASN A CA 1
ATOM 3071 C C . ASN A 1 370 ? 21.870 8.826 18.356 1.00 83.19 370 ASN A C 1
ATOM 3073 O O . ASN A 1 370 ? 22.648 7.975 18.779 1.00 83.19 370 ASN A O 1
ATOM 3077 N N . VAL A 1 371 ? 20.904 8.524 17.488 1.00 85.62 371 VAL A N 1
ATOM 3078 C CA . VAL A 1 371 ? 20.696 7.166 16.978 1.00 85.62 371 VAL A CA 1
ATOM 3079 C C . VAL A 1 371 ? 21.710 6.849 15.868 1.00 85.62 371 VAL A C 1
ATOM 3081 O O . VAL A 1 371 ? 21.918 7.641 14.938 1.00 85.62 371 VAL A O 1
ATOM 3084 N N . GLU A 1 372 ? 22.312 5.657 15.949 1.00 81.94 372 GLU A N 1
ATOM 3085 C CA . GLU A 1 372 ? 23.231 5.124 14.934 1.00 81.94 372 GLU A CA 1
ATOM 3086 C C . GLU A 1 372 ? 22.496 4.849 13.608 1.00 81.94 372 GLU A C 1
ATOM 3088 O O . GLU A 1 372 ? 22.806 5.473 12.592 1.00 81.94 372 GLU A O 1
ATOM 3093 N N . ASP A 1 373 ? 21.471 3.986 13.630 1.00 85.94 373 ASP A N 1
ATOM 3094 C CA . ASP A 1 373 ? 20.630 3.664 12.467 1.00 85.94 373 ASP A CA 1
ATOM 3095 C C . ASP A 1 373 ? 19.359 4.528 12.421 1.00 85.94 373 ASP A C 1
ATOM 3097 O O . ASP A 1 373 ? 18.298 4.191 12.962 1.00 85.94 373 ASP A O 1
ATOM 3101 N N . LYS A 1 374 ? 19.486 5.683 11.764 1.00 88.12 374 LYS A N 1
ATOM 3102 C CA . LYS A 1 374 ? 18.420 6.687 11.658 1.00 88.12 374 LYS A CA 1
ATOM 3103 C C . LYS A 1 374 ? 17.251 6.210 10.796 1.00 88.12 374 LYS A C 1
ATOM 3105 O O . LYS A 1 374 ? 16.105 6.470 11.146 1.00 88.12 374 LYS A O 1
ATOM 3110 N N . GLU A 1 375 ? 17.510 5.505 9.694 1.00 86.06 375 GLU A N 1
ATOM 3111 C CA . GLU A 1 375 ? 16.464 5.078 8.752 1.00 86.06 375 GLU A CA 1
ATOM 3112 C C . GLU A 1 375 ? 15.543 4.024 9.381 1.00 86.06 375 GLU A C 1
ATOM 3114 O O . GLU A 1 375 ? 14.315 4.145 9.315 1.00 86.06 375 GLU A O 1
ATOM 3119 N N . SER A 1 376 ? 16.120 3.024 10.056 1.00 85.69 376 SER A N 1
ATOM 3120 C CA . SER A 1 376 ? 15.341 2.006 10.767 1.00 85.69 376 SER A CA 1
ATOM 3121 C C . SER A 1 376 ? 14.518 2.617 11.898 1.00 85.69 376 SER A C 1
ATOM 3123 O O . SER A 1 376 ? 13.330 2.311 12.045 1.00 85.69 376 SER A O 1
ATOM 3125 N N . PHE A 1 377 ? 15.100 3.542 12.665 1.00 88.06 377 PHE A N 1
ATOM 3126 C CA . PHE A 1 377 ? 14.390 4.227 13.741 1.00 88.06 377 PHE A CA 1
ATOM 3127 C C . PHE A 1 377 ? 13.226 5.090 13.226 1.00 88.06 377 PHE A C 1
ATOM 3129 O O . PHE A 1 377 ? 12.132 5.066 13.800 1.00 88.06 377 PHE A O 1
ATOM 3136 N N . ILE A 1 378 ? 13.411 5.794 12.104 1.00 88.50 378 ILE A N 1
ATOM 3137 C CA . ILE A 1 378 ? 12.351 6.601 11.487 1.00 88.50 378 ILE A CA 1
ATOM 3138 C C . ILE A 1 378 ? 11.167 5.724 11.062 1.00 88.50 378 ILE A C 1
ATOM 3140 O O . ILE A 1 378 ? 10.025 6.021 11.417 1.00 88.50 378 ILE A O 1
ATOM 3144 N N . ASN A 1 379 ? 11.430 4.627 10.347 1.00 86.81 379 ASN A N 1
ATOM 3145 C CA . ASN A 1 379 ? 10.377 3.757 9.818 1.00 86.81 379 ASN A CA 1
ATOM 3146 C C . ASN A 1 379 ? 9.675 2.930 10.905 1.00 86.81 379 ASN A C 1
ATOM 3148 O O . ASN A 1 379 ? 8.465 2.730 10.844 1.00 86.81 379 ASN A O 1
ATOM 3152 N N . SER A 1 380 ? 10.420 2.450 11.903 1.00 84.44 380 SER A N 1
ATOM 3153 C CA . SER A 1 380 ? 9.877 1.581 12.956 1.00 84.44 380 SER A CA 1
ATOM 3154 C C . SER A 1 380 ? 9.238 2.338 14.115 1.00 84.44 380 SER A C 1
ATOM 3156 O O . SER A 1 380 ? 8.366 1.787 14.778 1.00 84.44 380 SER A O 1
ATOM 3158 N N . THR A 1 381 ? 9.671 3.572 14.388 1.00 85.25 381 THR A N 1
ATOM 3159 C CA . THR A 1 381 ? 9.291 4.291 15.612 1.00 85.25 381 THR A CA 1
ATOM 3160 C C . THR A 1 381 ? 8.694 5.660 15.312 1.00 85.25 381 THR A C 1
ATOM 3162 O O . THR A 1 381 ? 7.559 5.912 15.707 1.00 85.25 381 THR A O 1
ATOM 3165 N N . VAL A 1 382 ? 9.396 6.529 14.573 1.00 89.31 382 VAL A N 1
ATOM 3166 C CA . VAL A 1 382 ? 8.924 7.905 14.322 1.00 89.31 382 VAL A CA 1
ATOM 3167 C C . VAL A 1 382 ? 7.621 7.915 13.527 1.00 89.31 382 VAL A C 1
ATOM 3169 O O . VAL A 1 382 ? 6.622 8.426 14.023 1.00 89.31 382 VAL A O 1
ATOM 3172 N N . LEU A 1 383 ? 7.584 7.327 12.328 1.00 88.38 383 LEU A N 1
ATOM 3173 C CA . LEU A 1 383 ? 6.375 7.344 11.495 1.00 88.38 383 LEU A CA 1
ATOM 3174 C C . LEU A 1 383 ? 5.162 6.705 12.206 1.00 88.38 383 LEU A C 1
ATOM 3176 O O . LEU A 1 383 ? 4.104 7.341 12.217 1.00 88.38 383 LEU A O 1
ATOM 3180 N N . PRO A 1 384 ? 5.287 5.548 12.892 1.00 86.81 384 PRO A N 1
ATOM 3181 C CA . PRO A 1 384 ? 4.196 4.989 13.692 1.00 86.81 384 PRO A CA 1
ATOM 3182 C C . PRO A 1 384 ? 3.702 5.891 14.830 1.00 86.81 384 PRO A C 1
ATOM 3184 O O . PRO A 1 384 ? 2.493 5.962 15.049 1.00 86.81 384 PRO A O 1
ATOM 3187 N N . ILE A 1 385 ? 4.588 6.622 15.522 1.00 84.88 385 ILE A N 1
ATOM 3188 C CA . ILE A 1 385 ? 4.190 7.587 16.566 1.00 84.88 385 ILE A CA 1
ATOM 3189 C C . ILE A 1 385 ? 3.297 8.689 15.975 1.00 84.88 385 ILE A C 1
ATOM 3191 O O . ILE A 1 385 ? 2.279 9.040 16.571 1.00 84.88 385 ILE A O 1
ATOM 3195 N N . PHE A 1 386 ? 3.612 9.168 14.768 1.00 84.69 386 PHE A N 1
ATOM 3196 C CA . PHE A 1 386 ? 2.782 10.119 14.015 1.00 84.69 386 PHE A CA 1
ATOM 3197 C C . PHE A 1 386 ? 1.647 9.444 13.223 1.00 84.69 386 PHE A C 1
ATOM 3199 O O . PHE A 1 386 ? 1.098 10.044 12.301 1.00 84.69 386 PHE A O 1
ATOM 3206 N N . SER A 1 387 ? 1.276 8.197 13.541 1.00 82.12 387 SER A N 1
ATOM 3207 C CA . SER A 1 387 ? 0.211 7.446 12.850 1.00 82.12 387 SER A CA 1
ATOM 3208 C C . SER A 1 387 ? 0.380 7.414 11.322 1.00 82.12 387 SER A C 1
ATOM 3210 O O . SER A 1 387 ? -0.587 7.566 10.567 1.00 82.12 387 SER A O 1
ATOM 3212 N N . ASN A 1 388 ? 1.631 7.263 10.872 1.00 82.88 388 ASN A N 1
ATOM 3213 C CA . ASN A 1 388 ? 2.069 7.326 9.476 1.00 82.88 388 ASN A CA 1
ATOM 3214 C C . ASN A 1 388 ? 1.603 8.589 8.736 1.00 82.88 388 ASN A C 1
ATOM 3216 O O . ASN A 1 388 ? 1.393 8.547 7.526 1.00 82.88 388 ASN A O 1
ATOM 3220 N N . VAL A 1 389 ? 1.437 9.698 9.468 1.00 82.94 389 VAL A N 1
ATOM 3221 C CA . VAL A 1 389 ? 1.109 11.022 8.925 1.00 82.94 389 VAL A CA 1
ATOM 3222 C C . VAL A 1 389 ? -0.167 10.965 8.068 1.00 82.94 389 VAL A C 1
ATOM 3224 O O . VAL A 1 389 ? -0.228 11.426 6.936 1.00 82.94 389 VAL A O 1
ATOM 3227 N N . SER A 1 390 ? -1.199 10.307 8.600 1.00 79.06 390 SER A N 1
ATOM 3228 C CA . SER A 1 390 ? -2.450 10.041 7.875 1.00 79.06 390 SER A CA 1
ATOM 3229 C C . SER A 1 390 ? -3.507 11.143 8.006 1.00 79.06 390 SER A C 1
ATOM 3231 O O . SER A 1 390 ? -4.476 11.149 7.245 1.00 79.06 390 SER A O 1
ATOM 3233 N N . GLY A 1 391 ? -3.348 12.059 8.965 1.00 78.12 391 GLY A N 1
ATOM 3234 C CA . GLY A 1 391 ? -4.280 13.151 9.236 1.00 78.12 391 GLY A CA 1
ATOM 3235 C C . GLY A 1 391 ? -3.612 14.525 9.210 1.00 78.12 391 GLY A C 1
ATOM 3236 O O . GLY A 1 391 ? -2.403 14.654 9.381 1.00 78.12 391 GLY A O 1
ATOM 3237 N N . LYS A 1 392 ? -4.420 15.584 9.039 1.00 78.38 392 LYS A N 1
ATOM 3238 C CA . LYS A 1 392 ? -3.934 16.979 8.978 1.00 78.38 392 LYS A CA 1
ATOM 3239 C C . LYS A 1 392 ? -3.209 17.424 10.253 1.00 78.38 392 LYS A C 1
ATOM 3241 O O . LYS A 1 392 ? -2.289 18.233 10.190 1.00 78.38 392 LYS A O 1
ATOM 3246 N N . LYS A 1 393 ? -3.626 16.909 11.415 1.00 78.69 393 LYS A N 1
ATOM 3247 C CA . LYS A 1 393 ? -2.972 17.189 12.700 1.00 78.69 393 LYS A CA 1
ATOM 3248 C C . LYS A 1 393 ? -1.578 16.572 12.730 1.00 78.69 393 LYS A C 1
ATOM 3250 O O . LYS A 1 393 ? -0.617 17.243 13.089 1.00 78.69 393 LYS A O 1
ATOM 3255 N N . GLU A 1 394 ? -1.478 15.308 12.345 1.00 83.69 394 GLU A N 1
ATOM 3256 C CA . GLU A 1 394 ? -0.229 14.562 12.299 1.00 83.69 394 GLU A CA 1
ATOM 3257 C C . GLU A 1 394 ? 0.722 15.148 11.247 1.00 83.69 394 GLU A C 1
ATOM 3259 O O . GLU A 1 394 ? 1.900 15.309 11.545 1.00 83.69 394 GLU A O 1
ATOM 3264 N N . GLU A 1 395 ? 0.217 15.565 10.079 1.00 86.00 395 GLU A N 1
ATOM 3265 C CA . GLU A 1 395 ? 0.972 16.319 9.062 1.00 86.00 395 GLU A CA 1
ATOM 3266 C C . GLU A 1 395 ? 1.590 17.594 9.632 1.00 86.00 395 GLU A C 1
ATOM 3268 O O . GLU A 1 395 ? 2.777 17.844 9.423 1.00 86.00 395 GLU A O 1
ATOM 3273 N N . TYR A 1 396 ? 0.808 18.383 10.374 1.00 85.69 396 TYR A N 1
ATOM 3274 C CA . TYR A 1 396 ? 1.279 19.621 10.990 1.00 85.69 396 TYR A CA 1
ATOM 3275 C C . TYR A 1 396 ? 2.362 19.373 12.052 1.00 85.69 396 TYR A C 1
ATOM 3277 O O . TYR A 1 396 ? 3.385 20.058 12.087 1.00 85.69 396 TYR A O 1
ATOM 3285 N N . LEU A 1 397 ? 2.168 18.380 12.922 1.00 87.19 397 LEU A N 1
ATOM 3286 C CA . LEU A 1 397 ? 3.164 18.045 13.943 1.00 87.19 397 LEU A CA 1
ATOM 3287 C C . LEU A 1 397 ? 4.439 17.462 13.310 1.00 87.19 397 LEU A C 1
ATOM 3289 O O . LEU A 1 397 ? 5.545 17.804 13.725 1.00 87.19 397 LEU A O 1
ATOM 3293 N N . PHE A 1 398 ? 4.296 16.636 12.271 1.00 91.44 398 PHE A N 1
ATOM 3294 C CA . PHE A 1 398 ? 5.420 16.022 11.572 1.00 91.44 398 PHE A CA 1
ATOM 3295 C C . PHE A 1 398 ? 6.258 17.050 10.804 1.00 91.44 398 PHE A C 1
ATOM 3297 O O . PHE A 1 398 ? 7.483 17.032 10.910 1.00 91.44 398 PHE A O 1
ATOM 3304 N N . ILE A 1 399 ? 5.641 18.002 10.090 1.00 90.94 399 ILE A N 1
ATOM 3305 C CA . ILE A 1 399 ? 6.413 19.056 9.412 1.00 90.94 399 ILE A CA 1
ATOM 3306 C C . ILE A 1 399 ? 7.154 19.943 10.420 1.00 90.94 399 ILE A C 1
ATOM 3308 O O . ILE A 1 399 ? 8.293 20.322 10.168 1.00 90.94 399 ILE A O 1
ATOM 3312 N N . ASN A 1 400 ? 6.579 20.206 11.597 1.00 88.94 400 ASN A N 1
ATOM 3313 C CA . ASN A 1 400 ? 7.279 20.937 12.655 1.00 88.94 400 ASN A CA 1
ATOM 3314 C C . ASN A 1 400 ? 8.506 20.179 13.180 1.00 88.94 400 ASN A C 1
ATOM 3316 O O . ASN A 1 400 ? 9.539 20.807 13.406 1.00 88.94 400 ASN A O 1
ATOM 3320 N N . LEU A 1 401 ? 8.424 18.851 13.320 1.00 91.94 401 LEU A N 1
ATOM 3321 C CA . LEU A 1 401 ? 9.584 18.013 13.635 1.00 91.94 401 LEU A CA 1
ATOM 3322 C C . LEU A 1 401 ? 10.671 18.129 12.564 1.00 91.94 401 LEU A C 1
ATOM 3324 O O . LEU A 1 401 ? 11.830 18.360 12.895 1.00 91.94 401 LEU A O 1
ATOM 3328 N N . VAL A 1 402 ? 10.305 18.000 11.288 1.00 91.62 402 VAL A N 1
ATOM 3329 C CA . VAL A 1 402 ? 11.252 18.100 10.165 1.00 91.62 402 VAL A CA 1
ATOM 3330 C C . VAL A 1 402 ? 11.943 19.464 10.154 1.00 91.62 402 VAL A C 1
ATOM 3332 O O . VAL A 1 402 ? 13.159 19.543 9.989 1.00 91.62 402 VAL A O 1
ATOM 3335 N N . MET A 1 403 ? 11.187 20.539 10.386 1.00 87.94 403 MET A N 1
ATOM 3336 C CA . MET A 1 403 ? 11.729 21.895 10.466 1.00 87.94 403 MET A CA 1
ATOM 3337 C C . MET A 1 403 ? 12.647 22.096 11.678 1.00 87.94 403 MET A C 1
ATOM 3339 O O . MET A 1 403 ? 13.627 22.830 11.576 1.00 87.94 403 MET A O 1
ATOM 3343 N N . ASP A 1 404 ? 12.349 21.474 12.818 1.00 88.38 404 ASP A N 1
ATOM 3344 C CA . ASP A 1 404 ? 13.195 21.526 14.015 1.00 88.38 404 ASP A CA 1
ATOM 3345 C C . ASP A 1 404 ? 14.516 20.767 13.815 1.00 88.38 404 ASP A C 1
ATOM 3347 O O . ASP A 1 404 ? 15.588 21.310 14.077 1.00 88.38 404 ASP A O 1
ATOM 3351 N N . VAL A 1 405 ? 14.451 19.563 13.234 1.00 89.62 405 VAL A N 1
ATOM 3352 C CA . VAL A 1 405 ? 15.632 18.782 12.830 1.00 89.62 405 VAL A CA 1
ATOM 3353 C C . VAL A 1 405 ? 16.500 19.589 11.869 1.00 89.62 405 VAL A C 1
ATOM 3355 O O . VAL A 1 405 ? 17.697 19.723 12.108 1.00 89.62 405 VAL A O 1
ATOM 3358 N N . LEU A 1 406 ? 15.903 20.201 10.840 1.00 86.94 406 LEU A N 1
ATOM 3359 C CA . LEU A 1 406 ? 16.635 21.024 9.876 1.00 86.94 406 LEU A CA 1
ATOM 3360 C C . LEU A 1 406 ? 17.344 22.209 10.552 1.00 86.94 406 LEU A C 1
ATOM 3362 O O . LEU A 1 406 ? 18.508 22.482 10.264 1.00 86.94 406 LEU A O 1
ATOM 3366 N N . LYS A 1 407 ? 16.679 22.902 11.485 1.00 84.44 407 LYS A N 1
ATOM 3367 C CA . LYS A 1 407 ? 17.306 23.988 12.258 1.00 84.44 407 LYS A CA 1
ATOM 3368 C C . LYS A 1 407 ? 18.472 23.488 13.099 1.00 84.44 407 LYS A C 1
ATOM 3370 O O . LYS A 1 407 ? 19.489 24.175 13.181 1.00 84.44 407 LYS A O 1
ATOM 3375 N N . MET A 1 408 ? 18.335 22.322 13.725 1.00 82.88 408 MET A N 1
ATOM 3376 C CA . MET A 1 408 ? 19.398 21.746 14.541 1.00 82.88 408 MET A CA 1
ATOM 3377 C C . MET A 1 408 ? 20.605 21.334 13.686 1.00 82.88 408 MET A C 1
ATOM 3379 O O . MET A 1 408 ? 21.740 21.620 14.065 1.00 82.88 408 MET A O 1
ATOM 3383 N N . GLU A 1 409 ? 20.378 20.775 12.491 1.00 84.44 409 GLU A N 1
ATOM 3384 C CA . GLU A 1 409 ? 21.444 20.474 11.520 1.00 84.44 409 GLU A CA 1
ATOM 3385 C C . GLU A 1 409 ? 22.175 21.748 11.082 1.00 84.44 409 GLU A C 1
ATOM 3387 O O . GLU A 1 409 ? 23.403 21.808 11.112 1.00 84.44 409 GLU A O 1
ATOM 3392 N N . LEU A 1 410 ? 21.438 22.806 10.747 1.00 80.94 410 LEU A N 1
ATOM 3393 C CA . LEU A 1 410 ? 22.030 24.080 10.330 1.00 80.94 410 LEU A CA 1
ATOM 3394 C C . LEU A 1 410 ? 22.786 24.781 11.466 1.00 80.94 410 LEU A C 1
ATOM 3396 O O . LEU A 1 410 ? 23.862 25.337 11.240 1.00 80.94 410 LEU A O 1
ATOM 3400 N N . SER A 1 411 ? 22.281 24.682 12.697 1.00 80.50 411 SER A N 1
ATOM 3401 C CA . SER A 1 411 ? 22.965 25.193 13.891 1.00 80.50 411 SER A CA 1
ATOM 3402 C C . SER A 1 411 ? 24.279 24.450 14.140 1.00 80.50 411 SER A C 1
ATOM 3404 O O . SER A 1 411 ? 25.282 25.074 14.480 1.00 80.50 411 SER A O 1
ATOM 3406 N N . SER A 1 412 ? 24.312 23.131 13.906 1.00 78.75 412 SER A N 1
ATOM 3407 C CA . SER A 1 412 ? 25.542 22.331 14.012 1.00 78.75 412 SER A CA 1
ATOM 3408 C C . SER A 1 412 ? 26.608 22.729 12.981 1.00 78.75 412 SER A C 1
ATOM 3410 O O . SER A 1 412 ? 27.802 22.603 13.243 1.00 78.75 412 SER A O 1
ATOM 3412 N N . LEU A 1 413 ? 26.181 23.291 11.845 1.00 74.62 413 LEU A N 1
ATOM 3413 C CA . LEU A 1 413 ? 27.042 23.856 10.803 1.00 74.62 413 LEU A CA 1
ATOM 3414 C C . LEU A 1 413 ? 27.401 25.338 11.046 1.00 74.62 413 LEU A C 1
ATOM 3416 O O . LEU A 1 413 ? 28.114 25.934 10.241 1.00 74.62 413 LEU A O 1
ATOM 3420 N N . GLY A 1 414 ? 26.930 25.943 12.145 1.00 65.38 414 GLY A N 1
ATOM 3421 C CA . GLY A 1 414 ? 27.207 27.336 12.513 1.00 65.38 414 GLY A CA 1
ATOM 3422 C C . GLY A 1 414 ? 26.349 28.384 11.790 1.00 65.38 414 GLY A C 1
ATOM 3423 O O . GLY A 1 414 ? 26.682 29.571 11.819 1.00 65.38 414 GLY A O 1
ATOM 3424 N N . ILE A 1 415 ? 25.253 27.979 11.141 1.00 67.69 415 ILE A N 1
ATOM 3425 C CA . ILE A 1 415 ? 24.342 28.870 10.409 1.00 67.69 415 ILE A CA 1
ATOM 3426 C C . ILE A 1 415 ? 23.142 29.199 11.309 1.00 67.69 415 ILE A C 1
ATOM 3428 O O . ILE A 1 415 ? 22.188 28.432 11.402 1.00 67.69 415 ILE A O 1
ATOM 3432 N N . ASN A 1 416 ? 23.176 30.361 11.970 1.00 56.06 416 ASN A N 1
ATOM 3433 C CA . ASN A 1 416 ? 22.192 30.719 13.007 1.00 56.06 416 AS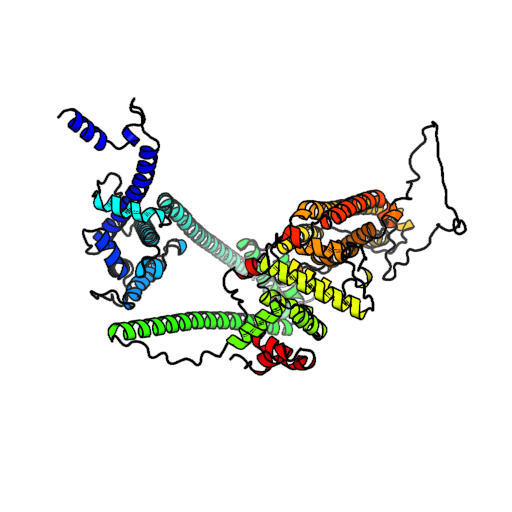N A CA 1
ATOM 3434 C C . ASN A 1 416 ? 20.968 31.510 12.501 1.00 56.06 416 ASN A C 1
ATOM 3436 O O . ASN A 1 416 ? 20.015 31.696 13.254 1.00 56.06 416 ASN A O 1
ATOM 3440 N N . ASN A 1 417 ? 20.964 31.980 11.248 1.00 51.94 417 ASN A N 1
ATOM 3441 C CA . ASN A 1 417 ? 19.909 32.855 10.724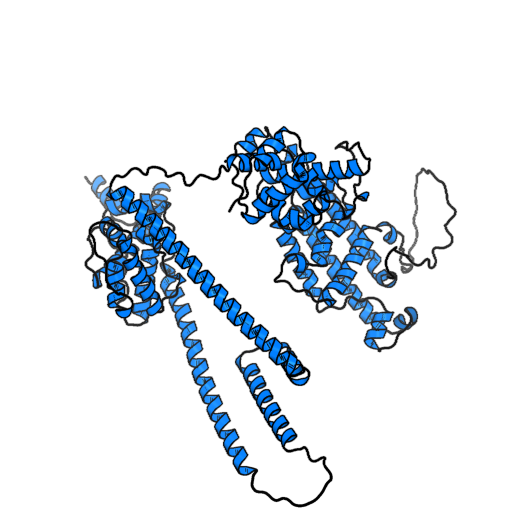 1.00 51.94 417 ASN A CA 1
ATOM 3442 C C . ASN A 1 417 ? 19.094 32.175 9.618 1.00 51.94 417 ASN A C 1
ATOM 3444 O O . ASN A 1 417 ? 19.277 32.467 8.438 1.00 51.94 417 ASN A O 1
ATOM 3448 N N . LEU A 1 418 ? 18.138 31.326 10.001 1.00 51.47 418 LEU A N 1
ATOM 3449 C CA . LEU A 1 418 ? 16.997 31.036 9.133 1.00 51.47 418 LEU A CA 1
ATOM 3450 C C . LEU A 1 418 ? 15.964 32.154 9.312 1.00 51.47 418 LEU A C 1
ATOM 3452 O O . LEU A 1 418 ? 15.032 32.049 10.110 1.00 51.47 418 LEU A O 1
ATOM 3456 N N . SER A 1 419 ? 16.123 33.264 8.591 1.00 48.00 419 SER A N 1
ATOM 3457 C CA . SER A 1 419 ? 14.949 34.085 8.301 1.00 48.00 419 SER A CA 1
ATOM 3458 C C . SER A 1 419 ? 14.068 33.257 7.372 1.00 48.00 419 SER A C 1
ATOM 3460 O O . SER A 1 419 ? 14.502 32.934 6.269 1.00 48.00 419 SER A O 1
ATOM 3462 N N . TYR A 1 420 ? 12.848 32.929 7.801 1.00 49.53 420 TYR A N 1
ATOM 3463 C CA . TYR A 1 420 ? 11.840 32.188 7.022 1.00 49.53 420 TYR A CA 1
ATOM 3464 C C . TYR A 1 420 ? 11.485 32.821 5.654 1.00 49.53 420 TYR A C 1
ATOM 3466 O O . TYR A 1 420 ? 10.686 32.252 4.917 1.00 49.53 420 TYR A O 1
ATOM 3474 N N . ASP A 1 421 ? 12.097 33.959 5.307 1.00 39.75 421 ASP A N 1
ATOM 3475 C CA . ASP A 1 421 ? 11.807 34.785 4.135 1.00 39.75 421 ASP A CA 1
ATOM 3476 C C . ASP A 1 421 ? 12.934 34.878 3.092 1.00 39.75 421 ASP A C 1
ATOM 3478 O O . ASP A 1 421 ? 12.797 35.629 2.128 1.00 39.75 421 ASP A O 1
ATOM 3482 N N . LEU A 1 422 ? 14.039 34.133 3.210 1.00 39.78 422 LEU A N 1
ATOM 3483 C CA . LEU A 1 422 ? 15.035 34.095 2.132 1.00 39.78 422 LEU A CA 1
ATOM 3484 C C . LEU A 1 422 ? 15.402 32.668 1.742 1.00 39.78 422 LEU A C 1
ATOM 3486 O O . LEU A 1 422 ? 15.729 31.836 2.582 1.00 39.78 422 LEU A O 1
ATOM 3490 N N . SER A 1 423 ? 15.356 32.438 0.430 1.00 47.44 423 SER A N 1
ATOM 3491 C CA . SER A 1 423 ? 15.779 31.254 -0.314 1.00 47.44 423 SER A CA 1
ATOM 3492 C C . SER A 1 423 ? 17.250 30.921 -0.049 1.00 47.44 423 SER A C 1
ATOM 3494 O O . SER A 1 423 ? 18.130 31.229 -0.854 1.00 47.44 423 SER A O 1
ATOM 3496 N N . PHE A 1 424 ? 17.539 30.346 1.112 1.00 52.69 424 PHE A N 1
ATOM 3497 C CA . PHE A 1 424 ? 18.826 29.731 1.377 1.00 52.69 424 PHE A CA 1
ATOM 3498 C C . PHE A 1 424 ? 18.778 28.311 0.816 1.00 52.69 424 PHE A C 1
ATOM 3500 O O . PHE A 1 424 ? 18.074 27.457 1.353 1.00 52.69 424 PHE A O 1
ATOM 3507 N N . ASP A 1 425 ? 19.495 28.058 -0.279 1.00 54.91 425 ASP A N 1
ATOM 3508 C CA . ASP A 1 425 ? 19.615 26.710 -0.829 1.00 54.91 425 ASP A CA 1
ATOM 3509 C C . ASP A 1 425 ? 20.381 25.829 0.166 1.00 54.91 425 ASP A C 1
ATOM 3511 O O . ASP A 1 425 ? 21.613 25.790 0.179 1.00 54.91 425 ASP A O 1
ATOM 3515 N N . CYS A 1 426 ? 19.648 25.051 0.969 1.00 59.69 426 CYS A N 1
ATOM 3516 C CA . CYS A 1 426 ? 20.193 24.064 1.908 1.00 59.69 426 CYS A CA 1
ATOM 3517 C C . CYS A 1 426 ? 20.845 22.857 1.197 1.00 59.69 426 CYS A C 1
ATOM 3519 O O . CYS A 1 426 ? 21.150 21.844 1.822 1.00 59.69 426 CYS A O 1
ATOM 3521 N N . SER A 1 427 ? 21.122 22.978 -0.105 1.00 57.94 427 SER A N 1
ATOM 3522 C CA . SER A 1 427 ? 21.823 22.011 -0.953 1.00 57.94 427 SER A CA 1
ATOM 3523 C C . SER A 1 427 ? 23.160 21.523 -0.377 1.00 57.94 427 SER A C 1
ATOM 3525 O O . SER A 1 427 ? 23.544 20.386 -0.643 1.00 57.94 427 SER A O 1
ATOM 3527 N N . ILE A 1 428 ? 23.818 22.328 0.468 1.00 61.81 428 ILE A N 1
ATOM 3528 C CA . ILE A 1 428 ? 25.069 21.993 1.174 1.00 61.81 428 ILE A CA 1
ATOM 3529 C C . ILE A 1 428 ? 24.919 20.732 2.042 1.00 61.81 428 ILE A C 1
ATOM 3531 O O . ILE A 1 428 ? 25.866 19.962 2.180 1.00 61.81 428 ILE A O 1
ATOM 3535 N N . LEU A 1 429 ? 23.732 20.496 2.608 1.00 65.31 429 LEU A N 1
ATOM 3536 C CA . LEU A 1 429 ? 23.445 19.322 3.437 1.00 65.31 429 LEU A CA 1
ATOM 3537 C C . LEU A 1 429 ? 23.304 18.026 2.611 1.00 65.31 429 LEU A C 1
ATOM 3539 O O . LEU A 1 429 ? 23.498 16.926 3.135 1.00 65.31 429 LEU A O 1
ATOM 3543 N N . GLY A 1 430 ? 22.998 18.140 1.314 1.00 68.56 430 GLY A N 1
ATOM 3544 C CA . GLY A 1 430 ? 22.914 17.009 0.388 1.00 68.56 430 GLY A CA 1
ATOM 3545 C C . GLY A 1 430 ? 21.886 15.941 0.789 1.00 68.56 430 GLY A C 1
ATOM 3546 O O . GLY A 1 430 ? 20.859 16.231 1.392 1.00 68.56 430 GLY A O 1
ATOM 3547 N N . GLN A 1 431 ? 22.145 14.681 0.435 1.00 68.81 431 GLN A N 1
ATOM 3548 C CA . GLN A 1 431 ? 21.285 13.539 0.795 1.00 68.81 431 GLN A CA 1
ATOM 3549 C C . GLN A 1 431 ? 21.568 12.989 2.206 1.00 68.81 431 GLN A C 1
ATOM 3551 O O . GLN A 1 431 ? 20.860 12.100 2.671 1.00 68.81 431 GLN A O 1
ATOM 3556 N N . SER A 1 432 ? 22.584 13.522 2.893 1.00 72.69 432 SER A N 1
ATOM 3557 C CA . SER A 1 432 ? 23.020 13.074 4.222 1.00 72.69 432 SER A CA 1
ATOM 3558 C C . SER A 1 432 ? 22.220 13.695 5.373 1.00 72.69 432 SER A C 1
ATOM 3560 O O . SER A 1 432 ? 22.404 13.296 6.521 1.00 72.69 432 SER A O 1
ATOM 3562 N N . SER A 1 433 ? 21.349 14.666 5.079 1.00 84.12 433 SER A N 1
ATOM 3563 C CA . SER A 1 433 ? 20.489 15.315 6.072 1.00 84.12 433 SER A CA 1
ATOM 3564 C C . SER A 1 433 ? 19.451 14.355 6.653 1.00 84.12 433 SER A C 1
ATOM 3566 O O . SER A 1 433 ? 18.746 13.642 5.934 1.00 84.12 433 SER A O 1
ATOM 3568 N N . VAL A 1 434 ? 19.287 14.409 7.971 1.00 87.19 434 VAL A N 1
ATOM 3569 C CA . VAL A 1 434 ? 18.238 13.715 8.720 1.00 87.19 434 VAL A CA 1
ATOM 3570 C C . VAL A 1 434 ? 16.858 14.271 8.362 1.00 87.19 434 VAL A C 1
ATOM 3572 O O . VAL A 1 434 ? 15.908 13.499 8.236 1.00 87.19 434 VAL A O 1
ATOM 3575 N N . ALA A 1 435 ? 16.732 15.584 8.134 1.00 87.88 435 ALA A N 1
ATOM 3576 C CA . ALA A 1 435 ? 15.480 16.191 7.679 1.00 87.88 435 ALA A CA 1
ATOM 3577 C C . ALA A 1 435 ? 15.080 15.687 6.281 1.00 87.88 435 ALA A C 1
ATOM 3579 O O . ALA A 1 435 ? 13.919 15.340 6.050 1.00 87.88 435 ALA A O 1
ATOM 3580 N N . HIS A 1 436 ? 16.050 15.572 5.369 1.00 87.50 436 HIS A N 1
ATOM 3581 C CA . HIS A 1 436 ? 15.839 14.954 4.060 1.00 87.50 436 HIS A CA 1
ATOM 3582 C C . HIS A 1 436 ? 15.410 13.487 4.199 1.00 87.50 436 HIS A C 1
ATOM 3584 O O . HIS A 1 436 ? 14.406 13.081 3.614 1.00 87.50 436 HIS A O 1
ATOM 3590 N N . LEU A 1 437 ? 16.112 12.708 5.029 1.00 88.06 437 LEU A N 1
ATOM 3591 C CA . LEU A 1 437 ? 15.803 11.299 5.271 1.00 88.06 437 LEU A CA 1
ATOM 3592 C C . LEU A 1 437 ? 14.394 11.091 5.850 1.00 88.06 437 LEU A C 1
ATOM 3594 O O . LEU A 1 437 ? 13.690 10.180 5.415 1.00 88.06 437 LEU A O 1
ATOM 3598 N N . LEU A 1 438 ? 13.953 11.947 6.779 1.00 90.56 438 LEU A N 1
ATOM 3599 C CA . LEU A 1 438 ? 12.590 11.930 7.326 1.00 90.56 438 LEU A CA 1
ATOM 3600 C C . LEU A 1 438 ? 11.543 12.080 6.222 1.00 90.56 438 LEU A C 1
ATOM 3602 O O . LEU A 1 438 ? 10.595 11.296 6.150 1.00 90.56 438 LEU A O 1
ATOM 3606 N N . MET A 1 439 ? 11.732 13.062 5.341 1.00 90.75 439 MET A N 1
ATOM 3607 C CA . MET A 1 439 ? 10.807 13.324 4.241 1.00 90.75 439 MET A CA 1
ATOM 3608 C C . MET A 1 439 ? 10.824 12.216 3.190 1.00 90.75 439 MET A C 1
ATOM 3610 O O . MET A 1 439 ? 9.770 11.867 2.657 1.00 90.75 439 MET A O 1
ATOM 3614 N N . VAL A 1 440 ? 11.992 11.628 2.925 1.00 88.00 440 VAL A N 1
ATOM 3615 C CA . VAL A 1 440 ? 12.135 10.463 2.046 1.00 88.00 440 VAL A CA 1
ATOM 3616 C C . VAL A 1 440 ? 11.380 9.259 2.623 1.00 88.00 440 VAL A C 1
ATOM 3618 O O . VAL A 1 440 ? 10.572 8.653 1.918 1.00 88.00 440 VAL A O 1
ATOM 3621 N N . CYS A 1 441 ? 11.569 8.933 3.905 1.00 88.19 441 CYS A N 1
ATOM 3622 C CA . CYS A 1 441 ? 10.875 7.821 4.568 1.00 88.19 441 CYS A CA 1
ATOM 3623 C C . CYS A 1 441 ? 9.355 8.030 4.615 1.00 88.19 441 CYS A C 1
ATOM 3625 O O . CYS A 1 441 ? 8.589 7.098 4.353 1.00 88.19 441 CYS A O 1
ATOM 3627 N N . TYR A 1 442 ? 8.917 9.263 4.890 1.00 91.00 442 TYR A N 1
ATOM 3628 C CA . TYR A 1 442 ? 7.507 9.638 4.827 1.00 91.00 442 TYR A CA 1
ATOM 3629 C C . TYR A 1 442 ? 6.935 9.409 3.427 1.00 91.00 442 TYR A C 1
ATOM 3631 O O . TYR A 1 442 ? 5.953 8.682 3.284 1.00 91.00 442 TYR A O 1
ATOM 3639 N N . PHE A 1 443 ? 7.566 9.968 2.389 1.00 89.06 443 PHE A N 1
ATOM 3640 C CA . PHE A 1 443 ? 7.056 9.857 1.024 1.00 89.06 443 PHE A CA 1
ATOM 3641 C C . PHE A 1 443 ? 6.987 8.399 0.567 1.00 89.06 443 PHE A C 1
ATOM 3643 O O . PHE A 1 443 ? 5.980 7.984 0.010 1.00 89.06 443 PHE A O 1
ATOM 3650 N N . ARG A 1 444 ? 7.998 7.580 0.886 1.00 85.06 444 ARG A N 1
ATOM 3651 C CA . ARG A 1 444 ? 7.997 6.135 0.589 1.00 85.06 444 ARG A CA 1
ATOM 3652 C C . ARG A 1 444 ? 6.840 5.383 1.262 1.00 85.06 444 ARG A C 1
ATOM 3654 O O . ARG A 1 444 ? 6.316 4.429 0.688 1.00 85.06 444 ARG A O 1
ATOM 3661 N N . SER A 1 445 ? 6.452 5.798 2.467 1.00 83.81 445 SER A N 1
ATOM 3662 C CA . SER A 1 445 ? 5.381 5.163 3.246 1.00 83.81 445 SER A CA 1
ATOM 3663 C C . SER A 1 445 ? 3.982 5.672 2.877 1.00 83.81 445 SER A C 1
ATOM 3665 O O . SER A 1 445 ? 2.986 4.998 3.162 1.00 83.81 445 SER A O 1
ATOM 3667 N N . SER A 1 446 ? 3.894 6.839 2.234 1.00 86.19 446 SER A N 1
ATOM 3668 C CA . SER A 1 446 ? 2.633 7.495 1.886 1.00 86.19 446 SER A CA 1
ATOM 3669 C C . SER A 1 446 ? 1.899 6.784 0.740 1.00 86.19 446 SER A C 1
ATOM 3671 O O . SER A 1 446 ? 2.466 5.986 -0.014 1.00 86.19 446 SER A O 1
ATOM 3673 N N . LYS A 1 447 ? 0.594 7.048 0.600 1.00 85.06 447 LYS A N 1
ATOM 3674 C CA . LYS A 1 447 ? -0.216 6.474 -0.491 1.00 85.06 447 LYS A CA 1
ATOM 3675 C C . LYS A 1 447 ? 0.235 7.014 -1.847 1.00 85.06 447 LYS A C 1
ATOM 3677 O O . LYS A 1 447 ? 0.303 6.269 -2.818 1.00 85.06 447 LYS A O 1
ATOM 3682 N N . GLU A 1 448 ? 0.581 8.289 -1.883 1.00 85.56 448 GLU A N 1
ATOM 3683 C CA . GLU A 1 448 ? 1.053 9.029 -3.047 1.00 85.56 448 GLU A CA 1
ATOM 3684 C C . GLU A 1 448 ? 2.405 8.486 -3.523 1.00 85.56 448 GLU A C 1
ATOM 3686 O O . GLU A 1 448 ? 2.586 8.232 -4.713 1.00 85.56 448 GLU A O 1
ATOM 3691 N N . GLY A 1 449 ? 3.330 8.197 -2.600 1.00 85.12 449 GLY A N 1
ATOM 3692 C CA . GLY A 1 449 ? 4.606 7.570 -2.945 1.00 85.12 449 GLY A CA 1
ATOM 3693 C C . GLY A 1 449 ? 4.456 6.180 -3.560 1.00 85.12 449 GLY A C 1
ATOM 3694 O O . GLY A 1 449 ? 5.217 5.829 -4.461 1.00 85.12 449 GLY A O 1
ATOM 3695 N N . LYS A 1 450 ? 3.439 5.400 -3.159 1.00 85.75 450 LYS A N 1
ATOM 3696 C CA . LYS A 1 450 ? 3.126 4.113 -3.812 1.00 85.75 450 LYS A CA 1
ATOM 3697 C C . LYS A 1 450 ? 2.718 4.304 -5.275 1.00 85.75 450 LYS A C 1
ATOM 3699 O O . LYS A 1 450 ? 3.184 3.548 -6.120 1.00 85.75 450 LYS A O 1
ATOM 3704 N N . VAL A 1 451 ? 1.925 5.335 -5.581 1.00 87.75 451 VAL A N 1
ATOM 3705 C CA . VAL A 1 451 ? 1.540 5.681 -6.963 1.00 87.75 451 VAL A CA 1
ATOM 3706 C C . VAL A 1 451 ? 2.770 6.061 -7.791 1.00 87.75 451 VAL A C 1
ATOM 3708 O O . VAL A 1 451 ? 2.945 5.557 -8.901 1.00 87.75 451 VAL A O 1
ATOM 3711 N N . PHE A 1 452 ? 3.658 6.891 -7.235 1.00 88.94 452 PHE A N 1
ATOM 3712 C CA . PHE A 1 452 ? 4.924 7.250 -7.881 1.00 88.94 452 PHE A CA 1
ATOM 3713 C C . PHE A 1 452 ? 5.809 6.028 -8.132 1.00 88.94 452 PHE A C 1
ATOM 3715 O O . PHE A 1 452 ? 6.317 5.858 -9.241 1.00 88.94 452 PHE A O 1
ATOM 3722 N N . ARG A 1 453 ? 5.960 5.152 -7.133 1.00 87.31 453 ARG A N 1
ATOM 3723 C CA . ARG A 1 453 ? 6.730 3.911 -7.252 1.00 87.31 453 ARG A CA 1
ATOM 3724 C C . ARG A 1 453 ? 6.175 3.019 -8.356 1.00 87.31 453 ARG A C 1
ATOM 3726 O O . ARG A 1 453 ? 6.940 2.603 -9.216 1.00 87.31 453 ARG A O 1
ATOM 3733 N N . ASP A 1 454 ? 4.877 2.725 -8.346 1.00 87.62 454 ASP A N 1
ATOM 3734 C CA . ASP A 1 454 ? 4.277 1.768 -9.282 1.00 87.62 454 ASP A CA 1
ATOM 3735 C C . ASP A 1 454 ? 4.299 2.307 -10.724 1.00 87.62 454 ASP A C 1
ATOM 3737 O O . ASP A 1 454 ? 4.602 1.571 -11.668 1.00 87.62 454 ASP A O 1
ATOM 3741 N N . GLY A 1 455 ? 4.068 3.614 -10.896 1.00 87.88 455 GLY A N 1
ATOM 3742 C CA . GLY A 1 455 ? 4.145 4.283 -12.193 1.00 87.88 455 GLY A CA 1
ATOM 3743 C C . GLY A 1 455 ? 5.564 4.337 -12.767 1.00 87.88 455 GLY A C 1
ATOM 3744 O O . GLY A 1 455 ? 5.780 3.933 -13.912 1.00 87.88 455 GLY A O 1
ATOM 3745 N N . LEU A 1 456 ? 6.554 4.755 -11.970 1.00 89.31 456 LEU A N 1
ATOM 3746 C CA . LEU A 1 456 ? 7.958 4.768 -12.398 1.00 89.31 456 LEU A CA 1
ATOM 3747 C C . LEU A 1 456 ? 8.501 3.350 -12.606 1.00 89.31 456 LEU A C 1
ATOM 3749 O O . LEU A 1 456 ? 9.235 3.113 -13.564 1.00 89.31 456 LEU A O 1
ATOM 3753 N N . TYR A 1 457 ? 8.096 2.387 -11.775 1.00 87.50 457 TYR A N 1
ATOM 3754 C CA . TYR A 1 457 ? 8.474 0.985 -11.936 1.00 87.50 457 TYR A CA 1
ATOM 3755 C C . TYR A 1 457 ? 7.966 0.403 -13.258 1.00 87.50 457 TYR A C 1
ATOM 3757 O O . TYR A 1 457 ? 8.710 -0.315 -13.918 1.00 87.50 457 TYR A O 1
ATOM 3765 N N . SER A 1 458 ? 6.750 0.749 -13.695 1.00 87.81 458 SER A N 1
ATOM 3766 C CA . SER A 1 458 ? 6.234 0.350 -15.014 1.00 87.81 458 SER A CA 1
ATOM 3767 C C . SER A 1 458 ? 7.142 0.830 -16.156 1.00 87.81 458 SER A C 1
ATOM 3769 O O . SER A 1 458 ? 7.464 0.066 -17.068 1.00 87.81 458 SER A O 1
ATOM 3771 N N . ILE A 1 459 ? 7.641 2.068 -16.068 1.00 86.75 459 ILE A N 1
ATOM 3772 C CA . ILE A 1 459 ? 8.577 2.632 -17.052 1.00 86.75 459 ILE A CA 1
ATOM 3773 C C . ILE A 1 459 ? 9.925 1.904 -16.997 1.00 86.75 459 ILE A C 1
ATOM 3775 O O . ILE A 1 459 ? 10.460 1.519 -18.036 1.00 86.75 459 ILE A O 1
ATOM 3779 N N . VAL A 1 460 ? 10.465 1.683 -15.796 1.00 83.00 460 VAL A N 1
ATOM 3780 C CA . VAL A 1 460 ? 11.751 0.998 -15.604 1.00 83.00 460 VAL A CA 1
ATOM 3781 C C . VAL A 1 460 ? 11.668 -0.450 -16.075 1.00 83.00 460 VAL A C 1
ATOM 3783 O O . VAL A 1 460 ? 12.558 -0.898 -16.786 1.00 83.00 460 VAL A O 1
ATOM 3786 N N . ARG A 1 461 ? 10.585 -1.175 -15.787 1.00 84.50 461 ARG A N 1
ATOM 3787 C CA . ARG A 1 461 ? 10.388 -2.563 -16.231 1.00 84.50 461 ARG A CA 1
ATOM 3788 C C . ARG A 1 461 ? 10.498 -2.710 -17.749 1.00 84.50 461 ARG A C 1
ATOM 3790 O O . ARG A 1 461 ? 11.062 -3.691 -18.226 1.00 84.50 461 ARG A O 1
ATOM 3797 N N . ASN A 1 462 ? 10.049 -1.713 -18.511 1.00 83.19 462 ASN A N 1
ATOM 3798 C CA . ASN A 1 462 ? 10.182 -1.724 -19.969 1.00 83.19 462 ASN A CA 1
ATOM 3799 C C . ASN A 1 462 ? 11.649 -1.699 -20.442 1.00 83.19 462 ASN A C 1
ATOM 3801 O O . ASN A 1 462 ? 11.929 -2.147 -21.549 1.00 83.19 462 ASN A O 1
ATOM 3805 N N . LEU A 1 463 ? 12.601 -1.252 -19.614 1.00 81.88 463 LEU A N 1
ATOM 3806 C CA . LEU A 1 463 ? 14.037 -1.262 -19.928 1.00 81.88 463 LEU A CA 1
ATOM 3807 C C . LEU A 1 463 ? 14.670 -2.656 -19.853 1.00 81.88 463 LEU A C 1
ATOM 3809 O O . LEU A 1 463 ? 15.799 -2.837 -20.315 1.00 81.88 463 LEU A O 1
ATOM 3813 N N . GLU A 1 464 ? 13.987 -3.653 -19.284 1.00 80.94 464 GLU A N 1
ATOM 3814 C CA . GLU A 1 464 ? 14.556 -4.994 -19.120 1.00 80.94 464 GLU A CA 1
ATOM 3815 C C . GLU A 1 464 ? 14.924 -5.606 -20.478 1.00 80.94 464 GLU A C 1
ATOM 3817 O O . GLU A 1 464 ? 16.052 -6.071 -20.663 1.00 80.94 464 GLU A O 1
ATOM 3822 N N . ASN A 1 465 ? 14.039 -5.440 -21.462 1.00 77.56 465 ASN A N 1
ATOM 3823 C CA . ASN A 1 465 ? 14.188 -5.981 -22.813 1.00 77.56 465 ASN A CA 1
ATOM 3824 C C . ASN A 1 465 ? 14.868 -5.022 -23.802 1.00 77.56 465 ASN A C 1
ATOM 3826 O O . ASN A 1 465 ? 14.994 -5.361 -24.975 1.00 77.56 465 ASN A O 1
ATOM 3830 N N . ILE A 1 466 ? 15.289 -3.829 -23.363 1.00 79.25 466 ILE A N 1
ATOM 3831 C CA . ILE A 1 466 ? 15.829 -2.804 -24.263 1.00 79.25 466 ILE A CA 1
ATOM 3832 C C . ILE A 1 466 ? 17.292 -2.492 -23.946 1.00 79.25 466 ILE A C 1
ATOM 3834 O O . ILE A 1 466 ? 17.688 -2.400 -22.785 1.00 79.25 466 ILE A O 1
ATOM 3838 N N . GLU A 1 467 ? 18.114 -2.321 -24.977 1.00 77.38 467 GLU A N 1
ATOM 3839 C CA . GLU A 1 467 ? 19.513 -1.921 -24.842 1.00 77.38 467 GLU A CA 1
ATOM 3840 C C . GLU A 1 467 ? 19.655 -0.397 -24.850 1.00 77.38 467 GLU A C 1
ATOM 3842 O O . GLU A 1 467 ? 19.178 0.290 -25.751 1.00 77.38 467 GLU A O 1
ATOM 3847 N N . VAL A 1 468 ? 20.331 0.118 -23.824 1.00 79.19 468 VAL A N 1
ATOM 3848 C CA . VAL A 1 468 ? 20.489 1.556 -23.545 1.00 79.19 468 VAL A CA 1
ATOM 3849 C C . VAL A 1 468 ? 21.948 2.008 -23.733 1.00 79.19 468 VAL A C 1
ATOM 3851 O O . VAL A 1 468 ? 22.263 3.183 -23.598 1.00 79.19 468 VAL A O 1
ATOM 3854 N N . GLU A 1 469 ? 22.861 1.085 -24.056 1.00 79.88 469 GLU A N 1
ATOM 3855 C CA . GLU A 1 469 ? 24.269 1.410 -24.300 1.00 79.88 469 GLU A CA 1
ATOM 3856 C C . GLU A 1 469 ? 24.431 2.138 -25.638 1.00 79.88 469 GLU A C 1
ATOM 3858 O O . GLU A 1 469 ? 24.248 1.541 -26.703 1.00 79.88 469 GLU A O 1
ATOM 3863 N N . CYS A 1 470 ? 24.760 3.428 -25.573 1.00 82.12 470 CYS A N 1
ATOM 3864 C CA . CYS A 1 470 ? 24.935 4.293 -26.737 1.00 82.12 470 CYS A CA 1
ATOM 3865 C C . CYS A 1 470 ? 26.406 4.563 -27.082 1.00 82.12 470 CYS A C 1
ATOM 3867 O O . CYS A 1 470 ? 26.654 5.253 -28.070 1.00 82.12 470 CYS A O 1
ATOM 3869 N N . ASN A 1 471 ? 27.371 4.034 -26.320 1.00 82.88 471 ASN A N 1
ATOM 3870 C CA . ASN A 1 471 ? 28.788 4.179 -26.633 1.00 82.88 471 ASN A CA 1
ATOM 3871 C C . ASN A 1 471 ? 29.148 3.385 -27.912 1.00 82.88 471 ASN A C 1
ATOM 3873 O O . ASN A 1 471 ? 29.009 2.157 -27.918 1.00 82.88 471 ASN A O 1
ATOM 3877 N N . PRO A 1 472 ? 29.641 4.039 -28.987 1.00 82.00 472 PRO A N 1
ATOM 3878 C CA . PRO A 1 472 ? 30.005 3.370 -30.239 1.00 82.00 472 PRO A CA 1
ATOM 3879 C C . PRO A 1 472 ? 31.030 2.246 -30.065 1.00 82.00 472 PRO A C 1
ATOM 3881 O O . PRO A 1 472 ? 30.918 1.214 -30.726 1.00 82.00 472 PRO A O 1
ATOM 3884 N N . SER A 1 473 ? 32.000 2.417 -29.165 1.00 81.44 473 SER A N 1
ATOM 3885 C CA . SER A 1 473 ? 33.056 1.430 -28.919 1.00 81.44 473 SER A CA 1
ATOM 3886 C C . SER A 1 473 ? 32.507 0.160 -28.266 1.00 81.44 473 SER A C 1
ATOM 3888 O O . SER A 1 473 ? 32.866 -0.945 -28.671 1.00 81.44 473 SER A O 1
ATOM 3890 N N . GLU A 1 474 ? 31.588 0.308 -27.307 1.00 80.81 474 GLU A N 1
ATOM 3891 C CA . GLU A 1 474 ? 30.903 -0.821 -26.663 1.00 80.81 474 GLU A CA 1
ATOM 3892 C C . GLU A 1 474 ? 29.935 -1.503 -27.635 1.00 80.81 474 GLU A C 1
ATOM 3894 O O . GLU A 1 474 ? 29.922 -2.724 -27.736 1.00 80.81 474 GLU A O 1
ATOM 3899 N N . ILE A 1 475 ? 29.211 -0.734 -28.457 1.00 80.56 475 ILE A N 1
ATOM 3900 C CA . ILE A 1 475 ? 28.365 -1.291 -29.524 1.00 80.56 475 ILE A CA 1
ATOM 3901 C C . ILE A 1 475 ? 29.200 -2.123 -30.511 1.00 80.56 475 ILE A C 1
ATOM 3903 O O . ILE A 1 475 ? 28.786 -3.204 -30.933 1.00 80.56 475 ILE A O 1
ATOM 3907 N N . HIS A 1 476 ? 30.377 -1.630 -30.899 1.00 83.38 476 HIS A N 1
ATOM 3908 C CA . HIS A 1 476 ? 31.278 -2.354 -31.791 1.00 83.38 476 HIS A CA 1
ATOM 3909 C C . HIS A 1 476 ? 31.814 -3.635 -31.137 1.00 83.38 476 HIS A C 1
ATOM 3911 O O . HIS A 1 476 ? 31.879 -4.684 -31.785 1.00 83.38 476 HIS A O 1
ATOM 3917 N N . LYS A 1 477 ? 32.156 -3.569 -29.846 1.00 84.50 477 LYS A N 1
ATOM 3918 C CA . LYS A 1 477 ? 32.579 -4.727 -29.056 1.00 84.50 477 LYS A CA 1
ATOM 3919 C C . LYS A 1 477 ? 31.473 -5.778 -28.954 1.00 84.50 477 LYS A C 1
ATOM 3921 O O . LYS A 1 477 ? 31.756 -6.950 -29.185 1.00 84.50 477 LYS A O 1
ATOM 3926 N N . ASP A 1 478 ? 30.232 -5.371 -28.712 1.00 81.81 478 ASP A N 1
ATOM 3927 C CA . ASP A 1 478 ? 29.077 -6.271 -28.651 1.00 81.81 478 ASP A CA 1
ATOM 3928 C C . ASP A 1 478 ? 28.819 -6.966 -29.997 1.00 81.81 478 ASP A C 1
ATOM 3930 O O . ASP A 1 478 ? 28.553 -8.166 -30.045 1.00 81.81 478 ASP A O 1
ATOM 3934 N N . LEU A 1 479 ? 28.928 -6.232 -31.109 1.00 81.56 479 LEU A N 1
ATOM 3935 C CA . LEU A 1 479 ? 28.619 -6.755 -32.444 1.00 81.56 479 LEU A CA 1
ATOM 3936 C C . LEU A 1 479 ? 29.726 -7.626 -33.050 1.00 81.56 479 LEU A C 1
ATOM 3938 O O . LEU A 1 479 ? 29.427 -8.553 -33.804 1.00 81.56 479 LEU A O 1
ATOM 3942 N N . PHE A 1 480 ? 30.994 -7.307 -32.784 1.00 84.56 480 PHE A N 1
ATOM 3943 C CA . PHE A 1 480 ? 32.138 -7.921 -33.473 1.00 84.56 480 PHE A CA 1
ATOM 3944 C C . PHE A 1 480 ? 33.147 -8.590 -32.534 1.00 84.56 480 PHE A C 1
ATOM 3946 O O . PHE A 1 480 ? 34.151 -9.119 -33.014 1.00 84.56 480 PHE A O 1
ATOM 3953 N N . SER A 1 481 ? 32.920 -8.544 -31.214 1.00 80.44 481 SER A N 1
ATOM 3954 C CA . SER A 1 481 ? 33.832 -9.050 -30.172 1.00 80.44 481 SER A CA 1
ATOM 3955 C C . SER A 1 481 ? 35.261 -8.498 -30.281 1.00 80.44 481 SER A C 1
ATOM 3957 O O . SER A 1 481 ? 36.221 -9.132 -29.846 1.00 80.44 481 SER A O 1
ATOM 3959 N N . LYS A 1 482 ? 35.407 -7.311 -30.883 1.00 77.62 482 LYS A N 1
ATOM 3960 C CA . LYS A 1 482 ? 36.673 -6.601 -31.087 1.00 77.62 482 LYS A CA 1
ATOM 3961 C C . LYS A 1 482 ? 36.565 -5.193 -30.532 1.00 77.62 482 LYS A C 1
ATOM 3963 O O . LYS A 1 482 ? 35.617 -4.472 -30.841 1.00 77.62 482 LYS A O 1
ATOM 3968 N N . GLU A 1 483 ? 37.565 -4.802 -29.759 1.00 73.44 483 GLU A N 1
ATOM 3969 C CA . GLU A 1 483 ? 37.675 -3.445 -29.240 1.00 73.44 483 GLU A CA 1
ATOM 3970 C C . GLU A 1 483 ? 38.134 -2.506 -30.359 1.00 73.44 483 GLU A C 1
ATOM 3972 O O . GLU A 1 483 ? 39.091 -2.794 -31.079 1.00 73.44 483 GLU A O 1
ATOM 3977 N N . ALA A 1 484 ? 37.412 -1.403 -30.528 1.00 75.00 484 ALA A N 1
ATOM 3978 C CA . ALA A 1 484 ? 37.713 -0.358 -31.495 1.00 75.00 484 ALA A CA 1
ATOM 3979 C C . ALA A 1 484 ? 37.657 1.002 -30.795 1.00 75.00 484 ALA A C 1
ATOM 3981 O O . ALA A 1 484 ? 36.917 1.176 -29.824 1.00 75.00 484 ALA A O 1
ATOM 3982 N N . SER A 1 485 ? 38.441 1.964 -31.284 1.00 76.19 485 SER A N 1
ATOM 3983 C CA . SER A 1 485 ? 38.301 3.356 -30.857 1.00 76.19 485 SER A CA 1
ATOM 3984 C C . SER A 1 485 ? 36.980 3.938 -31.369 1.00 76.19 485 SER A C 1
ATOM 3986 O O . SER A 1 485 ? 36.416 3.452 -32.352 1.00 76.19 485 SER A O 1
ATOM 3988 N N . MET A 1 486 ? 36.493 4.993 -30.711 1.00 69.56 486 MET A N 1
ATOM 3989 C CA . MET A 1 486 ? 35.198 5.615 -31.012 1.00 69.56 486 MET A CA 1
ATOM 3990 C C . MET A 1 486 ? 35.072 6.021 -32.488 1.00 69.56 486 MET A C 1
ATOM 3992 O O . MET A 1 486 ? 34.043 5.762 -33.110 1.00 69.56 486 MET A O 1
ATOM 3996 N N . ASP A 1 487 ? 36.139 6.576 -33.066 1.00 73.44 487 ASP A N 1
ATOM 3997 C CA . ASP A 1 487 ? 36.162 7.007 -34.466 1.00 73.44 487 ASP A CA 1
ATOM 3998 C C . ASP A 1 487 ? 36.079 5.815 -35.433 1.00 73.44 487 ASP A C 1
ATOM 4000 O O . ASP A 1 487 ? 35.269 5.822 -36.357 1.00 73.44 487 ASP A O 1
ATOM 4004 N N . VAL A 1 488 ? 36.829 4.740 -35.160 1.00 75.75 488 VAL A N 1
ATOM 4005 C CA . VAL A 1 488 ? 36.837 3.510 -35.976 1.00 75.75 488 VAL A CA 1
ATOM 4006 C C . VAL A 1 488 ? 35.502 2.765 -35.872 1.00 75.75 488 VAL A C 1
ATOM 4008 O O . VAL A 1 488 ? 35.019 2.190 -36.846 1.00 75.75 488 VAL A O 1
ATOM 4011 N N . ALA A 1 489 ? 34.860 2.799 -34.704 1.00 77.00 489 ALA A N 1
ATOM 4012 C CA . ALA A 1 489 ? 33.537 2.218 -34.513 1.00 77.00 489 ALA A CA 1
ATOM 4013 C C . ALA A 1 489 ? 32.451 2.966 -35.313 1.00 77.00 489 ALA A C 1
ATOM 4015 O O . ALA A 1 489 ? 31.540 2.331 -35.849 1.00 77.00 489 ALA A O 1
ATOM 4016 N N . LEU A 1 490 ? 32.557 4.296 -35.432 1.00 78.19 490 LEU A N 1
ATOM 4017 C CA . LEU A 1 490 ? 31.602 5.148 -36.153 1.00 78.19 490 LEU A CA 1
ATOM 4018 C C . LEU A 1 490 ? 31.716 5.063 -37.684 1.00 78.19 490 LEU A C 1
ATOM 4020 O O . LEU A 1 490 ? 30.758 5.412 -38.380 1.00 78.19 490 LEU A O 1
ATOM 4024 N N . GLU A 1 491 ? 32.836 4.568 -38.217 1.00 80.94 491 GLU A N 1
ATOM 4025 C CA . GLU A 1 491 ? 32.996 4.275 -39.650 1.00 80.94 491 GLU A CA 1
ATOM 4026 C C . GLU A 1 491 ? 32.098 3.113 -40.111 1.00 80.94 491 GLU A C 1
ATOM 4028 O O . GLU A 1 491 ? 31.714 3.032 -41.281 1.00 80.94 491 GLU A O 1
ATOM 4033 N N . ASN A 1 492 ? 31.706 2.220 -39.196 1.00 83.00 492 ASN A N 1
ATOM 4034 C CA . ASN A 1 492 ? 30.850 1.086 -39.512 1.00 83.00 492 ASN A CA 1
ATOM 4035 C C . ASN A 1 492 ? 29.365 1.490 -39.550 1.00 83.00 492 ASN A C 1
ATOM 4037 O O . ASN A 1 492 ? 28.753 1.806 -38.526 1.00 83.00 492 ASN A O 1
ATOM 4041 N N . GLY A 1 493 ? 28.744 1.388 -40.730 1.00 80.00 493 GLY A N 1
ATOM 4042 C CA . GLY A 1 493 ? 27.329 1.729 -40.928 1.00 80.00 493 GLY A CA 1
ATOM 4043 C C . GLY A 1 493 ? 26.366 0.992 -39.987 1.00 80.00 493 GLY A C 1
ATOM 4044 O O . GLY A 1 493 ? 25.432 1.603 -39.476 1.00 80.00 493 GLY A O 1
ATOM 4045 N N . LYS A 1 494 ? 26.634 -0.283 -39.660 1.00 81.94 494 LYS A N 1
ATOM 4046 C CA . LYS A 1 494 ? 25.779 -1.064 -38.744 1.00 81.94 494 LYS A CA 1
ATOM 4047 C C . LYS A 1 494 ? 25.823 -0.542 -37.305 1.00 81.94 494 LYS A C 1
ATOM 4049 O O . LYS A 1 494 ? 24.795 -0.519 -36.635 1.00 81.94 494 LYS A O 1
ATOM 4054 N N . VAL A 1 495 ? 26.997 -0.106 -36.839 1.00 85.19 495 VAL A N 1
ATOM 4055 C CA . VAL A 1 495 ? 27.176 0.488 -35.500 1.00 85.19 495 VAL A CA 1
ATOM 4056 C C . VAL A 1 495 ? 26.432 1.819 -35.427 1.00 85.19 495 VAL A C 1
ATOM 4058 O O . VAL A 1 495 ? 25.722 2.075 -34.459 1.00 85.19 495 VAL A O 1
ATOM 4061 N N . LYS A 1 496 ? 26.520 2.631 -36.486 1.00 82.12 496 LYS A N 1
ATOM 4062 C CA . LYS A 1 496 ? 25.834 3.924 -36.590 1.00 82.12 496 LYS A CA 1
ATOM 4063 C C . LYS A 1 496 ? 24.307 3.790 -36.572 1.00 82.12 496 LYS A C 1
ATOM 4065 O O . LYS A 1 496 ? 23.638 4.535 -35.854 1.00 82.12 496 LYS A O 1
ATOM 4070 N N . ASP A 1 497 ? 23.756 2.831 -37.315 1.00 84.81 497 ASP A N 1
ATOM 4071 C CA . ASP A 1 497 ? 22.309 2.580 -37.350 1.00 84.81 497 ASP A CA 1
ATOM 4072 C C . ASP A 1 497 ? 21.786 2.044 -36.008 1.00 84.81 497 ASP A C 1
ATOM 4074 O O . ASP A 1 497 ? 20.731 2.475 -35.522 1.00 84.81 497 ASP A O 1
ATOM 4078 N N . LEU A 1 498 ? 22.549 1.159 -35.358 1.00 85.69 498 LEU A N 1
ATOM 4079 C CA . LEU A 1 498 ? 22.204 0.637 -34.037 1.00 85.69 498 LEU A CA 1
ATOM 4080 C C . LEU A 1 498 ? 22.299 1.723 -32.956 1.00 85.69 498 LEU A C 1
ATOM 4082 O O . LEU A 1 498 ? 21.377 1.863 -32.153 1.00 85.69 498 LEU A O 1
ATOM 4086 N N . MET A 1 499 ? 23.347 2.551 -32.980 1.00 85.38 499 MET A N 1
ATOM 4087 C CA . MET A 1 499 ? 23.499 3.710 -32.094 1.00 85.38 499 MET A CA 1
ATOM 4088 C C . MET A 1 499 ? 22.317 4.673 -32.241 1.00 85.38 499 MET A C 1
ATOM 4090 O O . MET A 1 499 ? 21.728 5.083 -31.243 1.00 85.38 499 MET A O 1
ATOM 4094 N N . LYS A 1 500 ? 21.913 4.993 -33.477 1.00 85.44 500 LYS A N 1
ATOM 4095 C CA . LYS A 1 500 ? 20.752 5.853 -33.747 1.00 85.44 500 LYS A CA 1
ATOM 4096 C C . LYS A 1 500 ? 19.462 5.263 -33.174 1.00 85.44 500 LYS A C 1
ATOM 4098 O O . LYS A 1 500 ? 18.682 5.989 -32.558 1.00 85.44 500 LYS A O 1
ATOM 4103 N N . THR A 1 501 ? 19.260 3.957 -33.336 1.00 86.38 501 THR A N 1
ATOM 4104 C CA . THR A 1 501 ? 18.093 3.247 -32.791 1.00 86.38 501 THR A CA 1
ATOM 4105 C C . THR A 1 501 ? 18.083 3.292 -31.261 1.00 86.38 501 THR A C 1
ATOM 4107 O O . THR A 1 501 ? 17.077 3.677 -30.665 1.00 86.38 501 THR A O 1
ATOM 4110 N N . ARG A 1 502 ? 19.214 2.988 -30.610 1.00 88.00 502 ARG A N 1
ATOM 4111 C CA . ARG A 1 502 ? 19.342 3.036 -29.143 1.00 88.00 502 ARG A CA 1
ATOM 4112 C C . ARG A 1 502 ? 19.167 4.464 -28.597 1.00 88.00 502 ARG A C 1
ATOM 4114 O O . ARG A 1 502 ? 18.463 4.653 -27.611 1.00 88.00 502 ARG A O 1
ATOM 4121 N N . LEU A 1 503 ? 19.684 5.492 -29.277 1.00 86.75 503 LEU A N 1
ATOM 4122 C CA . LEU A 1 503 ? 19.459 6.901 -28.910 1.00 86.75 503 LEU A CA 1
ATOM 4123 C C . LEU A 1 503 ? 17.978 7.311 -29.000 1.00 86.75 503 LEU A C 1
ATOM 4125 O O . LEU A 1 503 ? 17.492 8.057 -28.147 1.00 86.75 503 LEU A O 1
ATOM 4129 N N . MET A 1 504 ? 17.239 6.815 -30.001 1.00 86.00 504 MET A N 1
ATOM 4130 C CA . MET A 1 504 ? 15.791 7.038 -30.105 1.00 86.00 504 MET A CA 1
ATOM 4131 C C . MET A 1 504 ? 15.028 6.403 -28.940 1.00 86.00 504 MET A C 1
ATOM 4133 O O . MET A 1 504 ? 14.123 7.034 -28.391 1.00 86.00 504 MET A O 1
ATOM 4137 N N . VAL A 1 505 ? 15.420 5.196 -28.521 1.00 88.06 505 VAL A N 1
ATOM 4138 C CA . VAL A 1 505 ? 14.869 4.563 -27.316 1.00 88.06 505 VAL A CA 1
ATOM 4139 C C . VAL A 1 505 ? 15.142 5.425 -26.088 1.00 88.06 505 VAL A C 1
ATOM 4141 O O . VAL A 1 505 ? 14.206 5.729 -25.352 1.00 88.06 505 VAL A O 1
ATOM 4144 N N . VAL A 1 506 ? 16.397 5.835 -25.866 1.00 88.00 506 VAL A N 1
ATOM 4145 C CA . VAL A 1 506 ? 16.783 6.658 -24.706 1.00 88.00 506 VAL A CA 1
ATOM 4146 C C . VAL A 1 506 ? 15.936 7.923 -24.641 1.00 88.00 506 VAL A C 1
ATOM 4148 O O . VAL A 1 506 ? 15.368 8.231 -23.596 1.00 88.00 506 VAL A O 1
ATOM 4151 N N . ARG A 1 507 ? 15.754 8.604 -25.776 1.00 88.50 507 ARG A N 1
ATOM 4152 C CA . ARG A 1 507 ? 14.853 9.756 -25.887 1.00 88.50 507 ARG A CA 1
ATOM 4153 C C . ARG A 1 507 ? 13.414 9.413 -25.473 1.00 88.50 507 ARG A C 1
ATOM 4155 O O . ARG A 1 507 ? 12.806 10.177 -24.725 1.00 88.50 507 ARG A O 1
ATOM 4162 N N . GLY A 1 508 ? 12.868 8.286 -25.930 1.00 87.88 508 GLY A N 1
ATOM 4163 C CA . GLY A 1 508 ? 11.516 7.840 -25.569 1.00 87.88 508 GLY A CA 1
ATOM 4164 C C . GLY A 1 508 ? 11.351 7.558 -24.072 1.00 87.88 508 GLY A C 1
ATOM 4165 O O . GLY A 1 508 ? 10.371 7.988 -23.460 1.00 87.88 508 GLY A O 1
ATOM 4166 N N . VAL A 1 509 ? 12.338 6.903 -23.459 1.00 89.44 509 VAL A N 1
ATOM 4167 C CA . VAL A 1 509 ? 12.360 6.609 -22.017 1.00 89.44 509 VAL A CA 1
ATOM 4168 C C . VAL A 1 509 ? 12.434 7.899 -21.205 1.00 89.44 509 VAL A C 1
ATOM 4170 O O . VAL A 1 509 ? 11.616 8.108 -20.312 1.00 89.44 509 VAL A O 1
ATOM 4173 N N . LEU A 1 510 ? 13.367 8.793 -21.547 1.00 89.50 510 LEU A N 1
ATOM 4174 C CA . LEU A 1 510 ? 13.518 10.095 -20.896 1.00 89.50 510 LEU A CA 1
ATOM 4175 C C . LEU A 1 510 ? 12.224 10.912 -20.982 1.00 89.50 510 LEU A C 1
ATOM 4177 O O . LEU A 1 510 ? 11.760 11.440 -19.975 1.00 89.50 510 LEU A O 1
ATOM 4181 N N . SER A 1 511 ? 11.599 10.954 -22.163 1.00 90.50 511 SER A N 1
ATOM 4182 C CA . SER A 1 511 ? 10.314 11.632 -22.352 1.00 90.50 511 SER A CA 1
ATOM 4183 C C . SER A 1 511 ? 9.217 11.038 -21.469 1.00 90.50 511 SER A C 1
ATOM 4185 O O . SER A 1 511 ? 8.413 11.787 -20.923 1.00 90.50 511 SER A O 1
ATOM 4187 N N . SER A 1 512 ? 9.183 9.712 -21.319 1.00 91.25 512 SER A N 1
ATOM 4188 C CA . SER A 1 512 ? 8.179 9.021 -20.504 1.00 91.25 512 SER A CA 1
ATOM 4189 C C . SER A 1 512 ? 8.337 9.345 -19.018 1.00 91.25 512 SER A C 1
ATOM 4191 O O . SER A 1 512 ? 7.345 9.605 -18.344 1.00 91.25 512 SER A O 1
ATOM 4193 N N . ILE A 1 513 ? 9.577 9.388 -18.513 1.00 90.81 513 ILE A N 1
ATOM 4194 C CA . ILE A 1 513 ? 9.866 9.735 -17.112 1.00 90.81 513 ILE A CA 1
ATOM 4195 C C . ILE A 1 513 ? 9.481 11.189 -16.830 1.00 90.81 513 ILE A C 1
ATOM 4197 O O . ILE A 1 513 ? 8.762 11.454 -15.869 1.00 90.81 513 ILE A O 1
ATOM 4201 N N . VAL A 1 514 ? 9.921 12.128 -17.672 1.00 89.50 514 VAL A N 1
ATOM 4202 C CA . VAL A 1 514 ? 9.627 13.559 -17.486 1.00 89.50 514 VAL A CA 1
ATOM 4203 C C . VAL A 1 514 ? 8.124 13.811 -17.539 1.00 89.50 514 VAL A C 1
ATOM 4205 O O . VAL A 1 514 ? 7.589 14.467 -16.652 1.00 89.50 514 VAL A O 1
ATOM 4208 N N . HIS A 1 515 ? 7.433 13.227 -18.522 1.00 91.31 515 HIS A N 1
ATOM 4209 C CA . HIS A 1 515 ? 5.986 13.365 -18.654 1.00 91.31 515 HIS A CA 1
ATOM 4210 C C . HIS A 1 515 ? 5.225 12.752 -17.471 1.00 91.31 515 HIS A C 1
ATOM 4212 O O . HIS A 1 515 ? 4.240 13.325 -17.008 1.00 91.31 515 HIS A O 1
ATOM 4218 N N . PHE A 1 516 ? 5.686 11.610 -16.949 1.00 92.75 516 PHE A N 1
ATOM 4219 C CA . PHE A 1 516 ? 5.094 11.002 -15.761 1.00 92.75 516 PHE A CA 1
ATOM 4220 C C . PHE A 1 516 ? 5.226 11.911 -14.537 1.00 92.75 516 PHE A C 1
ATOM 4222 O O . PHE A 1 516 ? 4.241 12.116 -13.829 1.00 92.75 516 PHE A O 1
ATOM 4229 N N . VAL A 1 517 ? 6.417 12.473 -14.297 1.00 90.56 517 VAL A N 1
ATOM 4230 C CA . VAL A 1 517 ? 6.646 13.386 -13.167 1.00 90.56 517 VAL A CA 1
ATOM 4231 C C . VAL A 1 517 ? 5.801 14.652 -13.323 1.00 90.56 517 VAL A C 1
ATOM 4233 O O . VAL A 1 517 ? 5.145 15.054 -12.368 1.00 90.56 517 VAL A O 1
ATOM 4236 N N . GLU A 1 518 ? 5.756 15.233 -14.524 1.00 90.19 518 GLU A N 1
ATOM 4237 C CA . GLU A 1 518 ? 4.949 16.418 -14.844 1.00 90.19 518 GLU A CA 1
ATOM 4238 C C . GLU A 1 518 ? 3.448 16.187 -14.612 1.00 90.19 518 GLU A C 1
ATOM 4240 O O . GLU A 1 518 ? 2.775 17.019 -14.011 1.00 90.19 518 GLU A O 1
ATOM 4245 N N . SER A 1 519 ? 2.929 15.024 -15.009 1.00 91.12 519 SER A N 1
ATOM 4246 C CA . SER A 1 519 ? 1.504 14.690 -14.868 1.00 91.12 519 SER A CA 1
ATOM 4247 C C . SER A 1 519 ? 1.083 14.374 -13.427 1.00 91.12 519 SER A C 1
ATOM 4249 O O . SER A 1 519 ? -0.108 14.309 -13.141 1.00 91.12 519 SER A O 1
ATOM 4251 N N . ASN A 1 520 ? 2.039 14.144 -12.520 1.00 90.00 520 ASN A N 1
ATOM 4252 C CA . ASN A 1 520 ? 1.782 13.736 -11.136 1.00 90.00 520 ASN A CA 1
ATOM 4253 C C . ASN A 1 520 ? 2.223 14.780 -10.097 1.00 90.00 520 ASN A C 1
ATOM 4255 O O . ASN A 1 520 ? 2.286 14.458 -8.911 1.00 90.00 520 ASN A O 1
ATOM 4259 N N . ILE A 1 521 ? 2.504 16.026 -10.497 1.00 87.81 521 ILE A N 1
ATOM 4260 C CA . ILE A 1 521 ? 2.922 17.094 -9.566 1.00 87.81 521 ILE A CA 1
ATOM 4261 C C . ILE A 1 521 ? 1.872 17.322 -8.471 1.00 87.81 521 ILE A C 1
ATOM 4263 O O . ILE A 1 521 ? 2.225 17.449 -7.298 1.00 87.81 521 ILE A O 1
ATOM 4267 N N . ASP A 1 522 ? 0.589 17.313 -8.835 1.00 85.44 522 ASP A N 1
ATOM 4268 C CA . ASP A 1 522 ? -0.520 17.545 -7.900 1.00 85.44 522 ASP A CA 1
ATOM 4269 C C . ASP A 1 522 ? -0.672 16.427 -6.859 1.00 85.44 522 ASP A C 1
ATOM 4271 O O . ASP A 1 522 ? -1.217 16.652 -5.779 1.00 85.44 522 ASP A O 1
ATOM 4275 N N . ASN A 1 523 ? -0.138 15.237 -7.149 1.00 87.94 523 ASN A N 1
ATOM 4276 C CA . ASN A 1 523 ? -0.144 14.102 -6.231 1.00 87.94 523 ASN A CA 1
ATOM 4277 C C . ASN A 1 523 ? 0.984 14.185 -5.188 1.00 87.94 523 ASN A C 1
ATOM 4279 O O . ASN A 1 523 ? 1.046 13.344 -4.297 1.00 87.94 523 ASN A O 1
ATOM 4283 N N . ILE A 1 524 ? 1.899 15.158 -5.272 1.00 89.44 524 ILE A N 1
ATOM 4284 C CA . ILE A 1 524 ? 2.978 15.315 -4.289 1.00 89.44 524 ILE A CA 1
ATOM 4285 C C . ILE A 1 524 ? 2.404 15.956 -3.012 1.00 89.44 524 ILE A C 1
ATOM 4287 O O . ILE A 1 524 ? 1.865 17.065 -3.084 1.00 89.44 524 ILE A O 1
ATOM 4291 N N . PRO A 1 525 ? 2.562 15.329 -1.825 1.00 90.31 525 PRO A N 1
ATOM 4292 C CA . PRO A 1 525 ? 2.018 15.857 -0.577 1.00 90.31 525 PRO A CA 1
ATOM 4293 C C . PRO A 1 525 ? 2.453 17.296 -0.287 1.00 90.31 525 PRO A C 1
ATOM 4295 O O . PRO A 1 525 ? 3.624 17.653 -0.447 1.00 90.31 525 PRO A O 1
ATOM 4298 N N . TYR A 1 526 ? 1.527 18.112 0.223 1.00 90.00 526 TYR A N 1
ATOM 4299 C CA . TYR A 1 526 ? 1.770 19.525 0.527 1.00 90.00 526 TYR A CA 1
ATOM 4300 C C . TYR A 1 526 ? 3.006 19.742 1.409 1.00 90.00 526 TYR A C 1
ATOM 4302 O O . TYR A 1 526 ? 3.853 20.573 1.087 1.00 90.00 526 TYR A O 1
ATOM 4310 N N . ILE A 1 527 ? 3.144 18.973 2.497 1.00 89.94 527 ILE A N 1
ATOM 4311 C CA . ILE A 1 527 ? 4.269 19.121 3.432 1.00 89.94 527 ILE A CA 1
ATOM 4312 C C . ILE A 1 527 ? 5.623 18.847 2.764 1.00 89.94 527 ILE A C 1
ATOM 4314 O O . ILE A 1 527 ? 6.620 19.468 3.122 1.00 89.94 527 ILE A O 1
ATOM 4318 N N . LEU A 1 528 ? 5.653 17.983 1.744 1.00 90.62 528 LEU A N 1
ATOM 4319 C CA . LEU A 1 528 ? 6.851 17.703 0.958 1.00 90.62 528 LEU A CA 1
ATOM 4320 C C . LEU A 1 528 ? 7.177 18.850 0.002 1.00 90.62 528 LEU A C 1
ATOM 4322 O O . LEU A 1 528 ? 8.323 19.283 -0.079 1.00 90.62 528 LEU A O 1
ATOM 4326 N N . ARG A 1 529 ? 6.165 19.408 -0.660 1.00 89.81 529 ARG A N 1
ATOM 4327 C CA . ARG A 1 529 ? 6.325 20.604 -1.493 1.00 89.81 529 ARG A CA 1
ATOM 4328 C C . ARG A 1 529 ? 6.803 21.816 -0.678 1.00 89.81 529 ARG A C 1
ATOM 4330 O O . ARG A 1 529 ? 7.710 22.532 -1.099 1.00 89.81 529 ARG A O 1
ATOM 4337 N N . TYR A 1 530 ? 6.243 22.007 0.518 1.00 88.56 530 TYR A N 1
ATOM 4338 C CA . TYR A 1 530 ? 6.675 23.037 1.465 1.00 88.56 530 TYR A CA 1
ATOM 4339 C C . TYR A 1 530 ? 8.112 22.805 1.952 1.00 88.56 530 TYR A C 1
ATOM 4341 O O . TYR A 1 530 ? 8.895 23.751 2.011 1.00 88.56 530 TYR A O 1
ATOM 4349 N N . PHE A 1 531 ? 8.493 21.553 2.231 1.00 88.62 531 PHE A N 1
ATOM 4350 C CA . PHE A 1 531 ? 9.873 21.208 2.565 1.00 88.62 531 PHE A CA 1
ATOM 4351 C C . PHE A 1 531 ? 10.841 21.627 1.452 1.00 88.62 531 PHE A C 1
ATOM 4353 O O . PHE A 1 531 ? 11.819 22.304 1.744 1.00 88.62 531 PHE A O 1
ATOM 4360 N N . PHE A 1 532 ? 10.553 21.340 0.177 1.00 85.81 532 PHE A N 1
ATOM 4361 C CA . PHE A 1 532 ? 11.420 21.769 -0.934 1.00 85.81 532 PHE A CA 1
ATOM 4362 C C . PHE A 1 532 ? 11.496 23.279 -1.129 1.00 85.81 532 PHE A C 1
ATOM 4364 O O . PHE A 1 532 ? 12.537 23.781 -1.548 1.00 85.81 532 PHE A O 1
ATOM 4371 N N . LYS A 1 533 ? 10.429 24.013 -0.796 1.00 84.94 533 LYS A N 1
ATOM 4372 C CA . LYS A 1 533 ? 10.449 25.480 -0.799 1.00 84.94 533 LYS A CA 1
ATOM 4373 C C . LYS A 1 533 ? 11.514 26.043 0.158 1.00 84.94 533 LYS A C 1
ATOM 4375 O O . LYS A 1 533 ? 12.025 27.126 -0.099 1.00 84.94 533 LYS A O 1
ATOM 4380 N N . ILE A 1 534 ? 11.848 25.318 1.231 1.00 80.50 534 ILE A N 1
ATOM 4381 C CA . ILE A 1 534 ? 12.820 25.740 2.254 1.00 80.50 534 ILE A CA 1
ATOM 4382 C C . ILE A 1 534 ? 14.177 25.039 2.095 1.00 80.50 534 ILE A C 1
ATOM 4384 O O . ILE A 1 534 ? 15.218 25.670 2.230 1.00 80.50 534 ILE A O 1
ATOM 4388 N N . TYR A 1 535 ? 14.174 23.741 1.798 1.00 79.88 535 TYR A N 1
ATOM 4389 C CA . TYR A 1 535 ? 15.374 22.915 1.660 1.00 79.88 535 TYR A CA 1
ATOM 4390 C C . TYR A 1 535 ? 16.129 23.164 0.343 1.00 79.88 535 TYR A C 1
ATOM 4392 O O . TYR A 1 535 ? 17.331 22.918 0.250 1.00 79.88 535 TYR A O 1
ATOM 4400 N N . GLY A 1 536 ? 15.433 23.658 -0.679 1.00 76.75 536 GLY A N 1
ATOM 4401 C CA . GLY A 1 536 ? 15.969 23.826 -2.024 1.00 76.75 536 GLY A CA 1
ATOM 4402 C C . GLY A 1 536 ? 15.559 22.687 -2.959 1.00 76.75 536 GLY A C 1
ATOM 4403 O O . GLY A 1 536 ? 15.368 21.532 -2.564 1.00 76.75 536 GLY A O 1
ATOM 4404 N N . ILE A 1 537 ? 15.410 23.033 -4.236 1.00 75.19 537 ILE A N 1
ATOM 4405 C CA . ILE A 1 537 ? 14.843 22.157 -5.275 1.00 75.19 537 ILE A CA 1
ATOM 4406 C C . ILE A 1 537 ? 15.846 21.173 -5.876 1.00 75.19 537 ILE A C 1
ATOM 4408 O O . ILE A 1 537 ? 15.447 20.211 -6.530 1.00 75.19 537 ILE A O 1
ATOM 4412 N N . THR A 1 538 ? 17.142 21.396 -5.655 1.00 70.81 538 THR A N 1
ATOM 4413 C CA . THR A 1 538 ? 18.237 20.657 -6.305 1.00 70.81 538 THR A CA 1
ATOM 4414 C C . THR A 1 538 ? 18.179 19.154 -6.029 1.00 70.81 538 THR A C 1
ATOM 4416 O O . THR A 1 538 ? 18.466 18.344 -6.906 1.00 70.81 538 THR A O 1
ATOM 4419 N N . ASN A 1 539 ? 17.712 18.768 -4.840 1.00 74.62 539 ASN A N 1
ATOM 4420 C CA . ASN A 1 539 ? 17.619 17.374 -4.412 1.00 74.62 539 ASN A CA 1
ATOM 4421 C C . ASN A 1 539 ? 16.261 16.713 -4.702 1.00 74.62 539 ASN A C 1
ATOM 4423 O O . ASN A 1 539 ? 16.052 15.566 -4.307 1.00 74.62 539 ASN A O 1
ATOM 4427 N N . PHE A 1 540 ? 15.330 17.393 -5.381 1.00 83.75 540 PHE A N 1
ATOM 4428 C CA . PHE A 1 540 ? 14.018 16.821 -5.704 1.00 83.75 540 PHE A CA 1
ATOM 4429 C C . PHE A 1 540 ? 14.154 15.550 -6.550 1.00 83.75 540 PHE A C 1
ATOM 4431 O O . PHE A 1 540 ? 13.673 14.480 -6.173 1.00 83.75 540 PHE A O 1
ATOM 4438 N N . PHE A 1 541 ? 14.861 15.639 -7.680 1.00 84.50 541 PHE A N 1
ATOM 4439 C CA . PHE A 1 541 ? 15.026 14.483 -8.552 1.00 84.50 541 PHE A CA 1
ATOM 4440 C C . PHE A 1 541 ? 16.011 13.470 -7.967 1.00 84.50 541 PHE A C 1
ATOM 4442 O O . PHE A 1 541 ? 15.662 12.301 -7.830 1.00 84.50 541 PHE A O 1
ATOM 4449 N N . SER A 1 542 ? 17.211 13.905 -7.575 1.00 79.69 542 SER A N 1
ATOM 4450 C CA . SER A 1 542 ? 18.259 13.002 -7.088 1.00 79.69 542 SER A CA 1
ATOM 4451 C C . SER A 1 542 ? 17.876 12.303 -5.778 1.00 79.69 542 SER A C 1
ATOM 4453 O O . SER A 1 542 ? 18.144 11.113 -5.633 1.00 79.69 542 SER A O 1
ATOM 4455 N N . GLY A 1 543 ? 17.215 12.992 -4.846 1.00 76.12 543 GLY A N 1
ATOM 4456 C CA . GLY A 1 543 ? 16.883 12.459 -3.524 1.00 76.12 543 GLY A CA 1
ATOM 4457 C C . GLY A 1 543 ? 15.557 11.703 -3.451 1.00 76.12 543 GLY A C 1
ATOM 4458 O O . GLY A 1 543 ? 15.452 10.753 -2.685 1.00 76.12 543 GLY A O 1
ATOM 4459 N N . PHE A 1 544 ? 14.555 12.070 -4.256 1.00 83.06 544 PHE A N 1
ATOM 4460 C CA . PHE A 1 544 ? 13.219 11.469 -4.150 1.00 83.06 544 PHE A CA 1
ATOM 4461 C C . PHE A 1 544 ? 12.854 10.647 -5.382 1.00 83.06 544 PHE A C 1
ATOM 4463 O O . PHE A 1 544 ? 12.546 9.466 -5.258 1.00 83.06 544 PHE A O 1
ATOM 4470 N N . ILE A 1 545 ? 12.924 11.229 -6.581 1.00 86.81 545 ILE A N 1
ATOM 4471 C CA . ILE A 1 545 ? 12.477 10.542 -7.805 1.00 86.81 545 ILE A CA 1
ATOM 4472 C C . ILE A 1 545 ? 13.450 9.433 -8.230 1.00 86.81 545 ILE A C 1
ATOM 4474 O O . ILE A 1 545 ? 13.022 8.332 -8.579 1.00 86.81 545 ILE A O 1
ATOM 4478 N N . SER A 1 546 ? 14.759 9.690 -8.178 1.00 85.25 546 SER A N 1
ATOM 4479 C CA . SER A 1 546 ? 15.784 8.766 -8.675 1.00 85.25 546 SER A CA 1
ATOM 4480 C C . SER A 1 546 ? 15.815 7.447 -7.899 1.00 85.25 546 SER A C 1
ATOM 4482 O O . SER A 1 546 ? 16.086 6.394 -8.472 1.00 85.25 546 SER A O 1
ATOM 4484 N N . GLN A 1 547 ? 15.466 7.477 -6.611 1.00 83.06 547 GLN A N 1
ATOM 4485 C CA . GLN A 1 547 ? 15.464 6.289 -5.764 1.00 83.06 547 GLN A CA 1
ATOM 4486 C C . GLN A 1 547 ? 14.422 5.266 -6.232 1.00 83.06 547 GLN A C 1
ATOM 4488 O O . GLN A 1 547 ? 14.721 4.073 -6.285 1.00 83.06 547 GLN A O 1
ATOM 4493 N N . PHE A 1 548 ? 13.247 5.728 -6.679 1.00 83.06 548 PHE A N 1
ATOM 4494 C CA . PHE A 1 548 ? 12.226 4.870 -7.294 1.00 83.06 548 PHE A CA 1
ATOM 4495 C C . PHE A 1 548 ? 12.653 4.304 -8.649 1.00 83.06 548 PHE A C 1
ATOM 4497 O O . PHE A 1 548 ? 12.118 3.283 -9.064 1.00 83.06 548 PHE A O 1
ATOM 4504 N N . LEU A 1 549 ? 13.608 4.938 -9.336 1.00 83.44 549 LEU A N 1
ATOM 4505 C CA . LEU A 1 549 ? 14.157 4.439 -10.597 1.00 83.44 549 LEU A CA 1
ATOM 4506 C C . LEU A 1 549 ? 15.279 3.412 -10.372 1.00 83.44 549 LEU A C 1
ATOM 4508 O O . LEU A 1 549 ? 15.356 2.417 -11.088 1.00 83.44 549 LEU A O 1
ATOM 4512 N N . LEU A 1 550 ? 16.150 3.646 -9.385 1.00 83.62 550 LEU A N 1
ATOM 4513 C CA . LEU A 1 550 ? 17.357 2.847 -9.138 1.00 83.62 550 LEU A CA 1
ATOM 4514 C C . LEU A 1 550 ? 17.104 1.587 -8.301 1.00 83.62 550 LEU A C 1
AT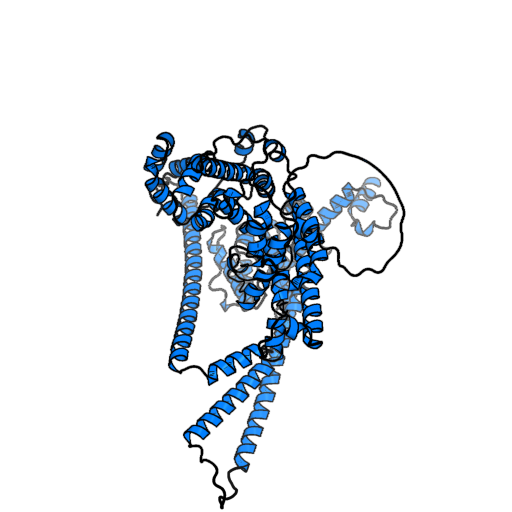OM 4516 O O . LEU A 1 550 ? 17.690 0.535 -8.577 1.00 83.62 550 LEU A O 1
ATOM 4520 N N . ALA A 1 551 ? 16.266 1.696 -7.269 1.00 76.62 551 ALA A N 1
ATOM 4521 C CA . ALA A 1 551 ? 16.022 0.622 -6.310 1.00 76.62 551 ALA A CA 1
ATOM 4522 C C . ALA A 1 551 ? 14.533 0.446 -5.934 1.00 76.62 551 ALA A C 1
ATOM 4524 O O . ALA A 1 551 ? 14.203 0.487 -4.748 1.00 76.62 551 ALA A O 1
ATOM 4525 N N . PRO A 1 552 ? 13.612 0.219 -6.898 1.00 75.31 552 PRO A N 1
ATOM 4526 C CA . PRO A 1 552 ? 12.215 -0.089 -6.582 1.00 75.31 552 PRO A CA 1
ATOM 4527 C C . PRO A 1 552 ? 12.018 -1.277 -5.617 1.00 75.31 552 PRO A C 1
ATOM 4529 O O . PRO A 1 552 ? 11.031 -1.312 -4.884 1.00 75.31 552 PRO A O 1
ATOM 4532 N N . ASP A 1 553 ? 12.957 -2.229 -5.602 1.00 72.62 553 ASP A N 1
ATOM 4533 C CA . ASP A 1 553 ? 12.975 -3.425 -4.750 1.00 72.62 553 ASP A CA 1
ATOM 4534 C C . ASP A 1 553 ? 13.186 -3.114 -3.262 1.00 72.62 553 ASP A C 1
ATOM 4536 O O . ASP A 1 553 ? 12.687 -3.837 -2.402 1.00 72.62 553 ASP A O 1
ATOM 4540 N N . ALA A 1 554 ? 13.843 -1.998 -2.935 1.00 67.94 554 ALA A N 1
ATOM 4541 C CA . ALA A 1 554 ? 13.979 -1.543 -1.551 1.00 67.94 554 ALA A CA 1
ATOM 4542 C C . ALA A 1 554 ? 12.628 -1.147 -0.923 1.00 67.94 554 ALA A C 1
ATOM 4544 O O . ALA A 1 554 ? 12.503 -1.085 0.297 1.00 67.94 554 ALA A O 1
ATOM 4545 N N . PHE A 1 555 ? 11.609 -0.886 -1.749 1.00 67.88 555 PHE A N 1
ATOM 4546 C CA . PHE A 1 555 ? 10.296 -0.409 -1.306 1.00 67.88 555 PHE A CA 1
ATOM 4547 C C . PHE A 1 555 ? 9.221 -1.496 -1.282 1.00 67.88 555 PHE A C 1
ATOM 4549 O O . PHE A 1 555 ? 8.128 -1.252 -0.769 1.00 67.88 555 PHE A O 1
ATOM 4556 N N . ASN A 1 556 ? 9.492 -2.666 -1.866 1.00 66.12 556 ASN A N 1
ATOM 4557 C CA . ASN A 1 556 ? 8.604 -3.820 -1.826 1.00 66.12 556 ASN A CA 1
ATOM 4558 C C . ASN A 1 556 ? 9.414 -5.110 -2.015 1.00 66.12 556 ASN A C 1
ATOM 4560 O O . ASN A 1 556 ? 9.963 -5.337 -3.092 1.00 66.12 556 ASN A O 1
ATOM 4564 N N . SER A 1 557 ? 9.419 -5.974 -0.996 1.00 60.47 557 SER A N 1
ATOM 4565 C CA . SER A 1 557 ? 10.111 -7.271 -1.007 1.00 60.47 557 SER A CA 1
ATOM 4566 C C . SER A 1 557 ? 9.659 -8.212 -2.127 1.00 60.47 557 SER A C 1
ATOM 4568 O O . SER A 1 557 ? 10.399 -9.126 -2.497 1.00 60.47 557 SER A O 1
ATOM 4570 N N . ASP A 1 558 ? 8.463 -7.987 -2.672 1.00 66.94 558 ASP A N 1
ATOM 4571 C CA . ASP A 1 558 ? 7.891 -8.786 -3.755 1.00 66.94 558 ASP A CA 1
ATOM 4572 C C . ASP A 1 558 ? 8.455 -8.388 -5.128 1.00 66.94 558 ASP A C 1
ATOM 4574 O O . ASP A 1 558 ? 8.422 -9.175 -6.077 1.00 66.94 558 ASP A O 1
ATOM 4578 N N . LEU A 1 559 ? 9.006 -7.175 -5.251 1.00 69.38 559 LEU A N 1
ATOM 4579 C CA . LEU A 1 559 ? 9.612 -6.683 -6.482 1.00 69.38 559 LEU A CA 1
ATOM 4580 C C . LEU A 1 559 ? 11.094 -7.062 -6.502 1.00 69.38 559 LEU A C 1
ATOM 4582 O O . LEU A 1 559 ? 11.874 -6.629 -5.661 1.00 69.38 559 LEU A O 1
ATOM 4586 N N . ARG A 1 560 ? 11.509 -7.846 -7.500 1.00 69.75 560 ARG A N 1
ATOM 4587 C CA . ARG A 1 560 ? 12.927 -8.142 -7.751 1.00 69.75 560 ARG A CA 1
ATOM 4588 C C . ARG A 1 560 ? 13.378 -7.501 -9.049 1.00 69.75 560 ARG A C 1
ATOM 4590 O O . ARG A 1 560 ? 12.704 -7.606 -10.070 1.00 69.75 560 ARG A O 1
ATOM 4597 N N . ILE A 1 561 ? 14.541 -6.863 -9.005 1.00 77.94 561 ILE A N 1
ATOM 4598 C CA . ILE A 1 561 ? 15.134 -6.155 -10.140 1.00 77.94 561 ILE A CA 1
ATOM 4599 C C . ILE A 1 561 ? 16.432 -6.851 -10.509 1.00 77.94 561 ILE A C 1
ATOM 4601 O O . ILE A 1 561 ? 17.277 -7.122 -9.654 1.00 77.94 561 ILE A O 1
ATOM 4605 N N . SER A 1 562 ? 16.606 -7.144 -11.795 1.00 81.62 562 SER A N 1
ATOM 4606 C CA . SER A 1 562 ? 17.846 -7.725 -12.296 1.00 81.62 562 SER A CA 1
ATOM 4607 C C . SER A 1 562 ? 18.999 -6.710 -12.230 1.00 81.62 562 SER A C 1
ATOM 4609 O O . SER A 1 562 ? 18.820 -5.506 -12.425 1.00 81.62 562 SER A O 1
ATOM 4611 N N . LYS A 1 563 ? 20.231 -7.188 -12.001 1.00 83.69 563 LYS A N 1
ATOM 4612 C CA . LYS A 1 563 ? 21.435 -6.329 -11.993 1.00 83.69 563 LYS A CA 1
ATOM 4613 C C . LYS A 1 563 ? 21.595 -5.545 -13.308 1.00 83.69 563 LYS A C 1
ATOM 4615 O O . LYS A 1 563 ? 22.028 -4.395 -13.291 1.00 83.69 563 LYS A O 1
ATOM 4620 N N . SER A 1 564 ? 21.203 -6.160 -14.428 1.00 81.81 564 SER A N 1
ATOM 4621 C CA . SER A 1 564 ? 21.182 -5.533 -15.756 1.00 81.81 564 SER A CA 1
ATOM 4622 C C . SER A 1 564 ? 20.229 -4.338 -15.799 1.00 81.81 564 SER A C 1
ATOM 4624 O O . SER A 1 564 ? 20.627 -3.243 -16.193 1.00 81.81 564 SER A O 1
ATOM 4626 N N . LEU A 1 565 ? 19.000 -4.509 -15.302 1.00 84.44 565 LEU A N 1
ATOM 4627 C CA . LEU A 1 565 ? 18.011 -3.440 -15.256 1.00 84.44 565 LEU A CA 1
ATOM 4628 C C . LEU A 1 565 ? 18.474 -2.256 -14.390 1.00 84.44 565 LEU A C 1
ATOM 4630 O O . LEU A 1 565 ? 18.377 -1.110 -14.824 1.00 84.44 565 LEU A O 1
ATOM 4634 N N . ARG A 1 566 ? 19.075 -2.524 -13.222 1.00 84.94 566 ARG A N 1
ATOM 4635 C CA . ARG A 1 566 ? 19.651 -1.479 -12.353 1.00 84.94 566 ARG A CA 1
ATOM 4636 C C . ARG A 1 566 ? 20.758 -0.683 -13.055 1.00 84.94 566 ARG A C 1
ATOM 4638 O O . ARG A 1 566 ? 20.795 0.538 -12.947 1.00 84.94 566 ARG A O 1
ATOM 4645 N N . SER A 1 567 ? 21.626 -1.352 -13.816 1.00 83.38 567 SER A N 1
ATOM 4646 C CA . SER A 1 567 ? 22.684 -0.687 -14.594 1.00 83.38 567 SER A CA 1
ATOM 4647 C C . SER A 1 567 ? 22.122 0.200 -15.714 1.00 83.38 567 SER A C 1
ATOM 4649 O O . SER A 1 567 ? 22.601 1.317 -15.914 1.00 83.38 567 SER A O 1
ATOM 4651 N N . LYS A 1 568 ? 21.069 -0.249 -16.411 1.00 85.75 568 LYS A N 1
ATOM 4652 C CA . LYS A 1 568 ? 20.379 0.553 -17.437 1.00 85.75 568 LYS A CA 1
ATOM 4653 C C . LYS A 1 568 ? 19.674 1.769 -16.827 1.00 85.75 568 LYS A C 1
ATOM 4655 O O . LYS A 1 568 ? 19.823 2.875 -17.339 1.00 85.75 568 LYS A O 1
ATOM 4660 N N . ALA A 1 569 ? 18.953 1.580 -15.720 1.00 85.75 569 ALA A N 1
ATOM 4661 C CA . ALA A 1 569 ? 18.284 2.661 -14.996 1.00 85.75 569 ALA A CA 1
ATOM 4662 C C . ALA A 1 569 ? 19.285 3.711 -14.491 1.00 85.75 569 ALA A C 1
ATOM 4664 O O . ALA A 1 569 ? 19.030 4.906 -14.610 1.00 85.75 569 ALA A O 1
ATOM 4665 N N . PHE A 1 570 ? 20.455 3.274 -14.015 1.00 85.94 570 PHE A N 1
ATOM 4666 C CA . PHE A 1 570 ? 21.530 4.165 -13.589 1.00 85.94 570 PHE A CA 1
ATOM 4667 C C . PHE A 1 570 ? 21.994 5.110 -14.704 1.00 85.94 570 PHE A C 1
ATOM 4669 O O . PHE A 1 570 ? 22.054 6.315 -14.479 1.00 85.94 570 PHE A O 1
ATOM 4676 N N . LYS A 1 571 ? 22.204 4.607 -15.928 1.00 82.94 571 LYS A N 1
ATOM 4677 C CA . LYS A 1 571 ? 22.571 5.449 -17.085 1.00 82.94 571 LYS A CA 1
ATOM 4678 C C . LYS A 1 571 ? 21.504 6.495 -17.414 1.00 82.94 571 LYS A C 1
ATOM 4680 O O . LYS A 1 571 ? 21.828 7.644 -17.698 1.00 82.94 571 LYS A O 1
ATOM 4685 N N . ILE A 1 572 ? 20.227 6.116 -17.347 1.00 86.56 572 ILE A N 1
ATOM 4686 C CA . ILE A 1 572 ? 19.111 7.047 -17.574 1.00 86.56 572 ILE A CA 1
ATOM 4687 C C . ILE A 1 572 ? 19.070 8.130 -16.489 1.00 86.56 572 ILE A C 1
ATOM 4689 O O . ILE A 1 572 ? 18.940 9.310 -16.808 1.00 86.56 572 ILE A O 1
ATOM 4693 N N . VAL A 1 573 ? 19.225 7.753 -15.217 1.00 85.88 573 VAL A N 1
ATOM 4694 C CA . VAL A 1 573 ? 19.268 8.699 -14.091 1.00 85.88 573 VAL A CA 1
ATOM 4695 C C . VAL A 1 573 ? 20.455 9.655 -14.213 1.00 85.88 573 VAL A C 1
ATOM 4697 O O . VAL A 1 573 ? 20.276 10.852 -14.008 1.00 85.88 573 VAL A O 1
ATOM 4700 N N . GLN A 1 574 ? 21.634 9.164 -14.608 1.00 83.94 574 GLN A N 1
ATOM 4701 C CA . GLN A 1 574 ? 22.808 10.005 -14.866 1.00 83.94 574 GLN A CA 1
ATOM 4702 C C . GLN A 1 574 ? 22.538 11.052 -15.952 1.00 83.94 574 GLN A C 1
ATOM 4704 O O . GLN A 1 574 ? 22.883 12.215 -15.769 1.00 83.94 574 GLN A O 1
ATOM 4709 N N . LEU A 1 575 ? 21.877 10.672 -17.050 1.00 83.25 575 LEU A N 1
ATOM 4710 C CA . LEU A 1 575 ? 21.523 11.608 -18.122 1.00 83.25 575 LEU A CA 1
ATOM 4711 C C . LEU A 1 575 ? 20.526 12.678 -17.667 1.00 83.25 575 LEU A C 1
ATOM 4713 O O . LEU A 1 575 ? 20.661 13.837 -18.055 1.00 83.25 575 LEU A O 1
ATOM 4717 N N . ILE A 1 576 ? 19.536 12.308 -16.848 1.00 84.81 576 ILE A N 1
ATOM 4718 C CA . ILE A 1 576 ? 18.571 13.271 -16.303 1.00 84.81 576 ILE A CA 1
ATOM 4719 C C . ILE A 1 576 ? 19.264 14.218 -15.317 1.00 84.81 576 ILE A C 1
ATOM 4721 O O . ILE A 1 576 ? 19.091 15.427 -15.438 1.00 84.81 576 ILE A O 1
ATOM 4725 N N . ASN A 1 577 ? 20.090 13.700 -14.402 1.00 84.75 577 ASN A N 1
ATOM 4726 C CA . ASN A 1 577 ? 20.881 14.530 -13.487 1.00 84.75 577 ASN A CA 1
ATOM 4727 C C . ASN A 1 577 ? 21.775 15.504 -14.260 1.00 84.75 577 ASN A C 1
ATOM 4729 O O . ASN A 1 577 ? 21.746 16.699 -13.991 1.00 84.75 577 ASN A O 1
ATOM 4733 N N . PHE A 1 578 ? 22.484 15.027 -15.287 1.00 81.88 578 PHE A N 1
ATOM 4734 C CA . PHE A 1 578 ? 23.319 15.875 -16.135 1.00 81.88 578 PHE A CA 1
ATOM 4735 C C . PHE A 1 578 ? 22.510 16.986 -16.821 1.00 81.88 578 PHE A C 1
ATOM 4737 O O . PHE A 1 578 ? 22.949 18.136 -16.854 1.00 81.88 578 PHE A O 1
ATOM 4744 N N . ALA A 1 579 ? 21.312 16.666 -17.325 1.00 80.69 579 ALA A N 1
ATOM 4745 C CA . ALA A 1 579 ? 20.413 17.642 -17.937 1.00 80.69 579 ALA A CA 1
ATOM 4746 C C . ALA A 1 579 ? 19.883 18.690 -16.940 1.00 80.69 579 ALA A C 1
ATOM 4748 O O . ALA A 1 579 ? 19.665 19.842 -17.322 1.00 80.69 579 ALA A O 1
ATOM 4749 N N . ILE A 1 580 ? 19.672 18.307 -15.678 1.00 79.31 580 ILE A N 1
ATOM 4750 C CA . ILE A 1 580 ? 19.208 19.201 -14.607 1.00 79.31 580 ILE A CA 1
ATOM 4751 C C . ILE A 1 580 ? 20.348 20.098 -14.103 1.00 79.31 580 ILE A C 1
ATOM 4753 O O . ILE A 1 580 ? 20.144 21.296 -13.939 1.00 79.31 580 ILE A O 1
ATOM 4757 N N . GLU A 1 581 ? 21.540 19.541 -13.880 1.00 76.50 581 GLU A N 1
ATOM 4758 C CA . GLU A 1 581 ? 22.689 20.251 -13.299 1.00 76.50 581 GLU A CA 1
ATOM 4759 C C . GLU A 1 581 ? 23.383 21.194 -14.292 1.00 76.50 581 GLU A C 1
ATOM 4761 O O . GLU A 1 581 ? 23.921 22.220 -13.883 1.00 76.50 581 GLU A O 1
ATOM 4766 N N . ASN A 1 582 ? 23.358 20.883 -15.596 1.00 74.12 582 ASN A N 1
ATOM 4767 C CA . ASN A 1 582 ? 24.096 21.629 -16.623 1.00 74.12 582 ASN A CA 1
ATOM 4768 C C . ASN A 1 582 ? 23.186 22.196 -17.735 1.00 74.12 582 ASN A C 1
ATOM 4770 O O . ASN A 1 582 ? 23.379 21.876 -18.911 1.00 74.12 582 ASN A O 1
ATOM 4774 N N . PRO A 1 583 ? 22.205 23.068 -17.427 1.00 68.62 583 PRO A N 1
ATOM 4775 C CA . PRO A 1 583 ? 21.304 23.631 -18.438 1.00 68.62 583 PRO A CA 1
ATOM 4776 C C . PRO A 1 583 ? 22.034 24.507 -19.476 1.00 68.62 583 PRO A C 1
ATOM 4778 O O . PRO A 1 583 ? 21.637 24.550 -20.643 1.00 68.62 583 PRO A O 1
ATOM 4781 N N . GLU A 1 584 ? 23.122 25.177 -19.079 1.00 64.94 584 GLU A N 1
ATOM 4782 C CA . GLU A 1 584 ? 23.907 26.083 -19.934 1.00 64.94 584 GLU A CA 1
ATOM 4783 C C . GLU A 1 584 ? 24.758 25.352 -20.979 1.00 64.94 584 GLU A C 1
ATOM 4785 O O . GLU A 1 584 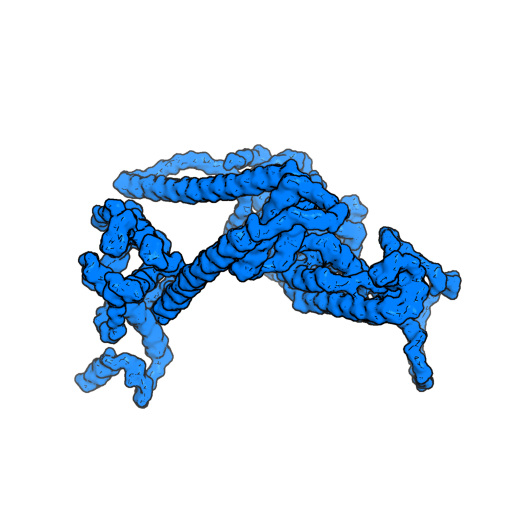? 25.004 25.887 -22.063 1.00 64.94 584 GLU A O 1
ATOM 4790 N N . TYR A 1 585 ? 25.151 24.106 -20.695 1.00 66.56 585 TYR A N 1
ATOM 4791 C CA . TYR A 1 585 ? 25.964 23.279 -21.591 1.00 66.56 585 TYR A CA 1
ATOM 4792 C C . TYR A 1 585 ? 25.279 23.060 -22.948 1.00 66.56 585 TYR A C 1
ATOM 4794 O O . TYR A 1 585 ? 25.926 23.018 -23.991 1.00 66.56 585 TYR A O 1
ATOM 4802 N N . PHE A 1 586 ? 23.946 23.012 -22.957 1.00 60.34 586 PHE A N 1
ATOM 4803 C CA . PHE A 1 586 ? 23.140 22.846 -24.167 1.00 60.34 586 PHE A CA 1
ATOM 4804 C C . PHE A 1 586 ? 22.778 24.176 -24.856 1.00 60.34 586 PHE A C 1
ATOM 4806 O O . PHE A 1 586 ? 22.088 24.190 -25.881 1.00 60.34 586 PHE A O 1
ATOM 4813 N N . GLY A 1 587 ? 23.201 25.310 -24.288 1.00 47.62 587 GLY A N 1
ATOM 4814 C CA . GLY A 1 587 ? 22.944 26.655 -24.803 1.00 47.62 587 GLY A CA 1
ATOM 4815 C C . GLY A 1 587 ? 23.857 27.065 -25.961 1.00 47.62 587 GLY A C 1
ATOM 4816 O O . GLY A 1 587 ? 23.438 27.862 -26.798 1.00 47.62 587 GLY A O 1
ATOM 4817 N N . THR A 1 588 ? 25.067 26.501 -26.043 1.00 43.97 588 THR A N 1
ATOM 4818 C CA . THR A 1 588 ? 26.127 26.888 -26.999 1.00 43.97 588 THR A CA 1
ATOM 4819 C C . THR A 1 588 ? 26.293 25.930 -28.180 1.00 43.97 588 THR A C 1
ATOM 4821 O O . THR A 1 588 ? 27.077 26.202 -29.090 1.00 43.97 588 THR A O 1
ATOM 4824 N N . CYS A 1 589 ? 25.538 24.829 -28.224 1.00 41.56 589 CYS A N 1
ATOM 4825 C CA . CYS A 1 589 ? 25.583 23.866 -29.322 1.00 41.56 589 CYS A CA 1
ATOM 4826 C C . CYS A 1 589 ? 24.831 24.399 -30.557 1.00 41.56 589 CYS A C 1
ATOM 4828 O O . CYS A 1 589 ? 23.746 23.923 -30.895 1.00 41.56 589 CYS A O 1
ATOM 4830 N N . HIS A 1 590 ? 25.401 25.380 -31.262 1.00 31.20 590 HIS A N 1
ATOM 4831 C CA . HIS A 1 590 ? 25.060 25.584 -32.667 1.00 31.20 590 HIS A CA 1
ATOM 4832 C C . HIS A 1 590 ? 25.529 24.349 -33.436 1.00 31.20 590 HIS A C 1
ATOM 4834 O O . HIS A 1 590 ? 26.723 24.132 -33.630 1.00 31.20 590 HIS A O 1
ATOM 4840 N N . PHE A 1 591 ? 24.579 23.518 -33.856 1.00 33.09 591 PHE A N 1
ATOM 4841 C CA . PHE A 1 591 ? 24.823 22.483 -34.847 1.00 33.09 591 PHE A CA 1
ATOM 4842 C C . PHE A 1 591 ? 25.340 23.173 -36.117 1.00 33.09 591 PHE A C 1
ATOM 4844 O O . PHE A 1 591 ? 24.583 23.843 -36.821 1.00 33.09 591 PHE A O 1
ATOM 4851 N N . ALA A 1 592 ? 26.644 23.067 -36.378 1.00 29.72 592 ALA A N 1
ATOM 4852 C CA . ALA A 1 592 ? 27.258 23.470 -37.636 1.00 29.72 592 ALA A CA 1
ATOM 4853 C C . ALA A 1 592 ? 26.734 22.540 -38.740 1.00 29.72 592 ALA A C 1
ATOM 4855 O O . ALA A 1 592 ? 27.318 21.506 -39.048 1.00 29.72 592 ALA A O 1
ATOM 4856 N N . GLY A 1 593 ? 25.559 22.869 -39.269 1.00 29.67 593 GLY A N 1
ATOM 4857 C CA . GLY A 1 593 ? 24.848 22.025 -40.217 1.00 29.67 593 GLY A CA 1
ATOM 4858 C C . GLY A 1 593 ? 23.471 22.573 -40.557 1.00 29.67 593 GLY A C 1
ATOM 4859 O O . GLY A 1 593 ? 22.485 21.853 -40.470 1.00 29.67 593 GLY A O 1
ATOM 4860 N N . SER A 1 594 ? 23.394 23.849 -40.927 1.00 26.08 594 SER A N 1
ATOM 4861 C CA . SER A 1 594 ? 22.277 24.377 -41.705 1.00 26.08 594 SER A CA 1
ATOM 4862 C C . SER A 1 594 ? 22.831 25.357 -42.723 1.00 26.08 594 SER A C 1
ATOM 4864 O O . SER A 1 594 ? 23.545 26.296 -42.386 1.00 26.08 594 SER A O 1
ATOM 4866 N N . ILE A 1 595 ? 22.523 25.055 -43.973 1.00 27.33 595 ILE A N 1
ATOM 4867 C CA . ILE A 1 595 ? 22.847 25.800 -45.178 1.00 27.33 595 ILE A CA 1
ATOM 4868 C C . ILE A 1 595 ? 22.259 27.217 -45.085 1.00 27.33 595 ILE A C 1
ATOM 4870 O O . ILE A 1 595 ? 21.209 27.419 -44.480 1.00 27.33 595 ILE A O 1
ATOM 4874 N N . ASN A 1 596 ? 23.003 28.159 -45.664 1.00 27.94 596 ASN A N 1
ATOM 4875 C CA . ASN A 1 596 ? 22.696 29.562 -45.946 1.00 27.94 596 ASN A CA 1
ATOM 4876 C C . ASN A 1 596 ? 21.201 29.906 -46.064 1.00 27.94 596 ASN A C 1
ATOM 4878 O O . ASN A 1 596 ? 20.510 29.259 -46.840 1.00 27.94 596 ASN A O 1
ATOM 4882 N N . GLU A 1 597 ? 20.784 31.017 -45.448 1.00 27.33 597 GLU A N 1
ATOM 4883 C CA . GLU A 1 597 ? 19.987 32.058 -46.119 1.00 27.33 597 GLU A CA 1
ATOM 4884 C C . GLU A 1 597 ? 19.980 33.367 -45.296 1.00 27.33 597 GLU A C 1
ATOM 4886 O O . GLU A 1 597 ? 19.483 33.446 -44.179 1.00 27.33 597 GLU A O 1
ATOM 4891 N N . GLU A 1 598 ? 20.689 34.345 -45.863 1.00 27.17 598 GLU A N 1
ATOM 4892 C CA . GLU A 1 598 ? 20.446 35.793 -45.941 1.00 27.17 598 GLU A CA 1
ATOM 4893 C C . GLU A 1 598 ? 19.782 36.576 -44.781 1.00 27.17 598 GLU A C 1
ATOM 4895 O O . GLU A 1 598 ? 18.613 36.420 -44.458 1.00 27.17 598 GLU A O 1
ATOM 4900 N N . ASN A 1 599 ? 20.567 37.536 -44.264 1.00 26.17 599 ASN A N 1
ATOM 4901 C CA . ASN A 1 599 ? 20.249 38.940 -43.941 1.00 26.17 599 ASN A CA 1
ATOM 4902 C C . ASN A 1 599 ? 18.805 39.335 -43.547 1.00 26.17 599 ASN A C 1
ATOM 4904 O O . ASN A 1 599 ? 17.872 39.178 -44.322 1.00 26.17 599 ASN A O 1
ATOM 4908 N N . VAL A 1 600 ? 18.670 40.111 -42.458 1.00 25.34 600 VAL A N 1
ATOM 4909 C CA . VAL A 1 600 ? 18.382 41.570 -42.499 1.00 25.34 600 VAL A CA 1
ATOM 4910 C C . VAL A 1 600 ? 18.145 42.119 -41.074 1.00 25.34 600 VAL A C 1
ATOM 4912 O O . VAL A 1 600 ? 17.163 41.815 -40.412 1.00 25.34 600 VAL A O 1
ATOM 4915 N N . ASN A 1 601 ? 19.087 42.977 -40.669 1.00 24.31 601 ASN A N 1
ATOM 4916 C CA . ASN A 1 601 ? 18.973 44.242 -39.931 1.00 24.31 601 ASN A CA 1
ATOM 4917 C C . ASN A 1 601 ? 18.282 44.366 -38.553 1.00 24.31 601 ASN A C 1
ATOM 4919 O O . ASN A 1 601 ? 17.076 44.207 -38.410 1.00 24.31 601 ASN A O 1
ATOM 4923 N N . SER A 1 602 ? 19.063 45.016 -37.667 1.00 26.27 602 SER A N 1
ATOM 4924 C CA . SER A 1 602 ? 18.701 46.152 -36.784 1.00 26.27 602 SER A CA 1
ATOM 4925 C C . SER A 1 602 ? 17.764 45.871 -35.594 1.00 26.27 602 SER A C 1
ATOM 4927 O O . SER A 1 602 ? 16.730 45.252 -35.752 1.00 26.27 602 SER A O 1
ATOM 4929 N N . THR A 1 603 ? 17.986 46.335 -34.359 1.00 22.19 603 THR A N 1
ATOM 4930 C CA . THR A 1 603 ? 18.878 47.372 -33.801 1.00 22.19 603 THR A CA 1
ATOM 4931 C C . THR A 1 603 ? 18.715 47.380 -32.269 1.00 22.19 603 THR A C 1
ATOM 4933 O O . THR A 1 603 ? 17.590 47.243 -31.807 1.00 22.19 603 THR A O 1
ATOM 4936 N N . SER A 1 604 ? 19.818 47.658 -31.546 1.00 23.22 604 SER A N 1
ATOM 4937 C CA . SER A 1 604 ? 19.944 48.465 -30.297 1.00 23.22 604 SER A CA 1
ATOM 4938 C C . SER A 1 604 ? 19.130 48.060 -29.042 1.00 23.22 604 SER A C 1
ATOM 4940 O O . SER A 1 604 ? 17.930 47.878 -29.128 1.00 23.22 604 SER A O 1
ATOM 4942 N N . SER A 1 605 ? 19.655 48.001 -27.809 1.00 22.98 605 SER A N 1
ATOM 4943 C CA . SER A 1 605 ? 20.764 48.751 -27.191 1.00 22.98 605 SER A CA 1
ATOM 4944 C C . SER A 1 605 ? 21.112 48.227 -25.777 1.00 22.98 605 SER A C 1
ATOM 4946 O O . SER A 1 605 ? 20.189 47.967 -25.018 1.00 22.98 605 SER A O 1
ATOM 4948 N N . VAL A 1 606 ? 22.422 48.189 -25.449 1.00 24.53 606 VAL A N 1
ATOM 4949 C CA . VAL A 1 606 ? 23.112 48.806 -24.269 1.00 24.53 606 VAL A CA 1
ATOM 4950 C C . VAL A 1 606 ? 22.556 48.464 -22.857 1.00 24.53 606 VAL A C 1
ATOM 4952 O O . VAL A 1 606 ? 21.379 48.646 -22.613 1.00 24.53 606 VAL A O 1
ATOM 4955 N N . SER A 1 607 ? 23.295 48.022 -21.824 1.00 23.20 607 SER A N 1
ATOM 4956 C CA . SER A 1 607 ? 24.692 48.261 -21.404 1.00 23.20 607 SER A CA 1
ATOM 4957 C C . SER A 1 607 ? 25.246 47.167 -20.462 1.00 23.20 607 SER A C 1
ATOM 4959 O O . SER A 1 607 ? 24.734 46.950 -19.367 1.00 23.20 607 SER A O 1
ATOM 4961 N N . SER A 1 608 ? 26.355 46.566 -20.890 1.00 25.19 608 SER A N 1
ATOM 4962 C CA . SER A 1 608 ? 27.621 46.323 -20.172 1.00 25.19 608 SER A CA 1
ATOM 4963 C C . SER A 1 608 ? 27.732 46.455 -18.638 1.00 25.19 608 SER A C 1
ATOM 4965 O O . SER A 1 608 ? 27.671 47.549 -18.076 1.00 25.19 608 SER A O 1
ATOM 4967 N N . ARG A 1 609 ? 28.249 45.377 -18.028 1.00 23.33 609 ARG A N 1
ATOM 4968 C CA . ARG A 1 609 ? 29.438 45.448 -17.158 1.00 23.33 609 ARG A CA 1
ATOM 4969 C C . ARG A 1 609 ? 30.356 44.235 -17.395 1.00 23.33 609 ARG A C 1
ATOM 4971 O O . ARG A 1 609 ? 30.153 43.160 -16.851 1.00 23.33 609 ARG A O 1
ATOM 4978 N N . SER A 1 610 ? 31.326 44.447 -18.286 1.00 25.14 610 SER A N 1
ATOM 4979 C CA . SER A 1 610 ? 32.603 43.726 -18.442 1.00 25.14 610 SER A CA 1
ATOM 4980 C C . SER A 1 610 ? 33.387 43.759 -17.120 1.00 25.14 610 SER A C 1
ATOM 4982 O O . SER A 1 610 ? 33.248 44.740 -16.392 1.00 25.14 610 SER A O 1
ATOM 4984 N N . THR A 1 611 ? 34.182 42.768 -16.722 1.00 25.75 611 THR A N 1
ATOM 4985 C CA . THR A 1 611 ? 35.449 42.270 -17.304 1.00 25.75 611 THR A CA 1
ATOM 4986 C C . THR A 1 611 ? 35.754 40.932 -16.588 1.00 25.75 611 THR A C 1
ATOM 4988 O O . THR A 1 611 ? 35.505 40.831 -15.396 1.00 25.75 611 THR A O 1
ATOM 4991 N N . ASP A 1 612 ? 36.126 39.823 -17.225 1.00 24.23 612 ASP A N 1
ATOM 4992 C CA . ASP A 1 612 ? 37.455 39.582 -17.783 1.00 24.23 612 ASP A CA 1
ATOM 4993 C C . ASP A 1 612 ? 37.395 38.501 -18.876 1.00 24.23 612 ASP A C 1
ATOM 4995 O O . ASP A 1 612 ? 37.114 37.326 -18.639 1.00 24.23 612 ASP A O 1
ATOM 4999 N N . LEU A 1 613 ? 37.690 38.928 -20.102 1.00 27.11 613 LEU A N 1
ATOM 5000 C CA . LEU A 1 613 ? 38.034 38.071 -21.228 1.00 27.11 613 LEU A CA 1
ATOM 5001 C C . LEU A 1 613 ? 39.520 37.735 -21.116 1.00 27.11 613 LEU A C 1
ATOM 5003 O O . LEU A 1 613 ? 40.338 38.613 -21.367 1.00 27.11 613 LEU A O 1
ATOM 5007 N N . ASN A 1 614 ? 39.870 36.495 -20.757 1.00 24.88 614 ASN A N 1
ATOM 5008 C CA . ASN A 1 614 ? 41.201 35.949 -21.068 1.00 24.88 614 ASN A CA 1
ATOM 5009 C C . ASN A 1 614 ? 41.333 34.412 -21.073 1.00 24.88 614 ASN A C 1
ATOM 5011 O O . ASN A 1 614 ? 42.447 33.914 -21.023 1.00 24.88 614 ASN A O 1
ATOM 5015 N N . ASN A 1 615 ? 40.244 33.644 -21.220 1.00 28.66 615 ASN A N 1
ATOM 5016 C CA . ASN A 1 615 ? 40.323 32.178 -21.400 1.00 28.66 615 ASN A CA 1
ATOM 5017 C C . ASN A 1 615 ? 39.509 31.648 -22.601 1.00 28.66 615 ASN A C 1
ATOM 5019 O O . ASN A 1 615 ? 39.103 30.491 -22.633 1.00 28.66 615 ASN A O 1
ATOM 5023 N N . GLN A 1 616 ? 39.286 32.472 -23.629 1.00 31.03 616 GLN A N 1
ATOM 5024 C CA . GLN A 1 616 ? 38.648 32.046 -24.882 1.00 31.03 616 GLN A CA 1
ATOM 5025 C C . GLN A 1 616 ? 39.666 31.590 -25.938 1.00 31.03 616 GLN A C 1
ATOM 5027 O O . GLN A 1 616 ? 39.632 32.080 -27.054 1.00 31.03 616 GLN A O 1
ATOM 5032 N N . GLN A 1 617 ? 40.561 30.655 -25.612 1.00 29.16 617 GLN A N 1
ATOM 5033 C CA . GLN A 1 617 ? 41.274 29.827 -26.602 1.00 29.16 617 GLN A CA 1
ATOM 5034 C C . GLN A 1 617 ? 41.723 28.515 -25.937 1.00 29.16 617 GLN A C 1
ATOM 5036 O O . GLN A 1 617 ? 42.874 28.404 -25.540 1.00 29.16 617 GLN A O 1
ATOM 5041 N N . ASN A 1 618 ? 40.789 27.570 -25.740 1.00 24.94 618 ASN A N 1
ATOM 5042 C CA . ASN A 1 618 ? 41.018 26.109 -25.661 1.00 24.94 618 ASN A CA 1
ATOM 5043 C C . ASN A 1 618 ? 39.718 25.358 -25.291 1.00 24.94 618 ASN A C 1
ATOM 5045 O O . ASN A 1 618 ? 39.642 24.690 -24.268 1.00 24.94 618 ASN A O 1
ATOM 5049 N N . ILE A 1 619 ? 38.678 25.449 -26.132 1.00 30.55 619 ILE A N 1
ATOM 5050 C CA . ILE A 1 619 ? 37.492 24.562 -26.046 1.00 30.55 619 ILE A CA 1
ATOM 5051 C C . ILE A 1 619 ? 37.543 23.523 -27.182 1.00 30.55 619 ILE A C 1
ATOM 5053 O O . ILE A 1 619 ? 36.535 23.150 -27.767 1.00 30.55 619 ILE A O 1
ATOM 5057 N N . ASN A 1 620 ? 38.749 23.061 -27.518 1.00 29.98 620 ASN A N 1
ATOM 5058 C CA . ASN A 1 620 ? 38.926 21.772 -28.172 1.00 29.98 620 ASN A CA 1
ATOM 5059 C C . ASN A 1 620 ? 39.439 20.814 -27.096 1.00 29.98 620 ASN A C 1
ATOM 5061 O O . ASN A 1 620 ? 40.485 21.055 -26.498 1.00 29.98 620 ASN A O 1
ATOM 5065 N N . THR A 1 621 ? 38.669 19.753 -26.846 1.00 33.75 621 THR A N 1
ATOM 5066 C CA . THR A 1 621 ? 39.083 18.559 -26.088 1.00 33.75 621 THR A CA 1
ATOM 5067 C C . THR A 1 621 ? 39.630 18.811 -24.677 1.00 33.75 621 THR A C 1
ATOM 5069 O O . THR A 1 621 ? 40.736 18.384 -24.356 1.00 33.75 621 THR A O 1
ATOM 5072 N N . GLN A 1 622 ? 38.847 19.438 -23.795 1.00 28.11 622 GLN A N 1
ATOM 5073 C CA . GLN A 1 622 ? 38.981 19.151 -22.364 1.00 28.11 622 GLN A CA 1
ATOM 5074 C C . GLN A 1 622 ? 37.945 18.094 -21.991 1.00 28.11 622 GLN A C 1
ATOM 5076 O O . GLN A 1 622 ? 36.743 18.348 -21.975 1.00 28.11 622 GLN A O 1
ATOM 5081 N N . SER A 1 623 ? 38.458 16.887 -21.761 1.00 27.45 623 SER A N 1
ATOM 5082 C CA . SER A 1 623 ? 37.808 15.789 -21.054 1.00 27.45 623 SER A CA 1
ATOM 5083 C C . SER A 1 623 ? 36.997 16.321 -19.875 1.00 27.45 623 SER A C 1
ATOM 5085 O O . SER A 1 623 ? 37.553 16.965 -18.981 1.00 27.45 623 SER A O 1
ATOM 5087 N N . ILE A 1 624 ? 35.696 16.046 -19.872 1.00 33.44 624 ILE A N 1
ATOM 5088 C CA . ILE A 1 624 ? 34.825 16.333 -18.737 1.00 33.44 624 ILE A CA 1
ATOM 5089 C C . ILE A 1 624 ? 35.217 15.344 -17.633 1.00 33.44 624 ILE A C 1
ATOM 5091 O O . ILE A 1 624 ? 34.730 14.219 -17.589 1.00 33.44 624 ILE A O 1
ATOM 5095 N N . SER A 1 625 ? 36.142 15.739 -16.755 1.00 26.06 625 SER A N 1
ATOM 5096 C CA . SER A 1 625 ? 36.354 15.045 -15.489 1.00 26.06 625 SER A CA 1
ATOM 5097 C C . SER A 1 625 ? 35.255 15.487 -14.527 1.00 26.06 625 SER A C 1
ATOM 5099 O O . SER A 1 625 ? 35.426 16.433 -13.755 1.00 26.06 625 SER A O 1
ATOM 5101 N N . THR A 1 626 ? 34.104 14.820 -14.578 1.00 32.75 626 THR A N 1
ATOM 5102 C CA . THR A 1 626 ? 33.255 14.753 -13.391 1.00 32.75 626 THR A CA 1
ATOM 5103 C C . THR A 1 626 ? 34.063 14.024 -12.324 1.00 32.75 626 THR A C 1
ATOM 5105 O O . THR A 1 626 ? 34.569 12.926 -12.558 1.00 32.75 626 THR A O 1
ATOM 5108 N N . ASN A 1 627 ? 34.248 14.648 -11.162 1.00 32.41 627 ASN A N 1
ATOM 5109 C CA . ASN A 1 627 ? 34.749 13.930 -9.998 1.00 32.41 627 ASN A CA 1
ATOM 5110 C C . ASN A 1 627 ? 33.770 12.773 -9.739 1.00 32.41 627 ASN A C 1
ATOM 5112 O O . ASN A 1 627 ? 32.624 13.023 -9.376 1.00 32.41 627 ASN A O 1
ATOM 5116 N N . ASN A 1 628 ? 34.254 11.551 -9.971 1.00 32.34 628 ASN A N 1
ATOM 5117 C CA . ASN A 1 628 ? 33.568 10.253 -10.031 1.00 32.34 628 ASN A CA 1
ATOM 5118 C C . ASN A 1 628 ? 33.266 9.768 -11.467 1.00 32.34 628 ASN A C 1
ATOM 5120 O O . ASN A 1 628 ? 32.319 10.193 -12.122 1.00 32.34 628 ASN A O 1
ATOM 5124 N N . ASP A 1 629 ? 34.126 8.836 -11.891 1.00 34.28 629 ASP A N 1
ATOM 5125 C CA . ASP A 1 629 ? 34.012 7.819 -12.943 1.00 34.28 629 ASP A CA 1
ATOM 5126 C C . ASP A 1 629 ? 33.629 8.233 -14.381 1.00 34.28 629 ASP A C 1
ATOM 5128 O O . ASP A 1 629 ? 32.463 8.334 -14.757 1.00 34.28 629 ASP A O 1
ATOM 5132 N N . ASN A 1 630 ? 34.670 8.334 -15.222 1.00 41.47 630 ASN A N 1
ATOM 5133 C CA . ASN A 1 630 ? 34.769 7.853 -16.613 1.00 41.47 630 ASN A CA 1
ATOM 5134 C C . ASN A 1 630 ? 33.453 7.653 -17.393 1.00 41.47 630 ASN A C 1
ATOM 5136 O O . ASN A 1 630 ? 33.115 6.532 -17.778 1.00 41.47 630 ASN A O 1
ATOM 5140 N N . THR A 1 631 ? 32.745 8.730 -17.725 1.00 48.25 631 THR A N 1
ATOM 5141 C CA . THR A 1 631 ? 31.705 8.678 -18.759 1.00 48.25 631 THR A CA 1
ATOM 5142 C C . THR A 1 631 ? 31.877 9.849 -19.720 1.00 48.25 631 THR A C 1
ATOM 5144 O O . THR A 1 631 ? 31.477 10.974 -19.451 1.00 48.25 631 THR A O 1
ATOM 5147 N N . ASP A 1 632 ? 32.503 9.596 -20.869 1.00 59.34 632 ASP A N 1
ATOM 5148 C CA . ASP A 1 632 ? 32.539 10.558 -21.973 1.00 59.34 632 ASP A CA 1
ATOM 5149 C C . ASP A 1 632 ? 31.114 10.734 -22.522 1.00 59.34 632 ASP A C 1
ATOM 5151 O O . ASP A 1 632 ? 30.679 9.971 -23.368 1.00 59.34 632 ASP A O 1
ATOM 5155 N N . LEU A 1 633 ? 30.338 11.726 -22.073 1.00 66.69 633 LEU A N 1
ATOM 5156 C CA . LEU A 1 633 ? 28.967 11.954 -22.578 1.00 66.69 633 LEU A CA 1
ATOM 5157 C C . LEU A 1 633 ? 28.912 12.460 -24.038 1.00 66.69 633 LEU A C 1
ATOM 5159 O O . LEU A 1 633 ? 27.828 12.719 -24.568 1.00 66.69 633 LEU A O 1
ATOM 5163 N N . SER A 1 634 ? 30.058 12.584 -24.711 1.00 67.94 634 SER A N 1
ATOM 5164 C CA . SER A 1 634 ? 30.191 13.081 -26.087 1.00 67.94 634 SER A CA 1
ATOM 5165 C C . SER A 1 634 ? 29.336 12.301 -27.093 1.00 67.94 634 SER A C 1
ATOM 5167 O O . SER A 1 634 ? 28.780 12.890 -28.021 1.00 67.94 634 SER A O 1
ATOM 5169 N N . TYR A 1 635 ? 29.141 10.995 -26.891 1.00 75.88 635 TYR A N 1
ATOM 5170 C CA . TYR A 1 635 ? 28.325 10.162 -27.781 1.00 75.88 635 TYR A CA 1
ATOM 5171 C C . TYR A 1 635 ? 26.808 10.398 -27.656 1.00 75.88 635 TYR A C 1
ATOM 5173 O O . TYR A 1 635 ? 26.054 9.989 -28.539 1.00 75.88 635 TYR A O 1
ATOM 5181 N N . TYR A 1 636 ? 26.340 11.116 -26.630 1.00 79.94 636 TYR A N 1
ATOM 5182 C CA . TYR A 1 636 ? 24.951 11.582 -26.539 1.00 79.94 636 TYR A CA 1
ATOM 5183 C C . TYR A 1 636 ? 24.713 12.923 -27.248 1.00 79.94 636 TYR A C 1
ATOM 5185 O O . TYR A 1 636 ? 23.578 13.401 -27.271 1.00 79.94 636 TYR A O 1
ATOM 5193 N N . ALA A 1 637 ? 25.731 13.511 -27.889 1.00 76.81 637 ALA A N 1
ATOM 5194 C CA . ALA A 1 637 ? 25.609 14.782 -28.605 1.00 76.81 637 ALA A CA 1
ATOM 5195 C C . ALA A 1 637 ? 24.374 14.896 -29.528 1.00 76.81 637 ALA A C 1
ATOM 5197 O O . ALA A 1 637 ? 23.721 15.942 -29.505 1.00 76.81 637 ALA A O 1
ATOM 5198 N N . PRO A 1 638 ? 23.954 13.852 -30.280 1.00 81.12 638 PRO A N 1
ATOM 5199 C CA . PRO A 1 638 ? 22.765 13.942 -31.131 1.00 81.12 638 PRO A CA 1
ATOM 5200 C C . PRO A 1 638 ? 21.451 14.209 -30.379 1.00 81.12 638 PRO A C 1
ATOM 5202 O O . PRO A 1 638 ? 20.503 14.720 -30.972 1.00 81.12 638 PRO A O 1
ATOM 5205 N N . ILE A 1 639 ? 21.371 13.865 -29.088 1.00 83.75 639 ILE A N 1
ATOM 5206 C CA . ILE A 1 639 ? 20.180 14.079 -28.254 1.00 83.75 639 ILE A CA 1
ATOM 5207 C C . ILE A 1 639 ? 20.296 15.311 -27.346 1.00 83.75 639 ILE A C 1
ATOM 5209 O O . ILE A 1 639 ? 19.337 15.628 -26.650 1.00 83.75 639 ILE A O 1
ATOM 5213 N N . PHE A 1 640 ? 21.404 16.055 -27.375 1.00 83.81 640 PHE A N 1
ATOM 5214 C CA . PHE A 1 640 ? 21.589 17.278 -26.578 1.00 83.81 640 PHE A CA 1
ATOM 5215 C C . PHE A 1 640 ? 20.481 18.331 -26.763 1.00 83.81 640 PHE A C 1
ATOM 5217 O O . PHE A 1 640 ? 20.005 18.855 -25.754 1.00 83.81 640 PHE A O 1
ATOM 5224 N N . PRO A 1 641 ? 19.969 18.599 -27.985 1.00 82.56 641 PRO A N 1
ATOM 5225 C CA . PRO A 1 641 ? 18.824 19.497 -28.153 1.00 82.56 641 PRO A CA 1
ATOM 5226 C C . PRO A 1 641 ? 17.571 19.014 -27.410 1.00 82.56 641 PRO A C 1
ATOM 5228 O O . PRO A 1 641 ? 16.806 19.818 -26.887 1.00 82.56 641 PRO A O 1
ATOM 5231 N N . PHE A 1 642 ? 17.373 17.696 -27.329 1.00 84.88 642 PHE A N 1
ATOM 5232 C CA . PHE A 1 642 ? 16.281 17.102 -26.565 1.00 84.88 642 PHE A CA 1
ATOM 5233 C C . PHE A 1 642 ? 16.544 17.142 -25.055 1.00 84.88 642 PHE A C 1
ATOM 5235 O O . PHE A 1 642 ? 15.627 17.426 -24.295 1.00 84.88 642 PHE A O 1
ATOM 5242 N N . LEU A 1 643 ? 17.783 16.925 -24.604 1.00 83.81 643 LEU A N 1
ATOM 5243 C CA . LEU A 1 643 ? 18.141 17.079 -23.188 1.00 83.81 643 LEU A CA 1
ATOM 5244 C C . LEU A 1 643 ? 17.923 18.515 -22.697 1.00 83.81 643 LEU A C 1
ATOM 5246 O O . LEU A 1 643 ? 17.507 18.714 -21.559 1.00 83.81 643 LEU A O 1
ATOM 5250 N N . ARG A 1 644 ? 18.097 19.512 -23.572 1.00 83.00 644 ARG A N 1
ATOM 5251 C CA . ARG A 1 644 ? 17.708 20.897 -23.285 1.00 83.00 644 ARG A CA 1
ATOM 5252 C C . ARG A 1 644 ? 16.204 21.039 -23.046 1.00 83.00 644 ARG A C 1
ATOM 5254 O O . ARG A 1 644 ? 15.811 21.699 -22.093 1.00 83.00 644 ARG A O 1
ATOM 5261 N N . GLU A 1 645 ? 15.371 20.416 -23.879 1.00 84.31 645 GLU A N 1
ATOM 5262 C CA . GLU A 1 645 ? 13.910 20.394 -23.697 1.00 84.31 645 GLU A CA 1
ATOM 5263 C C . GLU A 1 645 ? 13.508 19.669 -22.401 1.00 84.31 645 GLU A C 1
ATOM 5265 O O . GLU A 1 645 ? 12.613 20.106 -21.682 1.00 84.31 645 GLU A O 1
ATOM 5270 N N . VAL A 1 646 ? 14.197 18.574 -22.070 1.00 85.44 646 VAL A N 1
ATOM 5271 C CA . VAL A 1 646 ? 14.027 17.876 -20.791 1.00 85.44 646 VAL A CA 1
ATOM 5272 C C . VAL A 1 646 ? 14.369 18.805 -19.630 1.00 85.44 646 VAL A C 1
ATOM 5274 O O . VAL A 1 646 ? 13.578 18.911 -18.699 1.00 85.44 646 VAL A O 1
ATOM 5277 N N . SER A 1 647 ? 15.490 19.524 -19.703 1.00 84.56 647 SER A N 1
ATOM 5278 C CA . SER A 1 647 ? 15.917 20.477 -18.676 1.00 84.56 647 SER A CA 1
ATOM 5279 C C . SER A 1 647 ? 14.911 21.618 -18.489 1.00 84.56 647 SER A C 1
ATOM 5281 O O . SER A 1 647 ? 14.557 21.956 -17.360 1.00 84.56 647 SER A O 1
ATOM 5283 N N . THR A 1 648 ? 14.372 22.194 -19.570 1.00 86.00 648 THR A N 1
ATOM 5284 C CA . THR A 1 648 ? 13.360 23.260 -19.464 1.00 86.00 648 THR A CA 1
ATOM 5285 C C . THR A 1 648 ? 12.051 22.754 -18.864 1.00 86.00 648 THR A C 1
ATOM 5287 O O . THR A 1 648 ? 11.500 23.408 -17.977 1.00 86.00 648 THR A O 1
ATOM 5290 N N . LYS A 1 649 ? 11.577 21.573 -19.282 1.00 86.50 649 LYS A N 1
ATOM 5291 C CA . LYS A 1 649 ? 10.402 20.917 -18.687 1.00 86.50 649 LYS A CA 1
ATOM 5292 C C . LYS A 1 649 ? 10.620 20.614 -17.211 1.00 86.50 649 LYS A C 1
ATOM 5294 O O . LYS A 1 649 ? 9.755 20.899 -16.392 1.00 86.50 649 LYS A O 1
ATOM 5299 N N . PHE A 1 650 ? 11.790 20.101 -16.848 1.00 84.56 650 PHE A N 1
ATOM 5300 C CA . PHE A 1 650 ? 12.094 19.789 -15.458 1.00 84.56 650 PHE A CA 1
ATOM 5301 C C . PHE A 1 650 ? 12.180 21.054 -14.596 1.00 84.56 650 PHE A C 1
ATOM 5303 O O . PHE A 1 650 ? 11.648 21.073 -13.495 1.00 84.56 650 PHE A O 1
ATOM 5310 N N . ASN A 1 651 ? 12.729 22.156 -15.110 1.00 83.62 651 ASN A N 1
ATOM 5311 C CA . ASN A 1 651 ? 12.683 23.449 -14.419 1.00 83.62 651 ASN A CA 1
ATOM 5312 C C . ASN A 1 651 ? 11.243 23.940 -14.185 1.00 83.62 651 ASN A C 1
ATOM 5314 O O . ASN A 1 651 ? 10.936 24.467 -13.116 1.00 83.62 651 ASN A O 1
ATOM 5318 N N . PHE A 1 652 ? 10.333 23.727 -15.142 1.00 85.12 652 PHE A N 1
ATOM 5319 C CA . PHE A 1 652 ? 8.909 24.011 -14.943 1.00 85.12 652 PHE A CA 1
ATOM 5320 C C . PHE A 1 652 ? 8.293 23.139 -13.836 1.00 85.12 652 PHE A C 1
ATOM 5322 O O . PHE A 1 652 ? 7.582 23.659 -12.971 1.00 85.12 652 PHE A O 1
ATOM 5329 N N . VAL A 1 653 ? 8.615 21.841 -13.812 1.00 86.00 653 VAL A N 1
ATOM 5330 C CA . VAL A 1 653 ? 8.220 20.921 -12.732 1.00 86.00 653 VAL A CA 1
ATOM 5331 C C . VAL A 1 653 ? 8.725 21.439 -11.383 1.00 86.00 653 VAL A C 1
ATOM 5333 O O . VAL A 1 653 ? 7.937 21.575 -10.451 1.00 86.00 653 VAL A O 1
ATOM 5336 N N . LEU A 1 654 ? 10.010 21.787 -11.273 1.00 83.69 654 LEU A N 1
ATOM 5337 C CA . LEU A 1 654 ? 10.620 22.249 -10.022 1.00 83.69 654 LEU A CA 1
ATOM 5338 C C . LEU A 1 654 ? 9.975 23.542 -9.499 1.00 83.69 654 LEU A C 1
ATOM 5340 O O . LEU A 1 654 ? 9.670 23.638 -8.310 1.00 83.69 654 LEU A O 1
ATOM 5344 N N . ASN A 1 655 ? 9.694 24.501 -10.385 1.00 85.19 655 ASN A N 1
ATOM 5345 C CA . ASN A 1 655 ? 8.986 25.735 -10.030 1.00 85.19 655 ASN A CA 1
ATOM 5346 C C . ASN A 1 655 ? 7.539 25.471 -9.582 1.00 85.19 655 ASN A C 1
ATOM 5348 O O . ASN A 1 655 ? 7.017 26.146 -8.695 1.00 85.19 655 ASN A O 1
ATOM 5352 N N . SER A 1 656 ? 6.885 24.473 -10.175 1.00 85.62 656 SER A N 1
ATOM 5353 C CA . SER A 1 656 ? 5.523 24.072 -9.807 1.00 85.62 656 SER A CA 1
ATOM 5354 C C . SER A 1 656 ? 5.483 23.322 -8.471 1.00 85.62 656 SER A C 1
ATOM 5356 O O . SER A 1 656 ? 4.535 23.456 -7.698 1.00 85.62 656 SER A O 1
ATOM 5358 N N . VAL A 1 657 ? 6.532 22.568 -8.137 1.00 85.56 657 VAL A N 1
ATOM 5359 C CA . VAL A 1 657 ? 6.642 21.898 -6.835 1.00 85.56 657 VAL A CA 1
ATOM 5360 C C . VAL A 1 657 ? 6.745 22.925 -5.708 1.00 85.56 657 VAL A C 1
ATOM 5362 O O . VAL A 1 657 ? 6.055 22.764 -4.707 1.00 85.56 657 VAL A O 1
ATOM 5365 N N . THR A 1 658 ? 7.515 24.005 -5.866 1.00 83.88 658 THR A N 1
ATOM 5366 C CA . THR A 1 658 ? 7.737 25.012 -4.807 1.00 83.88 658 THR A CA 1
ATOM 5367 C C . THR A 1 658 ? 6.659 26.088 -4.689 1.00 83.88 658 THR A C 1
ATOM 5369 O O . THR A 1 658 ? 6.659 26.843 -3.710 1.00 83.88 658 THR A O 1
ATOM 5372 N N . SER A 1 659 ? 5.714 26.157 -5.631 1.00 83.12 659 SER A N 1
ATOM 5373 C CA . SER A 1 659 ? 4.612 27.127 -5.633 1.00 83.12 659 SER A CA 1
ATOM 5374 C C . SER A 1 659 ? 3.537 26.786 -4.587 1.00 83.12 659 SER A C 1
ATOM 5376 O O . SER A 1 659 ? 2.437 26.314 -4.876 1.00 83.12 659 SER A O 1
ATOM 5378 N N . VAL A 1 660 ? 3.878 27.013 -3.319 1.00 84.62 660 VAL A N 1
ATOM 5379 C CA . VAL A 1 660 ? 3.066 26.617 -2.164 1.00 84.62 660 VAL A CA 1
ATOM 5380 C C . VAL A 1 660 ? 2.859 27.778 -1.197 1.00 84.62 660 VAL A C 1
ATOM 5382 O O . VAL A 1 660 ? 3.762 28.594 -0.968 1.00 84.62 660 VAL A O 1
ATOM 5385 N N . SER A 1 661 ? 1.660 27.841 -0.611 1.00 84.00 661 SER A N 1
ATOM 5386 C CA . SER A 1 661 ? 1.302 28.771 0.463 1.00 84.00 661 SER A CA 1
ATOM 5387 C C . SER A 1 661 ? 2.137 28.553 1.735 1.00 84.00 661 SER A C 1
ATOM 5389 O O . SER A 1 661 ? 2.917 27.611 1.847 1.00 84.00 661 SER A O 1
ATOM 5391 N N . THR A 1 662 ? 2.012 29.453 2.708 1.00 83.12 662 THR A N 1
ATOM 5392 C CA . THR A 1 662 ? 2.580 29.255 4.049 1.00 83.12 662 THR A CA 1
ATOM 5393 C C . THR A 1 662 ? 1.809 28.173 4.814 1.00 83.12 662 THR A C 1
ATOM 5395 O O . THR A 1 662 ? 0.645 27.902 4.502 1.00 83.12 662 THR A O 1
ATOM 5398 N N . LEU A 1 663 ? 2.447 27.560 5.823 1.00 82.69 663 LEU A N 1
ATOM 5399 C CA . LEU A 1 663 ? 1.820 26.545 6.686 1.00 82.69 663 LEU A CA 1
ATOM 5400 C C . LEU A 1 663 ? 0.498 27.042 7.281 1.00 82.69 663 LEU A C 1
ATOM 5402 O O . LEU A 1 663 ? -0.505 26.336 7.200 1.00 82.69 663 LEU A O 1
ATOM 5406 N N . ASP A 1 664 ? 0.478 28.272 7.793 1.00 78.62 664 ASP A N 1
ATOM 5407 C CA . ASP A 1 664 ? -0.701 28.854 8.443 1.00 78.62 664 ASP A CA 1
ATOM 5408 C C . ASP A 1 664 ? -1.906 28.942 7.497 1.00 78.62 664 ASP A C 1
ATOM 5410 O O . ASP A 1 664 ? -3.030 28.626 7.885 1.00 78.62 664 ASP A O 1
ATOM 5414 N N . ASN A 1 665 ? -1.664 29.286 6.227 1.00 81.12 665 ASN A N 1
ATOM 5415 C CA . ASN A 1 665 ? -2.712 29.389 5.213 1.00 81.12 665 ASN A CA 1
ATOM 5416 C C . ASN A 1 665 ? -3.260 28.018 4.794 1.00 81.12 665 ASN A C 1
ATOM 5418 O O . ASN A 1 665 ? -4.455 27.892 4.533 1.00 81.12 665 ASN A O 1
ATOM 5422 N N . TYR A 1 666 ? -2.408 26.993 4.719 1.00 82.25 666 TYR A N 1
ATOM 5423 C CA . TYR A 1 666 ? -2.833 25.643 4.333 1.00 82.25 666 TYR A CA 1
ATOM 5424 C C . TYR A 1 666 ? -3.604 24.934 5.448 1.00 82.25 666 TYR A C 1
ATOM 5426 O O . TYR A 1 666 ? -4.634 24.307 5.194 1.00 82.25 666 TYR A O 1
ATOM 5434 N N . PHE A 1 667 ? -3.125 25.052 6.688 1.00 78.06 667 PHE A N 1
ATOM 5435 C CA . PHE A 1 667 ? -3.758 24.418 7.842 1.00 78.06 667 PHE A CA 1
ATOM 5436 C C . PHE A 1 667 ? -4.920 25.235 8.428 1.00 78.06 667 PHE A C 1
ATOM 5438 O O . PHE A 1 667 ? -5.656 24.686 9.242 1.00 78.06 667 PHE A O 1
ATOM 5445 N N . GLN A 1 668 ? -5.117 26.490 7.988 1.00 69.38 668 GLN A N 1
ATOM 5446 C CA . GLN A 1 668 ? -6.220 27.378 8.399 1.00 69.38 668 GLN A CA 1
ATOM 5447 C C . GLN A 1 668 ? -6.361 27.453 9.927 1.00 69.38 668 GLN A C 1
ATOM 5449 O O . GLN A 1 668 ? -7.425 27.209 10.489 1.00 69.38 668 GLN A O 1
ATOM 5454 N N . LEU A 1 669 ? -5.245 27.713 10.612 1.00 57.00 669 LEU A N 1
ATOM 5455 C CA . LEU A 1 669 ? -5.133 27.539 12.060 1.00 57.00 669 LEU A CA 1
ATOM 5456 C C . LEU A 1 669 ? -5.875 28.632 12.851 1.00 57.00 669 LEU A C 1
ATOM 5458 O O . LEU A 1 669 ? -5.262 29.593 13.313 1.00 57.00 669 LEU A O 1
ATOM 5462 N N . GLU A 1 670 ? -7.162 28.432 13.138 1.00 46.59 670 GLU A N 1
ATOM 5463 C CA . GLU A 1 670 ? -7.830 29.059 14.288 1.00 46.59 670 GLU A CA 1
ATOM 5464 C C . GLU A 1 670 ? -7.437 28.299 15.572 1.00 46.59 670 GLU A C 1
ATOM 5466 O O . GLU A 1 670 ? -8.203 27.578 16.196 1.00 46.59 670 GLU A O 1
ATOM 5471 N N . SER A 1 671 ? -6.177 28.468 15.990 1.00 49.94 671 SER A N 1
ATOM 5472 C CA . SER A 1 671 ? -5.558 27.900 17.201 1.00 49.94 671 SER A CA 1
ATOM 5473 C C . SER A 1 671 ? -5.325 26.373 17.222 1.00 49.94 671 SER A C 1
ATOM 5475 O O . SER A 1 671 ? -6.189 25.556 16.918 1.00 49.94 671 SER A O 1
ATOM 5477 N N . LEU A 1 672 ? -4.147 25.964 17.719 1.00 51.19 672 LEU A N 1
ATOM 5478 C CA . LEU A 1 672 ? -3.797 24.569 18.057 1.00 51.19 672 LEU A CA 1
ATOM 5479 C C . LEU A 1 672 ? -4.887 23.848 18.879 1.00 51.19 672 LEU A C 1
ATOM 5481 O O . LEU A 1 672 ? -5.030 22.629 18.791 1.00 51.19 672 LEU A O 1
ATOM 5485 N N . ASN A 1 673 ? -5.685 24.598 19.646 1.00 50.28 673 ASN A N 1
ATOM 5486 C CA . ASN A 1 673 ? -6.774 24.076 20.465 1.00 50.28 673 ASN A CA 1
ATOM 5487 C C . ASN A 1 673 ? -7.917 23.457 19.644 1.00 50.28 673 ASN A C 1
ATOM 5489 O O . ASN A 1 673 ? -8.585 22.558 20.152 1.00 50.28 673 ASN A O 1
ATOM 5493 N N . GLU A 1 674 ? -8.142 23.874 18.395 1.00 51.03 674 GLU A N 1
ATOM 5494 C CA . GLU A 1 674 ? -9.169 23.266 17.537 1.00 51.03 674 GLU A CA 1
ATOM 5495 C C . GLU A 1 674 ? -8.728 21.918 16.956 1.00 51.03 674 GLU A C 1
ATOM 5497 O O . GLU A 1 674 ? -9.503 20.961 16.967 1.00 51.03 674 GLU A O 1
ATOM 5502 N N . LEU A 1 675 ? -7.456 21.780 16.573 1.00 50.00 675 LEU A N 1
ATOM 5503 C CA . LEU A 1 675 ? -6.876 20.496 16.151 1.00 50.00 675 LEU A CA 1
ATOM 5504 C C . LEU A 1 675 ? -6.740 19.499 17.311 1.00 50.00 675 LEU A C 1
ATOM 5506 O O . LEU A 1 675 ? -6.822 18.289 17.108 1.00 50.00 675 LEU A O 1
ATOM 5510 N N . VAL A 1 676 ? -6.567 19.991 18.541 1.00 45.19 676 VAL A N 1
ATOM 5511 C CA . VAL A 1 676 ? -6.519 19.172 19.766 1.00 45.19 676 VAL A CA 1
ATOM 5512 C C . VAL A 1 676 ? -7.921 18.771 20.262 1.00 45.19 676 VAL A C 1
ATOM 5514 O O . VAL A 1 676 ? -8.047 17.775 20.972 1.00 45.19 676 VAL A O 1
ATOM 5517 N N . ARG A 1 677 ? -8.994 19.468 19.848 1.00 45.03 677 ARG A N 1
ATOM 5518 C CA . ARG A 1 677 ? -10.395 19.070 20.122 1.00 45.03 677 ARG A CA 1
ATOM 5519 C C . ARG A 1 677 ? -10.851 17.848 19.321 1.00 45.03 677 ARG A C 1
ATOM 5521 O O . ARG A 1 677 ? -11.878 17.251 19.653 1.00 45.03 677 ARG A O 1
ATOM 5528 N N . VAL A 1 678 ? -10.094 17.442 18.303 1.00 44.97 678 VAL A N 1
ATOM 5529 C CA . VAL A 1 678 ? -10.277 16.153 17.630 1.00 44.97 678 VAL A CA 1
ATOM 5530 C C . VAL A 1 678 ? -9.927 15.050 18.635 1.00 44.97 678 VAL A C 1
ATOM 5532 O O . VAL A 1 678 ? -8.834 15.066 19.191 1.00 44.97 678 VAL A O 1
ATOM 5535 N N . LYS A 1 679 ? -10.896 14.156 18.901 1.00 42.91 679 LYS A N 1
ATOM 5536 C CA . LYS A 1 679 ? -10.843 12.922 19.723 1.00 42.91 679 LYS A CA 1
ATOM 5537 C C . LYS A 1 679 ? -9.437 12.521 20.206 1.00 42.91 679 LYS A C 1
ATOM 5539 O O . LYS A 1 679 ? -8.544 12.399 19.376 1.00 42.91 679 LYS A O 1
ATOM 5544 N N . LYS A 1 680 ? -9.289 12.206 21.510 1.00 52.78 680 LYS A N 1
ATOM 5545 C CA . LYS A 1 680 ? -8.075 11.621 22.138 1.00 52.78 680 LYS A CA 1
ATOM 5546 C C . LYS A 1 680 ? -7.322 10.763 21.109 1.00 52.78 680 LYS A C 1
ATOM 5548 O O . LYS A 1 680 ? -7.853 9.731 20.704 1.00 52.78 680 LYS A O 1
ATOM 5553 N N . SER A 1 681 ? -6.162 11.227 20.627 1.00 53.19 681 SER A N 1
ATOM 5554 C CA . SER A 1 681 ? -5.452 10.526 19.553 1.00 53.19 681 SER A CA 1
ATOM 5555 C C . SER A 1 681 ? -4.971 9.188 20.095 1.00 53.19 681 SER A C 1
ATOM 5557 O O . SER A 1 681 ? -4.153 9.147 21.015 1.00 53.19 681 SER A O 1
ATOM 5559 N N . VAL A 1 682 ? -5.525 8.104 19.565 1.00 59.19 682 VAL A N 1
ATOM 5560 C CA . VAL A 1 682 ? -5.126 6.745 19.923 1.00 59.19 682 VAL A CA 1
ATOM 5561 C C . VAL A 1 682 ? -3.986 6.358 18.994 1.00 59.19 682 VAL A C 1
ATOM 5563 O O . VAL A 1 682 ? -4.189 6.235 17.789 1.00 59.19 682 VAL A O 1
ATOM 5566 N N . VAL A 1 683 ? -2.788 6.204 19.553 1.00 63.88 683 VAL A N 1
ATOM 5567 C CA . VAL A 1 683 ? -1.608 5.746 18.815 1.00 63.88 683 VAL A CA 1
ATOM 5568 C C . VAL A 1 683 ? -1.490 4.236 19.007 1.00 63.88 683 VAL A C 1
ATOM 5570 O O . VAL A 1 683 ? -1.414 3.759 20.139 1.00 63.88 683 VAL A O 1
ATOM 5573 N N . TYR A 1 684 ? -1.482 3.482 17.909 1.00 68.06 684 TYR A N 1
ATOM 5574 C CA . TYR A 1 684 ? -1.305 2.030 17.931 1.00 68.06 684 TYR A CA 1
ATOM 5575 C C . TYR A 1 684 ? 0.173 1.697 17.711 1.00 68.06 684 TYR A C 1
ATOM 5577 O O . TYR A 1 684 ? 0.686 1.833 16.603 1.00 68.06 684 TYR A O 1
ATOM 5585 N N . LEU A 1 685 ? 0.860 1.267 18.770 1.00 73.12 685 LEU A N 1
ATOM 5586 C CA . LEU A 1 685 ? 2.272 0.876 18.735 1.00 73.12 685 LEU A CA 1
ATOM 5587 C C . LEU A 1 685 ? 2.427 -0.569 19.204 1.00 73.12 685 LEU A C 1
ATOM 5589 O O . LEU A 1 685 ? 1.753 -1.006 20.135 1.00 73.12 685 LEU A O 1
ATOM 5593 N N . GLN A 1 686 ? 3.347 -1.306 18.583 1.00 76.38 686 GLN A N 1
ATOM 5594 C CA . GLN A 1 686 ? 3.716 -2.635 19.068 1.00 76.38 686 GLN A CA 1
ATOM 5595 C C . GLN A 1 686 ? 4.519 -2.515 20.368 1.00 76.38 686 GLN A C 1
ATOM 5597 O O . GLN A 1 686 ? 5.407 -1.668 20.476 1.00 76.38 686 GLN A O 1
ATOM 5602 N N . VAL A 1 687 ? 4.275 -3.419 21.321 1.00 77.69 687 VAL A N 1
ATOM 5603 C CA . VAL A 1 687 ? 4.942 -3.447 22.640 1.00 77.69 687 VAL A CA 1
ATOM 5604 C C . VAL A 1 687 ? 6.471 -3.431 22.513 1.00 77.69 687 VAL A C 1
ATOM 5606 O O . VAL A 1 687 ? 7.154 -2.699 23.225 1.00 77.69 687 VAL A O 1
ATOM 5609 N N . LYS A 1 688 ? 7.017 -4.162 21.533 1.00 77.75 688 LYS A N 1
ATOM 5610 C CA . LYS A 1 688 ? 8.457 -4.185 21.241 1.00 77.75 688 LYS A CA 1
ATOM 5611 C C . LYS A 1 688 ? 9.015 -2.795 20.912 1.00 77.75 688 LYS A C 1
ATOM 5613 O O . LYS A 1 688 ? 10.057 -2.428 21.444 1.00 77.75 688 LYS A O 1
ATOM 5618 N N . ILE A 1 689 ? 8.317 -2.028 20.073 1.00 77.19 689 ILE A N 1
ATOM 5619 C CA . ILE A 1 689 ? 8.724 -0.672 19.665 1.00 77.19 689 ILE A CA 1
ATOM 5620 C C . ILE A 1 689 ? 8.684 0.261 20.874 1.00 77.19 689 ILE A C 1
ATOM 5622 O O . ILE A 1 689 ? 9.616 1.030 21.092 1.00 77.19 689 ILE A O 1
ATOM 5626 N N . VAL A 1 690 ? 7.639 0.147 21.699 1.00 78.94 690 VAL A N 1
ATOM 5627 C CA . VAL A 1 690 ? 7.504 0.936 22.929 1.00 78.94 690 VAL A CA 1
ATOM 5628 C C . VAL A 1 690 ? 8.657 0.651 23.890 1.00 78.94 690 VAL A C 1
ATOM 5630 O O . VAL A 1 690 ? 9.287 1.584 24.375 1.00 78.94 690 VAL A O 1
ATOM 5633 N N . ASN A 1 691 ? 8.998 -0.617 24.118 1.00 80.19 691 ASN A N 1
ATOM 5634 C CA . ASN A 1 691 ? 10.113 -0.986 24.991 1.00 80.19 691 ASN A CA 1
ATOM 5635 C C . ASN A 1 691 ? 11.465 -0.504 24.452 1.00 80.19 691 ASN A C 1
ATOM 5637 O O . ASN A 1 691 ? 12.274 0.023 25.215 1.00 80.19 691 ASN A O 1
ATOM 5641 N N . SER A 1 692 ? 11.703 -0.625 23.143 1.00 78.25 692 SER A N 1
ATOM 5642 C CA . SER A 1 692 ? 12.899 -0.072 22.502 1.00 78.25 692 SER A CA 1
ATOM 5643 C C . SER A 1 692 ? 12.976 1.450 22.650 1.00 78.25 692 SER A C 1
ATOM 5645 O O . SER A 1 692 ? 14.035 1.973 22.992 1.00 78.25 692 SER A O 1
ATOM 5647 N N . LEU A 1 693 ? 11.856 2.158 22.474 1.00 82.38 693 LEU A N 1
ATOM 5648 C CA . LEU A 1 693 ? 11.772 3.602 22.681 1.00 82.38 693 LEU A CA 1
ATOM 5649 C C . LEU A 1 693 ? 12.044 3.982 24.143 1.00 82.38 693 LEU A C 1
ATOM 5651 O O . LEU A 1 693 ? 12.793 4.920 24.388 1.00 82.38 693 LEU A O 1
ATOM 5655 N N . ILE A 1 694 ? 11.493 3.249 25.116 1.00 81.38 694 ILE A N 1
ATOM 5656 C CA . ILE A 1 694 ? 11.733 3.490 26.549 1.00 81.38 694 ILE A CA 1
ATOM 5657 C C . ILE A 1 694 ? 13.218 3.329 26.887 1.00 81.38 694 ILE A C 1
ATOM 5659 O O . ILE A 1 694 ? 13.779 4.170 27.590 1.00 81.38 694 ILE A O 1
ATOM 5663 N N . LEU A 1 695 ? 13.867 2.273 26.391 1.00 81.31 695 LEU A N 1
ATOM 5664 C CA . LEU A 1 695 ? 15.299 2.051 26.608 1.00 81.31 695 LEU A CA 1
ATOM 5665 C C . LEU A 1 695 ? 16.140 3.186 26.020 1.00 81.31 695 LEU A C 1
ATOM 5667 O O . LEU A 1 695 ? 17.064 3.663 26.676 1.00 81.31 695 LEU A O 1
ATOM 5671 N N . LEU A 1 696 ? 15.785 3.649 24.824 1.00 82.25 696 LEU A N 1
ATOM 5672 C CA . LEU A 1 696 ? 16.513 4.710 24.142 1.00 82.25 696 LEU A CA 1
ATOM 5673 C C . LEU A 1 696 ? 16.290 6.088 24.794 1.00 82.25 696 LEU A C 1
ATOM 5675 O O . LEU A 1 696 ? 17.229 6.862 24.976 1.00 82.25 696 LEU A O 1
ATOM 5679 N N . LEU A 1 697 ? 15.065 6.370 25.245 1.00 83.31 697 LEU A N 1
ATOM 5680 C CA . LEU A 1 697 ? 14.769 7.546 26.064 1.00 83.31 697 LEU A CA 1
ATOM 5681 C C . LEU A 1 697 ? 15.580 7.528 27.360 1.00 83.31 697 LEU A C 1
ATOM 5683 O O . LEU A 1 697 ? 16.121 8.560 27.742 1.00 83.31 697 LEU A O 1
ATOM 5687 N N . ARG A 1 698 ? 15.717 6.358 28.001 1.00 80.94 698 ARG A N 1
ATOM 5688 C CA . ARG A 1 698 ? 16.532 6.188 29.211 1.00 80.94 698 ARG A CA 1
ATOM 5689 C C . ARG A 1 698 ? 18.021 6.422 28.963 1.00 80.94 698 ARG A C 1
ATOM 5691 O O . ARG A 1 698 ? 18.664 7.049 29.797 1.00 80.94 698 ARG A O 1
ATOM 5698 N N . SER A 1 699 ? 18.566 5.974 27.831 1.00 80.00 699 SER A N 1
ATOM 5699 C CA . SER A 1 699 ? 19.972 6.237 27.490 1.00 80.00 699 SER A CA 1
ATOM 5700 C C . SER A 1 699 ? 20.264 7.712 27.204 1.00 80.00 699 SER A C 1
ATOM 5702 O O . SER A 1 699 ? 21.396 8.144 27.383 1.00 80.00 699 SER A O 1
ATOM 5704 N N . CYS A 1 700 ? 19.259 8.491 26.794 1.00 77.00 700 CYS A N 1
ATOM 5705 C CA . CYS A 1 700 ? 19.403 9.912 26.464 1.00 77.00 700 CYS A CA 1
ATOM 5706 C C . CYS A 1 700 ? 18.880 10.862 27.560 1.00 77.00 700 CYS A C 1
ATOM 5708 O O . CYS A 1 700 ? 18.732 12.053 27.297 1.00 77.00 700 CYS A O 1
ATOM 5710 N N . ILE A 1 701 ? 18.617 10.368 28.779 1.00 76.94 701 ILE A N 1
ATOM 5711 C CA . ILE A 1 701 ? 18.023 11.152 29.881 1.00 76.94 701 ILE A CA 1
ATOM 5712 C C . ILE A 1 701 ? 18.777 12.459 30.163 1.00 76.94 701 ILE A C 1
ATOM 5714 O O . ILE A 1 701 ? 18.146 13.479 30.424 1.00 76.94 701 ILE A O 1
ATOM 5718 N N . GLU A 1 702 ? 20.109 12.448 30.086 1.00 72.81 702 GLU A N 1
ATOM 5719 C CA . GLU A 1 702 ? 20.951 13.607 30.423 1.00 72.81 702 GLU A CA 1
ATOM 5720 C C . GLU A 1 702 ? 20.788 14.796 29.464 1.00 72.81 702 GLU A C 1
ATOM 5722 O O . GLU A 1 702 ? 21.195 15.908 29.789 1.00 72.81 702 GLU A O 1
ATOM 5727 N N . GLN A 1 703 ? 20.194 14.581 28.289 1.00 74.81 703 GLN A N 1
ATOM 5728 C CA . GLN A 1 703 ? 20.002 15.619 27.275 1.00 74.81 703 GLN A CA 1
ATOM 5729 C C . GLN A 1 703 ? 18.611 16.270 27.332 1.00 74.81 703 GLN A C 1
ATOM 5731 O O . GLN A 1 703 ? 18.316 17.156 26.530 1.00 74.81 703 GLN A O 1
ATOM 5736 N N . PHE A 1 704 ? 17.747 15.837 28.256 1.00 79.81 704 PHE A N 1
ATOM 5737 C CA . PHE A 1 704 ? 16.372 16.313 28.368 1.00 79.81 704 PHE A CA 1
ATOM 5738 C C . PHE A 1 704 ? 16.142 17.177 29.611 1.00 79.81 704 PHE A C 1
ATOM 5740 O O . PHE A 1 704 ? 16.727 16.953 30.668 1.00 79.81 704 PHE A O 1
ATOM 5747 N N . ASP A 1 705 ? 15.217 18.136 29.497 1.00 77.50 705 ASP A N 1
ATOM 5748 C CA . ASP A 1 705 ? 14.773 18.959 30.625 1.00 77.50 705 ASP A CA 1
ATOM 5749 C C . ASP A 1 705 ? 14.168 18.091 31.747 1.00 77.50 705 ASP A C 1
ATOM 5751 O O . ASP A 1 705 ? 13.405 17.157 31.476 1.00 77.50 705 ASP A O 1
ATOM 5755 N N . ASP A 1 706 ? 14.372 18.483 33.012 1.00 67.62 706 ASP A N 1
ATOM 5756 C CA . ASP A 1 706 ? 13.843 17.789 34.204 1.00 67.62 706 ASP A CA 1
ATOM 5757 C C . ASP A 1 706 ? 12.335 17.493 34.120 1.00 67.62 706 ASP A C 1
ATOM 5759 O O . ASP A 1 706 ? 11.831 16.486 34.629 1.00 67.62 706 ASP A O 1
ATOM 5763 N N . SER A 1 707 ? 11.587 18.367 33.443 1.00 68.50 707 SER A N 1
ATOM 5764 C CA . SER A 1 707 ? 10.149 18.202 33.248 1.00 68.50 707 SER A CA 1
ATOM 5765 C C . SER A 1 707 ? 9.796 16.949 32.436 1.00 68.50 707 SER A C 1
ATOM 5767 O O . SER A 1 707 ? 8.767 16.334 32.723 1.00 68.50 707 SER A O 1
ATOM 5769 N N . PHE A 1 708 ? 10.617 16.563 31.454 1.00 75.25 708 PHE A N 1
ATOM 5770 C CA . PHE A 1 708 ? 10.430 15.412 30.561 1.00 75.25 708 PHE A CA 1
ATOM 5771 C C . PHE A 1 708 ? 11.075 14.137 31.120 1.00 75.25 708 PHE A C 1
ATOM 5773 O O . PHE A 1 708 ? 10.524 13.048 30.963 1.00 75.25 708 PHE A O 1
ATOM 5780 N N . THR A 1 709 ? 12.160 14.284 31.879 1.00 74.69 709 THR A N 1
ATOM 5781 C CA . THR A 1 709 ? 12.880 13.190 32.546 1.00 74.69 709 THR A CA 1
ATOM 5782 C C . THR A 1 709 ? 12.051 12.495 33.631 1.00 74.69 709 THR A C 1
ATOM 5784 O O . THR A 1 709 ? 12.044 11.266 33.720 1.00 74.69 709 THR A O 1
ATOM 5787 N N . ASN A 1 710 ? 11.290 13.254 34.425 1.00 71.44 710 ASN A N 1
ATOM 5788 C CA . ASN A 1 710 ? 10.482 12.710 35.525 1.00 71.44 710 ASN A CA 1
ATOM 5789 C C . ASN A 1 710 ? 9.443 11.651 35.071 1.00 71.44 710 ASN A C 1
ATOM 5791 O O . ASN A 1 710 ? 9.407 10.564 35.652 1.00 71.44 710 ASN A O 1
ATOM 5795 N N . PRO A 1 711 ? 8.632 11.895 34.019 1.00 73.00 711 PRO A N 1
ATOM 5796 C CA . PRO A 1 711 ? 7.769 10.871 33.428 1.00 73.00 711 PRO A CA 1
ATOM 5797 C C . PRO A 1 711 ? 8.520 9.641 32.902 1.00 73.00 711 PRO A C 1
ATOM 5799 O O . PRO A 1 711 ? 8.044 8.525 33.095 1.00 73.00 711 PRO A O 1
ATOM 5802 N N . ILE A 1 712 ? 9.693 9.818 32.282 1.00 74.62 712 ILE A N 1
ATOM 5803 C CA . ILE A 1 712 ? 10.487 8.719 31.701 1.00 74.62 712 ILE A CA 1
ATOM 5804 C C . ILE A 1 712 ? 11.008 7.771 32.785 1.00 74.62 712 ILE A C 1
ATOM 5806 O O . ILE A 1 712 ? 10.954 6.552 32.622 1.00 74.62 712 ILE A O 1
ATOM 5810 N N . LEU A 1 713 ? 11.472 8.315 33.912 1.00 70.12 713 LEU A N 1
ATOM 5811 C CA . LEU A 1 713 ? 11.953 7.528 35.053 1.00 70.12 713 LEU A CA 1
ATOM 5812 C C . LEU A 1 713 ? 10.843 6.686 35.700 1.00 70.12 713 LEU A C 1
ATOM 5814 O O . LEU A 1 713 ? 11.129 5.640 36.276 1.00 70.12 713 LEU A O 1
ATOM 5818 N N . SER A 1 714 ? 9.584 7.117 35.576 1.00 67.62 714 SER A N 1
ATOM 5819 C CA . SER A 1 714 ? 8.413 6.394 36.086 1.00 67.62 714 SER A CA 1
ATOM 5820 C C . SER A 1 714 ? 7.865 5.310 35.145 1.00 67.62 714 SER A C 1
ATOM 5822 O O . SER A 1 714 ? 6.927 4.610 35.518 1.00 67.62 714 SER A O 1
ATOM 5824 N N . LEU A 1 715 ? 8.415 5.172 33.930 1.00 74.31 715 LEU A N 1
ATOM 5825 C CA . LEU A 1 715 ? 7.999 4.143 32.971 1.00 74.31 715 LEU A CA 1
ATOM 5826 C C . LEU A 1 715 ? 8.610 2.793 33.324 1.00 74.31 715 LEU A C 1
ATOM 5828 O O . LEU A 1 715 ? 9.822 2.703 33.481 1.00 74.31 715 LEU A O 1
ATOM 5832 N N . GLU A 1 716 ? 7.806 1.736 33.357 1.00 66.38 716 GLU A N 1
ATOM 5833 C CA . GLU A 1 716 ? 8.273 0.346 33.408 1.00 66.38 716 GLU A CA 1
ATOM 5834 C C . GLU A 1 716 ? 8.248 -0.275 32.003 1.00 66.38 716 GLU A C 1
ATOM 5836 O O . GLU A 1 716 ? 7.506 0.179 31.130 1.00 66.38 716 GLU A O 1
ATOM 5841 N N . LEU A 1 717 ? 9.083 -1.293 31.760 1.00 66.75 717 LEU A N 1
ATOM 5842 C CA . LEU A 1 717 ? 9.027 -2.045 30.502 1.00 66.75 717 LEU A CA 1
ATOM 5843 C C . LEU A 1 717 ? 7.727 -2.851 30.463 1.00 66.75 717 LEU A C 1
ATOM 5845 O O . LEU A 1 717 ? 7.382 -3.513 31.439 1.00 66.75 717 LEU A O 1
ATOM 5849 N N . LEU A 1 718 ? 7.026 -2.788 29.336 1.00 61.28 718 LEU A N 1
ATOM 5850 C CA . LEU A 1 718 ? 5.777 -3.508 29.106 1.00 61.28 718 LEU A CA 1
ATOM 5851 C C . LEU A 1 718 ? 6.084 -4.991 28.817 1.00 61.28 718 LEU A C 1
ATOM 5853 O O . LEU A 1 718 ? 7.028 -5.275 28.076 1.00 61.28 718 LEU A O 1
ATOM 5857 N N . LEU A 1 719 ? 5.323 -5.920 29.407 1.00 50.25 719 LEU A N 1
ATOM 5858 C CA . LEU A 1 719 ? 5.497 -7.372 29.222 1.00 50.25 719 LEU A CA 1
ATOM 5859 C C . LEU A 1 719 ? 4.823 -7.891 27.950 1.00 50.25 719 LEU A C 1
ATOM 5861 O O . LEU A 1 719 ? 3.681 -7.458 27.674 1.00 50.25 719 LEU A O 1
#

Organism: Nosema bombycis (strain CQ1 / CVCC 102059) (NCBI:txid578461)

Foldseek 3Di:
DVVVVVVVVVVPDLCVVVVPPPDDDDPVNVVVSVLLVVLVVVVQLLVLLQVQLVVQDPADPDSVRRLVVVLLLQSLLSVLCVQPVPLHDDRDDDPDLDPCSLSSVNSNVSSCVVLPQDPVLDDDNCCRNVVVAVLSVSSSSQLVQLSCVVVVNDHHRDGPPPPDDDPVSSVVSSVVVVVHDHDDSVCSNVVVVVVVVVVVVVVVVVVVVVVVVVVVVVVVVVVVVVPPDDDDDDDDDDDPQDPVRVVVVVVVVVVVVVLVVCCVPPVDDPVVSVVVVVCVPDDDPVVVVVVVVVVVVVVVVVVVVVVVVVVVVVVVVVVVVVVSVVVVVCVVVVPDDPPPPPVPQPCVLVLVLLVCVQQPLVLVLVLLVPDPPNLCCLQAFVCLSLVLVPDPSSLLSLLVNLVVNVCVVCVVVVNNDPPVPDQDQLCVCPLVRSSLSNLQSSLLSDPLVVVLLVQLVVLLVVCPPADQDLQLQVLCCVVPVDGDPSVVSCVDPVSVVVSVVNLVVLLVSLVSLLVVLLVSLVSPDQSSLQCCLHNPLLCVCVSHNLCSQQCSCVSPVVDDDDPVSNVSSVVSSVLLNCLQVCLCVLVPPPPPDDDDDDDDDDDDDDDDDDDDPDPPPDPPDDDPPDPDDDDPCVSSVVCSVVSNVSNVSVVVSSVSSNPHDDPCVVSVDPDPVVVVVPPDDDRDHDLVNSQVVLVSCVVCLVVDDPVSNVSSVVDDRDD

Sequence (719 aa):
MDLKKEEFKRNSINVHQRLGTDLQVTQEEMDQERTNSKAYDYLCRLEEAKSWIGRIADIPDSYEEFEEEMRKGVFLAEIAKFYSPFSVKSIFIDPSLQYRHTDNINFFLCSLKDLGLPKHFYFEVIDLYEKKNFPKVVYCIHALAHFLNTKGIAGGIESARGKVFAKSDLERLDSEIDKIKMPEFSKIQKDLDENIKKDSDEDDCIERLRREAEEELLRAGDEIMDEEIIDIEEGEKEEVLTIEDKISLKIKLFFMLRLLMIFITERMSLCFLLRNLSLSFLRLPNEMIKEAEIDELHKKINFKLKDINDKEMYLEDIENRVKLMISNKLELHNIKPRTNKVEEMNLKPLELVLHRLLTEPKYLSTLLFNVEDKESFINSTVLPIFSNVSGKKEEYLFINLVMDVLKMELSSLGINNLSYDLSFDCSILGQSSVAHLLMVCYFRSSKEGKVFRDGLYSIVRNLENIEVECNPSEIHKDLFSKEASMDVALENGKVKDLMKTRLMVVRGVLSSIVHFVESNIDNIPYILRYFFKIYGITNFFSGFISQFLLAPDAFNSDLRISKSLRSKAFKIVQLINFAIENPEYFGTCHFAGSINEENVNSTSSVSSRSTDLNNQQNINTQSISTNNDNTDLSYYAPIFPFLREVSTKFNFVLNSVTSVSTLDNYFQLESLNELVRVKKSVVYLQVKIVNSLILLLRSCIEQFDDSFTNPILSLELLL

InterPro domains:
  IPR001715 Calponin homology domain [PF00307] (61-147)
  IPR001715 Calponin homology domain [PS50021] (43-148)
  IPR001715 Calponin homology domain [SM00033] (45-144)
  IPR008936 Rho GTPase activation protein [G3DSA:1.10.506.10] (339-688)
  IPR036872 CH domain superfamily [G3DSA:1.10.418.10] (27-179)
  IPR036872 CH domain superfamily [SSF47576] (37-163)

Secondary structure (DSSP, 8-state):
-HHHHHHHHHTSS-GGGTTTSSPPPPHHHHHHHHHHHHHHHHHHHHHHHHHHHTTTS---SSHHHHHHHHTT-HHHHHHHHHH-TTT-S-----SS--GGGHHHHHHHHHHHHHHT--GGGPPPHHHHHT-S-HHHHHHHHHHHHHHHHHTTSSPPPPP-TTPPPPHHHHHHHHHHHTT-----TTSHHHHHHHHHHHHHHHHHHHHHHHHHHHHHHHHHHHHHHSSS-S------------HHHHHHHHHHHHHHHHHHHHHHHH---HHHHHHHHHHHHHS-HHHHHHHHHHHHHHHHHHHHHHHHHHHHHHHHHHHHHHHHHHHHHHHHTT-------------HHHHHHHHHHHH-HHHHHHHHHH-S-HHHHIIIIIHHHTGGG-SHHHHHHHHHHHHHHHHHHHHHTT-----TTS---GGGGGGG-HHHHHHHHHHHHSHHHHHHHHHHHHHHHTTTTS-----HHHHHHHHHS----HHHHHTSHHHHHHHHHHHHHHHHHHHHHHHHHHHTGGGS-HHHHHHHHHH-STHIIIIIIHHHHH-GGGG-TT----HHHHHHHHHHHHHHHHHHH-GGGGTS---S------------------------S--S------SSS---GGGGGGGHHHHHHHHHHHHHHHHHHH----HHHHHT-S-HHHHHTSS-------HHHHHHHHHHHHHTGGGS-HHHHHHHHTPPPP-

pLDDT: mean 70.7, std 18.7, range [22.19, 94.06]

Radius of gyration: 38.73 Å; chains: 1; bounding box: 112×110×88 Å